Protein 1G7S (pdb70)

Nearest PDB structures (foldseek):
  1g7s-assembly1_A  TM=1.002E+00  e=0.000E+00  Methanothermobacter thermautotrophicus
  1g7t-assembly1_A  TM=9.701E-01  e=0.000E+00  Methanothermobacter thermautotrophicus
  1g7r-assembly1_A  TM=9.952E-01  e=0.000E+00  Methanothermobacter thermautotrophicus
  5fg3-assembly1_A  TM=7.427E-01  e=6.237E-79  Aeropyrum pernix K1
  4ujc-assembly1_AB  TM=5.409E-01  e=2.615E-64  Oryctolagus cuniculus

InterPro domains:
  IPR000795 Translational (tr)-type GTP-binding domain [PF00009] (6-217)
  IPR000795 Translational (tr)-type GTP-binding domain [PR00315] (7-20)
  IPR000795 Translational (tr)-type GTP-binding domain [PR00315] (73-83)
  IPR000795 Translational (tr)-type GTP-binding domain [PR00315] (89-100)
  IPR000795 Translational (tr)-type GTP-binding domain [PR00315] (125-134)
  IPR000795 Translational (tr)-type GTP-binding domain [PS51722] (3-220)
  IPR004161 Translation elongation factor EFTu-like, domain 2 [PF03144] (246-324)
  IPR004544 Translation initiation factor aIF-2, archaea [MF_00100_A] (1-590)
  IPR004544 Translation initiation factor aIF-2, archaea [TIGR00491] (2-589)
  IPR005225 Small GTP-binding domain [TIGR00231] (8-146)
  IPR009000 Translation protein, beta-barrel domain superfamily [SSF50447] (461-586)
  IPR015760 Translation initiation factor IF- 2 [PTHR43381] (2-566)
  IPR023115 Translation initiation factor IF- 2, domain 3 [PF11987] (334-442)
  IPR027417 P-loop containing nucleoside triphosphate hydrolase [G3DSA:3.40.50.300] (1-225)
  IPR027417 P-loop containing nucleoside triphosphate hydrolase [SSF52540] (4-282)
  IPR029459 Elongation factor Tu-type domain [PF14578] (462-547)
  IPR036925 Translation initiation factor IF-2, domain 3 superfamily [G3DSA:3.40.50.10050] (348-458)
  IPR036925 Translation initiation factor IF-2, domain 3 superfamily [SSF52156] (331-457)

Radius of gyration: 34.69 Å; Cα contacts (8 Å, |Δi|>4): 1270; chains: 1; bounding box: 76×71×90 Å

Foldseek 3Di:
DAFEAFEEEEFEDPPLQLVLLVVLLQVLQLPDDAFFFDQKGWRALVSLPVLADCLLVVFPCSVRYRTHIYGNQFDPSPLLLCADLPAGVGQEYEQEGALVPEDDLRSVLVVVRCVLRVRHYAYEHEDLCPQPQQDADAQEAQVVSLVPGDPVSNVVSQVSQVVNQVVVVVVVAHADAQVPDDDLVGHHHYFYAYSNRNYNVNVRSSNRSVVCSVDPDVQRDADAADWWKWFWADWAQDPPAGIKTKIATAHYKDFQQFWKWKAFQPFIDIWGWNFKWGADPSPDPDRTDTDGMDTHSHIIMTGTPPPNGGFSSIMITGDDDPVVVRVVSCVSLPLQFAAALDFAAAEEEAGSSVSNVLSSVCVVVVHDYHGTGYAAAALVSQVRLVSNCVPPLLRLEYEYEPYHHDVNNVVSPVDDSRYYQYDNRSVVSVVVSVVVVVVVVVVVVVVVVVVFFAKWKKAFAPPFWPAFAQFTKGKMFTDADKAFAFFWKAFLQRHTAFGWHWWAQPHRTDRIDHDGRIIITTGHNHGEPPSDYHGGMIIGNGDPVSLVCCPVDHQDPVSVVRSVSSQVNVCNPPHD

Secondary structure (DSSP, 8-state):
-EE-PPEEEEE-STTSSHHHHHHHHHHHHHS-----BTTEEEEEHHHHHHHS-GGGGG-GGGGT--EEEEE---TTS--TTSB-SSSBS-SEEEEEEETTT---HHHHHHHHHHHHTT--EEEEEE-GGGSTT----TT--HHHHHTTS-HHHHHHHHHHHHHHHHHHHHTT-EEEEGGG-S-TTTEEEEEE--TTT-TTHHHHHHHHHHHHHHH-SGGGEE-TTSBPEEEEEEEEEETTEEEEEEEEEEESEEETT-EEEEEBSSSEEEEE--EEEEEPP-----SEEE-SEEESSEEEEEE-SS-TTBPTT-EEEE-SSHHHHHHHHHHHHHTTS-B-SSS--EEEESSHHHHHHHHHHHHHTT---SEEEESSB-HHHHHHHHHHHTT-TTS-EEEEES--B-HHHHHHTSSSSSEEEEES-HHHHHHHHHHHHHHHHHHHHHHHHTTS---EEEEEEEEEEEE-SSSEEEEEEEEEEEEETT-EEE-TTS-EEEEEEEEEETTEEESEEETT--EEEEEET--BTTTB-TT-EEEE---HHHHHTTTS----HHHHHHHHHHHHHHTTSS--

Structure (mmCIF, N/CA/C/O backbone):
data_1G7S
#
_entry.id   1G7S
#
_cell.length_a   48.430
_cell.length_b   54.523
_cell.length_c   91.860
_cell.angle_alpha   104.54
_cell.angle_beta   100.18
_cell.angle_gamma   99.04
#
_symmetry.space_group_name_H-M   'P 1'
#
loop_
_entity.id
_entity.type
_entity.pdbx_description
1 polymer 'TRANSLATION INITIATION FACTOR IF2/EIF5B'
2 non-polymer "GUANOSINE-5'-DIPHOSPHATE"
3 water water
#
loop_
_atom_site.group_PDB
_atom_site.id
_atom_site.type_symbol
_atom_site.label_atom_id
_atom_site.label_alt_id
_atom_site.label_comp_id
_atom_site.label_asym_id
_atom_site.label_entity_id
_atom_site.label_seq_id
_atom_site.pdbx_PDB_ins_code
_atom_site.Cartn_x
_atom_site.Cartn_y
_atom_site.Cartn_z
_atom_site.occupancy
_atom_site.B_iso_or_equiv
_atom_site.auth_seq_id
_atom_site.auth_comp_id
_atom_site.auth_asym_id
_atom_site.auth_atom_id
_atom_site.pdbx_PDB_model_num
ATOM 1 N N . MET A 1 1 ? 34.617 40.365 51.060 1.00 36.28 1 MET A N 1
ATOM 2 C CA . MET A 1 1 ? 34.262 39.314 50.056 1.00 35.67 1 MET A CA 1
ATOM 3 C C . MET A 1 1 ? 32.946 38.613 50.362 1.00 35.73 1 MET A C 1
ATOM 4 O O . MET A 1 1 ? 32.552 38.481 51.527 1.00 36.04 1 MET A O 1
ATOM 9 N N . LYS A 1 2 ? 32.265 38.177 49.301 1.00 34.05 2 LYS A N 1
ATOM 10 C CA . LYS A 1 2 ? 31.003 37.453 49.421 1.00 33.29 2 LYS A CA 1
ATOM 11 C C . LYS A 1 2 ? 30.788 36.578 48.184 1.00 30.88 2 LYS A C 1
ATOM 12 O O . LYS A 1 2 ? 31.500 36.703 47.189 1.00 29.84 2 LYS A O 1
ATOM 15 N N . ILE A 1 3 ? 29.812 35.687 48.267 1.00 29.49 3 ILE A N 1
ATOM 16 C CA . ILE A 1 3 ? 29.502 34.770 47.172 1.00 27.89 3 ILE A CA 1
ATOM 17 C C . ILE A 1 3 ? 28.301 35.331 46.443 1.00 26.61 3 ILE A C 1
ATOM 18 O O . ILE A 1 3 ? 27.271 35.565 47.065 1.00 26.86 3 ILE A O 1
ATOM 23 N N . ARG A 1 4 ? 28.420 35.552 45.142 1.00 24.38 4 ARG A N 1
ATOM 24 C CA . ARG A 1 4 ? 27.299 36.106 44.409 1.00 23.20 4 ARG A CA 1
ATOM 25 C C . ARG A 1 4 ? 26.436 35.037 43.764 1.00 22.52 4 ARG A C 1
ATOM 26 O O . ARG A 1 4 ? 26.723 33.839 43.850 1.00 21.16 4 ARG A O 1
ATOM 34 N N . SER A 1 5 ? 25.366 35.492 43.125 1.00 22.05 5 SER A N 1
ATOM 35 C CA . SER A 1 5 ? 24.444 34.596 42.449 1.00 22.12 5 SER A CA 1
ATOM 36 C C . SER A 1 5 ? 25.071 34.126 41.140 1.00 21.33 5 SER A C 1
ATOM 37 O O . SER A 1 5 ? 25.755 34.902 40.466 1.00 21.70 5 SER A O 1
ATOM 40 N N . PRO A 1 6 ? 24.898 32.836 40.797 1.00 21.54 6 PRO A N 1
ATOM 41 C CA . PRO A 1 6 ? 25.446 32.328 39.540 1.00 21.24 6 PRO A CA 1
ATOM 42 C C . PRO A 1 6 ? 24.668 33.037 38.427 1.00 21.34 6 PRO A C 1
ATOM 43 O O . PRO A 1 6 ? 23.460 33.243 38.551 1.00 21.95 6 PRO A O 1
ATOM 47 N N . ILE A 1 7 ? 25.345 33.412 37.352 1.00 21.12 7 ILE A N 1
ATOM 48 C CA . ILE A 1 7 ? 24.678 34.057 36.223 1.00 20.97 7 ILE A CA 1
ATOM 49 C C . ILE A 1 7 ? 24.267 32.945 35.247 1.00 21.54 7 ILE A C 1
ATOM 50 O O . ILE A 1 7 ? 25.073 32.075 34.888 1.00 21.20 7 ILE A O 1
ATOM 55 N N . VAL A 1 8 ? 23.018 32.987 34.811 1.00 21.05 8 VAL A N 1
ATOM 56 C CA . VAL A 1 8 ? 22.488 31.935 33.947 1.00 22.12 8 VAL A CA 1
ATOM 57 C C . VAL A 1 8 ? 21.896 32.442 32.644 1.00 21.81 8 VAL A C 1
ATOM 58 O O . VAL A 1 8 ? 20.995 33.285 32.643 1.00 21.75 8 VAL A O 1
ATOM 62 N N . SER A 1 9 ? 22.406 31.933 31.530 1.00 22.60 9 SER A N 1
ATOM 63 C CA . SER A 1 9 ? 21.879 32.321 30.226 1.00 23.15 9 SER A CA 1
ATOM 64 C C . SER A 1 9 ? 20.884 31.257 29.744 1.00 23.80 9 SER A C 1
ATOM 65 O O . SER A 1 9 ? 20.955 30.083 30.136 1.00 25.14 9 SER A O 1
ATOM 68 N N . VAL A 1 10 ? 19.943 31.670 28.907 1.00 23.55 10 VAL A N 1
ATOM 69 C CA . VAL A 1 10 ? 18.963 30.759 28.355 1.00 24.45 10 VAL A CA 1
ATOM 70 C C . VAL A 1 10 ? 19.200 30.889 26.865 1.00 24.72 10 VAL A C 1
ATOM 71 O O . VAL A 1 10 ? 19.051 31.981 26.318 1.00 24.82 10 VAL A O 1
ATOM 75 N N . LEU A 1 11 ? 19.611 29.788 26.231 1.00 24.52 11 LEU A N 1
ATOM 76 C CA . LEU A 1 11 ? 19.907 29.762 24.805 1.00 25.86 11 LEU A CA 1
ATOM 77 C C . LEU A 1 11 ? 18.982 28.808 24.076 1.00 26.90 11 LEU A C 1
ATOM 78 O O . LEU A 1 11 ? 18.378 27.930 24.697 1.00 27.56 11 LEU A O 1
ATOM 83 N N . GLY A 1 12 ? 18.913 28.948 22.755 1.00 25.71 12 GLY A N 1
ATOM 84 C CA . GLY A 1 12 ? 18.051 28.076 21.982 1.00 27.80 12 GLY A CA 1
ATOM 85 C C . GLY A 1 12 ? 17.479 28.744 20.740 1.00 27.79 12 GLY A C 1
ATOM 86 O O . GLY A 1 12 ? 17.475 29.965 20.622 1.00 26.90 12 GLY A O 1
ATOM 87 N N . HIS A 1 13 ? 16.999 27.922 19.819 1.00 29.68 13 HIS A N 1
ATOM 88 C CA . HIS A 1 13 ? 16.430 28.379 18.557 1.00 31.30 13 HIS A CA 1
ATOM 89 C C . HIS A 1 13 ? 15.212 29.260 18.798 1.00 31.20 13 HIS A C 1
ATOM 90 O O . HIS A 1 13 ? 14.473 29.056 19.762 1.00 30.52 13 HIS A O 1
ATOM 97 N N . VAL A 1 14 ? 15.007 30.244 17.921 1.00 31.85 14 VAL A N 1
ATOM 98 C CA . VAL A 1 14 ? 13.876 31.153 18.067 1.00 31.13 14 VAL A CA 1
ATOM 99 C C . VAL A 1 14 ? 12.563 30.387 18.182 1.00 31.11 14 VAL A C 1
ATOM 100 O O . VAL A 1 14 ? 12.374 29.370 17.530 1.00 30.62 14 VAL A O 1
ATOM 104 N N . ASP A 1 15 ? 11.679 30.895 19.035 1.00 32.13 15 ASP A N 1
ATOM 105 C CA . ASP A 1 15 ? 10.355 30.318 19.304 1.00 33.68 15 ASP A CA 1
ATOM 106 C C . ASP A 1 15 ? 10.348 29.007 20.082 1.00 33.24 15 ASP A C 1
ATOM 107 O O . ASP A 1 15 ? 9.283 28.414 20.266 1.00 33.55 15 ASP A O 1
ATOM 112 N N . HIS A 1 16 ? 11.507 28.545 20.545 1.00 31.83 16 HIS A N 1
ATOM 113 C CA . HIS A 1 16 ? 11.511 27.292 21.287 1.00 30.42 16 HIS A CA 1
ATOM 114 C C . HIS A 1 16 ? 11.134 27.499 22.734 1.00 29.93 16 HIS A C 1
ATOM 115 O O . HIS A 1 16 ? 10.937 26.537 23.457 1.00 30.77 16 HIS A O 1
ATOM 122 N N . GLY A 1 17 ? 11.028 28.759 23.157 1.00 29.59 17 GLY A N 1
ATOM 123 C CA . GLY A 1 17 ? 10.582 29.029 24.513 1.00 28.37 17 GLY A CA 1
ATOM 124 C C . GLY A 1 17 ? 11.424 29.792 25.513 1.00 27.76 17 GLY A C 1
ATOM 125 O O . GLY A 1 17 ? 11.061 29.853 26.685 1.00 27.26 17 GLY A O 1
ATOM 126 N N . LYS A 1 18 ? 12.529 30.379 25.080 1.00 29.89 18 LYS A N 1
ATOM 127 C CA . LYS A 1 18 ? 13.398 31.114 25.991 1.00 30.50 18 LYS A CA 1
ATOM 128 C C . LYS A 1 18 ? 12.663 32.179 26.805 1.00 30.67 18 LYS A C 1
ATOM 129 O O . LYS A 1 18 ? 12.767 32.211 28.024 1.00 30.08 18 LYS A O 1
ATOM 135 N N . THR A 1 19 ? 11.903 33.035 26.127 1.00 31.59 19 THR A N 1
ATOM 136 C CA . THR A 1 19 ? 11.172 34.114 26.794 1.00 32.53 19 THR A CA 1
ATOM 137 C C . THR A 1 19 ? 10.090 33.591 27.728 1.00 31.57 19 THR A C 1
ATOM 138 O O . THR A 1 19 ? 10.044 33.949 28.911 1.00 31.70 19 THR A O 1
ATOM 142 N N . THR A 1 20 ? 9.219 32.741 27.191 1.00 30.80 20 THR A N 1
ATOM 143 C CA . THR A 1 20 ? 8.148 32.154 27.973 1.00 29.52 20 THR A CA 1
ATOM 144 C C . THR A 1 20 ? 8.700 31.517 29.236 1.00 29.03 20 THR A C 1
ATOM 145 O O . THR A 1 20 ? 8.129 31.657 30.318 1.00 29.26 20 THR A O 1
ATOM 149 N N . LEU A 1 21 ? 9.811 30.796 29.105 1.00 29.03 21 LEU A N 1
ATOM 150 C CA . LEU A 1 21 ? 10.399 30.149 30.272 1.00 28.85 21 LEU A CA 1
ATOM 151 C C . LEU A 1 21 ? 10.794 31.165 31.339 1.00 29.79 21 LEU A C 1
ATOM 152 O O . LEU A 1 21 ? 10.508 30.979 32.515 1.00 30.03 21 LEU A O 1
ATOM 157 N N . LEU A 1 22 ? 11.468 32.236 30.931 1.00 32.09 22 LEU A N 1
ATOM 158 C CA . LEU A 1 22 ? 11.895 33.270 31.887 1.00 33.84 22 LEU A CA 1
ATOM 159 C C . LEU A 1 22 ? 10.708 33.968 32.561 1.00 33.99 22 LEU A C 1
ATOM 160 O O . LEU A 1 22 ? 10.737 34.254 33.763 1.00 33.28 22 LEU A O 1
ATOM 165 N N . ASP A 1 23 ? 9.657 34.220 31.785 1.00 35.14 23 ASP A N 1
ATOM 166 C CA . ASP A 1 23 ? 8.458 34.858 32.320 1.00 36.06 23 ASP A CA 1
ATOM 167 C C . ASP A 1 23 ? 7.827 33.974 33.386 1.00 35.72 23 ASP A C 1
ATOM 168 O O . ASP A 1 23 ? 7.366 34.459 34.419 1.00 35.45 23 ASP A O 1
ATOM 173 N N . HIS A 1 24 ? 7.823 32.665 33.158 1.00 35.07 24 HIS A N 1
ATOM 174 C CA . HIS A 1 24 ? 7.204 31.795 34.138 1.00 35.19 24 HIS A CA 1
ATOM 175 C C . HIS A 1 24 ? 7.948 31.791 35.462 1.00 35.87 24 HIS A C 1
ATOM 176 O O . HIS A 1 24 ? 7.327 31.802 36.530 1.00 35.97 24 HIS A O 1
ATOM 183 N N . ILE A 1 25 ? 9.277 31.775 35.408 1.00 37.34 25 ILE A N 1
ATOM 184 C CA . ILE A 1 25 ? 10.053 31.780 36.635 1.00 38.65 25 ILE A CA 1
ATOM 185 C C . ILE A 1 25 ? 9.888 33.143 37.309 1.00 39.87 25 ILE A C 1
ATOM 186 O O . ILE A 1 25 ? 9.749 33.237 38.535 1.00 40.28 25 ILE A O 1
ATOM 191 N N . ARG A 1 26 ? 9.896 34.190 36.490 1.00 41.53 26 ARG A N 1
ATOM 192 C CA . ARG A 1 26 ? 9.716 35.570 36.953 1.00 42.65 26 ARG A CA 1
ATOM 193 C C . ARG A 1 26 ? 8.391 35.593 37.723 1.00 43.17 26 ARG A C 1
ATOM 194 O O . ARG A 1 26 ? 8.324 36.039 38.871 1.00 42.99 26 ARG A O 1
ATOM 202 N N . GLY A 1 27 ? 7.346 35.084 37.075 1.00 43.74 27 GLY A N 1
ATOM 203 C CA . GLY A 1 27 ? 6.028 35.025 37.679 1.00 44.78 27 GLY A CA 1
ATOM 204 C C . GLY A 1 27 ? 5.960 34.362 39.045 1.00 46.17 27 GLY A C 1
ATOM 205 O O . GLY A 1 27 ? 5.314 34.888 39.949 1.00 46.17 27 GLY A O 1
ATOM 206 N N . SER A 1 28 ? 6.607 33.208 39.204 1.00 46.60 28 SER A N 1
ATOM 207 C CA . SER A 1 28 ? 6.599 32.519 40.484 1.00 47.79 28 SER A CA 1
ATOM 208 C C . SER A 1 28 ? 7.278 33.387 41.541 1.00 48.75 28 SER A C 1
ATOM 209 O O . SER A 1 28 ? 7.000 33.264 42.736 1.00 48.49 28 SER A O 1
ATOM 212 N N . ALA A 1 29 ? 8.173 34.259 41.093 1.00 50.11 29 ALA A N 1
ATOM 213 C CA . ALA A 1 29 ? 8.882 35.162 41.994 1.00 51.86 29 ALA A CA 1
ATOM 214 C C . ALA A 1 29 ? 7.945 36.309 42.338 1.00 53.04 29 ALA A C 1
ATOM 215 O O . ALA A 1 29 ? 7.739 36.629 43.506 1.00 53.46 29 ALA A O 1
ATOM 217 N N . VAL A 1 30 ? 7.381 36.920 41.302 1.00 54.54 30 VAL A N 1
ATOM 218 C CA . VAL A 1 30 ? 6.443 38.017 41.462 1.00 55.99 30 VAL A CA 1
ATOM 219 C C . VAL A 1 30 ? 5.364 37.620 42.463 1.00 57.15 30 VAL A C 1
ATOM 220 O O . VAL A 1 30 ? 4.923 38.440 43.263 1.00 57.79 30 VAL A O 1
ATOM 224 N N . ALA A 1 31 ? 4.948 36.357 42.418 1.00 58.36 31 ALA A N 1
ATOM 225 C CA . ALA A 1 31 ? 3.918 35.862 43.323 1.00 59.58 31 ALA A CA 1
ATOM 226 C C . ALA A 1 31 ? 4.512 35.357 44.634 1.00 60.49 31 ALA A C 1
ATOM 227 O O . ALA A 1 31 ? 4.545 34.155 44.898 1.00 60.84 31 ALA A O 1
ATOM 229 N N . SER A 1 32 ? 4.982 36.290 45.452 1.00 61.41 32 SER A N 1
ATOM 230 C CA . SER A 1 32 ? 5.561 35.965 46.749 1.00 62.26 32 SER A CA 1
ATOM 231 C C . SER A 1 32 ? 5.794 37.281 47.477 1.00 62.84 32 SER A C 1
ATOM 232 O O . SER A 1 32 ? 5.153 38.285 47.159 1.00 63.18 32 SER A O 1
ATOM 235 N N . ARG A 1 33 ? 6.700 37.285 48.450 1.00 63.18 33 ARG A N 1
ATOM 236 C CA . ARG A 1 33 ? 6.990 38.505 49.197 1.00 63.26 33 ARG A CA 1
ATOM 237 C C . ARG A 1 33 ? 8.368 39.045 48.827 1.00 63.25 33 ARG A C 1
ATOM 238 O O . ARG A 1 33 ? 8.424 40.118 48.194 1.00 63.23 33 ARG A O 1
ATOM 240 N N . ILE A 1 38 ? 12.025 42.142 46.106 1.00 33.48 38 ILE A N 1
ATOM 241 C CA . ILE A 1 38 ? 12.959 41.545 45.092 1.00 34.15 38 ILE A CA 1
ATOM 242 C C . ILE A 1 38 ? 13.543 42.624 44.181 1.00 33.20 38 ILE A C 1
ATOM 243 O O . ILE A 1 38 ? 12.814 43.295 43.455 1.00 32.99 38 ILE A O 1
ATOM 248 N N . THR A 1 39 ? 14.862 42.783 44.218 1.00 33.05 39 THR A N 1
ATOM 249 C CA . THR A 1 39 ? 15.531 43.793 43.391 1.00 32.65 39 THR A CA 1
ATOM 250 C C . THR A 1 39 ? 15.299 43.545 41.902 1.00 31.03 39 THR A C 1
ATOM 251 O O . THR A 1 39 ? 15.396 42.406 41.424 1.00 29.23 39 THR A O 1
ATOM 255 N N . GLN A 1 40 ? 14.973 44.618 41.181 1.00 30.35 40 GLN A N 1
ATOM 256 C CA . GLN A 1 40 ? 14.729 44.553 39.741 1.00 28.92 40 GLN A CA 1
ATOM 257 C C . GLN A 1 40 ? 16.003 44.919 38.979 1.00 27.41 40 GLN A C 1
ATOM 258 O O . GLN A 1 40 ? 16.814 45.732 39.451 1.00 26.40 40 GLN A O 1
ATOM 264 N N . HIS A 1 41 ? 16.172 44.331 37.796 1.00 24.89 41 HIS A N 1
ATOM 265 C CA . HIS A 1 41 ? 17.360 44.591 36.987 1.00 22.73 41 HIS A CA 1
ATOM 266 C C . HIS A 1 41 ? 17.042 44.875 35.520 1.00 22.47 41 HIS A C 1
ATOM 267 O O . HIS A 1 41 ? 16.031 44.421 34.980 1.00 21.60 41 HIS A O 1
ATOM 274 N N . ILE A 1 42 ? 17.924 45.618 34.871 1.00 21.42 42 ILE A N 1
ATOM 275 C CA . ILE A 1 42 ? 17.769 45.889 33.446 1.00 19.78 42 ILE A CA 1
ATOM 276 C C . ILE A 1 42 ? 18.393 44.675 32.720 1.00 20.40 42 ILE A C 1
ATOM 277 O O . ILE A 1 42 ? 19.549 44.318 32.977 1.00 19.40 42 ILE A O 1
ATOM 282 N N . GLY A 1 43 ? 17.614 44.031 31.858 1.00 21.11 43 GLY A N 1
ATOM 283 C CA . GLY A 1 43 ? 18.109 42.897 31.080 1.00 20.88 43 GLY A CA 1
ATOM 284 C C . GLY A 1 43 ? 18.387 41.616 31.841 1.00 21.44 43 GLY A C 1
ATOM 285 O O . GLY A 1 43 ? 19.048 40.709 31.319 1.00 20.31 43 GLY A O 1
ATOM 286 N N . ALA A 1 44 ? 17.886 41.517 33.073 1.00 21.66 44 ALA A N 1
ATOM 287 C CA . ALA A 1 44 ? 18.117 40.321 33.866 1.00 21.48 44 ALA A CA 1
ATOM 288 C C . ALA A 1 44 ? 17.039 40.101 34.920 1.00 21.97 44 ALA A C 1
ATOM 289 O O . ALA A 1 44 ? 16.301 41.003 35.276 1.00 21.80 44 ALA A O 1
ATOM 291 N N . THR A 1 45 ? 16.947 38.880 35.416 1.00 22.06 45 THR A N 1
ATOM 292 C CA . THR A 1 45 ? 15.959 38.591 36.431 1.00 23.72 45 THR A CA 1
ATOM 293 C C . THR A 1 45 ? 16.607 37.814 37.542 1.00 23.97 45 THR A C 1
ATOM 294 O O . THR A 1 45 ? 17.215 36.761 37.314 1.00 22.41 45 THR A O 1
ATOM 298 N N . GLU A 1 46 ? 16.501 38.343 38.746 1.00 24.36 46 GLU A N 1
ATOM 299 C CA . GLU A 1 46 ? 17.086 37.666 39.889 1.00 26.70 46 GLU A CA 1
ATOM 300 C C . GLU A 1 46 ? 15.985 36.900 40.602 1.00 26.73 46 GLU A C 1
ATOM 301 O O . GLU A 1 46 ? 14.926 37.453 40.908 1.00 25.82 46 GLU A O 1
ATOM 307 N N . ILE A 1 47 ? 16.231 35.616 40.830 1.00 26.41 47 ILE A N 1
ATOM 308 C CA . ILE A 1 47 ? 15.287 34.777 41.539 1.00 25.91 47 ILE A CA 1
ATOM 309 C C . ILE A 1 47 ? 16.001 34.382 42.824 1.00 25.37 47 ILE A C 1
ATOM 310 O O . ILE A 1 47 ? 16.938 33.575 42.804 1.00 25.01 47 ILE A O 1
ATOM 315 N N . PRO A 1 48 ? 15.573 34.958 43.964 1.00 25.29 48 PRO A N 1
ATOM 316 C CA . PRO A 1 48 ? 16.144 34.699 45.293 1.00 25.31 48 PRO A CA 1
ATOM 317 C C . PRO A 1 48 ? 16.083 33.224 45.662 1.00 25.74 48 PRO A C 1
ATOM 318 O O . PRO A 1 48 ? 15.174 32.516 45.230 1.00 24.40 48 PRO A O 1
ATOM 322 N N . MET A 1 49 ? 17.030 32.776 46.482 1.00 26.21 49 MET A N 1
ATOM 323 C CA . MET A 1 49 ? 17.064 31.381 46.885 1.00 28.01 49 MET A CA 1
ATOM 324 C C . MET A 1 49 ? 15.777 30.881 47.538 1.00 29.21 49 MET A C 1
ATOM 325 O O . MET A 1 49 ? 15.400 29.715 47.349 1.00 27.94 49 MET A O 1
ATOM 330 N N . ASP A 1 50 ? 15.093 31.745 48.295 1.00 29.48 50 ASP A N 1
ATOM 331 C CA . ASP A 1 50 ? 13.852 31.322 48.948 1.00 30.63 50 ASP A CA 1
ATOM 332 C C . ASP A 1 50 ? 12.767 31.045 47.923 1.00 30.02 50 ASP A C 1
ATOM 333 O O . ASP A 1 50 ? 11.893 30.195 48.138 1.00 29.75 50 ASP A O 1
ATOM 338 N N . VAL A 1 51 ? 12.796 31.770 46.813 1.00 27.70 51 VAL A N 1
ATOM 339 C CA . VAL A 1 51 ? 11.805 31.535 45.776 1.00 27.81 51 VAL A CA 1
ATOM 340 C C . VAL A 1 51 ? 12.120 30.186 45.110 1.00 28.02 51 VAL A C 1
ATOM 341 O O . VAL A 1 51 ? 11.230 29.363 44.871 1.00 27.59 51 VAL A O 1
ATOM 345 N N . ILE A 1 52 ? 13.397 29.964 44.828 1.00 27.26 52 ILE A N 1
ATOM 346 C CA . ILE A 1 52 ? 13.829 28.708 44.216 1.00 26.68 52 ILE A CA 1
ATOM 347 C C . ILE A 1 52 ? 13.471 27.531 45.117 1.00 27.85 52 ILE A C 1
ATOM 348 O O . ILE A 1 52 ? 13.033 26.488 44.637 1.00 27.68 52 ILE A O 1
ATOM 353 N N . GLU A 1 53 ? 13.652 27.689 46.426 1.00 29.27 53 GLU A N 1
ATOM 354 C CA . GLU A 1 53 ? 13.332 26.606 47.343 1.00 31.37 53 GLU A CA 1
ATOM 355 C C . GLU A 1 53 ? 11.831 26.343 47.385 1.00 31.54 53 GLU A C 1
ATOM 356 O O . GLU A 1 53 ? 11.404 25.212 47.598 1.00 30.70 53 GLU A O 1
ATOM 362 N N . GLY A 1 54 ? 11.045 27.391 47.166 1.00 32.06 54 GLY A N 1
ATOM 363 C CA . GLY A 1 54 ? 9.600 27.256 47.167 1.00 33.19 54 GLY A CA 1
ATOM 364 C C . GLY A 1 54 ? 9.109 26.510 45.942 1.00 33.29 54 GLY A C 1
ATOM 365 O O . GLY A 1 54 ? 8.107 25.804 46.007 1.00 33.97 54 GLY A O 1
ATOM 366 N N . ILE A 1 55 ? 9.813 26.656 44.824 1.00 32.88 55 ILE A N 1
ATOM 367 C CA . ILE A 1 55 ? 9.422 25.976 43.591 1.00 33.56 55 ILE A CA 1
ATOM 368 C C . ILE A 1 55 ? 9.916 24.531 43.606 1.00 34.88 55 ILE A C 1
ATOM 369 O O . ILE A 1 55 ? 9.153 23.602 43.350 1.00 34.12 55 ILE A O 1
ATOM 374 N N . CYS A 1 56 ? 11.192 24.350 43.927 1.00 35.33 56 CYS A N 1
ATOM 375 C CA . CYS A 1 56 ? 11.781 23.025 43.982 1.00 37.05 56 CYS A CA 1
ATOM 376 C C . CYS A 1 56 ? 11.315 22.401 45.284 1.00 39.40 56 CYS A C 1
ATOM 377 O O . CYS A 1 56 ? 11.329 23.041 46.332 1.00 41.04 56 CYS A O 1
ATOM 380 N N . GLY A 1 57 ? 10.897 21.151 45.240 1.00 41.55 57 GLY A N 1
ATOM 381 C CA . GLY A 1 57 ? 10.417 20.543 46.469 1.00 43.56 57 GLY A CA 1
ATOM 382 C C . GLY A 1 57 ? 11.526 20.230 47.449 1.00 44.24 57 GLY A C 1
ATOM 383 O O . GLY A 1 57 ? 12.382 21.072 47.756 1.00 44.36 57 GLY A O 1
ATOM 384 N N . ASP A 1 58 ? 11.493 19.010 47.959 1.00 44.46 58 ASP A N 1
ATOM 385 C CA . ASP A 1 58 ? 12.517 18.554 48.880 1.00 45.26 58 ASP A CA 1
ATOM 386 C C . ASP A 1 58 ? 13.632 18.011 47.993 1.00 44.07 58 ASP A C 1
ATOM 387 O O . ASP A 1 58 ? 14.646 17.535 48.481 1.00 44.17 58 ASP A O 1
ATOM 392 N N . PHE A 1 59 ? 13.425 18.090 46.682 1.00 43.77 59 PHE A N 1
ATOM 393 C CA . PHE A 1 59 ? 14.399 17.587 45.715 1.00 43.62 59 PHE A CA 1
ATOM 394 C C . PHE A 1 59 ? 15.703 18.374 45.799 1.00 42.97 59 PHE A C 1
ATOM 395 O O . PHE A 1 59 ? 16.790 17.838 45.591 1.00 41.67 59 PHE A O 1
ATOM 403 N N . LEU A 1 60 ? 15.575 19.652 46.121 1.00 43.05 60 LEU A N 1
ATOM 404 C CA . LEU A 1 60 ? 16.708 20.551 46.223 1.00 43.10 60 LEU A CA 1
ATOM 405 C C . LEU A 1 60 ? 17.538 20.282 47.472 1.00 43.23 60 LEU A C 1
ATOM 406 O O . LEU A 1 60 ? 18.730 20.602 47.523 1.00 43.35 60 LEU A O 1
ATOM 411 N N . LYS A 1 61 ? 16.905 19.696 48.479 1.00 42.76 61 LYS A N 1
ATOM 412 C CA . LYS A 1 61 ? 17.570 19.425 49.745 1.00 43.27 61 LYS A CA 1
ATOM 413 C C . LYS A 1 61 ? 18.848 18.595 49.662 1.00 42.81 61 LYS A C 1
ATOM 414 O O . LYS A 1 61 ? 19.611 18.530 50.624 1.00 42.73 61 LYS A O 1
ATOM 420 N N . LYS A 1 62 ? 19.098 17.975 48.514 1.00 42.21 62 LYS A N 1
ATOM 421 C CA . LYS A 1 62 ? 20.307 17.172 48.360 1.00 41.74 62 LYS A CA 1
ATOM 422 C C . LYS A 1 62 ? 21.527 18.034 47.994 1.00 40.43 62 LYS A C 1
ATOM 423 O O . LYS A 1 62 ? 22.657 17.550 47.977 1.00 40.13 62 LYS A O 1
ATOM 429 N N . PHE A 1 63 ? 21.297 19.312 47.705 1.00 38.65 63 PHE A N 1
ATOM 430 C CA . PHE A 1 63 ? 22.378 20.210 47.312 1.00 36.93 63 PHE A CA 1
ATOM 431 C C . PHE A 1 63 ? 22.717 21.236 48.370 1.00 36.52 63 PHE A C 1
ATOM 432 O O . PHE A 1 63 ? 21.983 22.213 48.554 1.00 36.88 63 PHE A O 1
ATOM 440 N N . SER A 1 64 ? 23.844 21.039 49.044 1.00 35.12 64 SER A N 1
ATOM 441 C CA . SER A 1 64 ? 24.252 21.963 50.092 1.00 34.77 64 SER A CA 1
ATOM 442 C C . SER A 1 64 ? 24.549 23.416 49.673 1.00 34.28 64 SER A C 1
ATOM 443 O O . SER A 1 64 ? 24.334 24.315 50.484 1.00 34.62 64 SER A O 1
ATOM 446 N N . ILE A 1 65 ? 25.016 23.672 48.443 1.00 33.64 65 ILE A N 1
ATOM 447 C CA . ILE A 1 65 ? 25.298 25.068 48.056 1.00 33.35 65 ILE A CA 1
ATOM 448 C C . ILE A 1 65 ? 24.122 26.002 48.193 1.00 32.43 65 ILE A C 1
ATOM 449 O O . ILE A 1 65 ? 24.317 27.213 48.295 1.00 31.94 65 ILE A O 1
ATOM 454 N N . ARG A 1 66 ? 22.908 25.464 48.174 1.00 32.30 66 ARG A N 1
ATOM 455 C CA . ARG A 1 66 ? 21.729 26.321 48.285 1.00 34.22 66 ARG A CA 1
ATOM 456 C C . ARG A 1 66 ? 21.751 27.186 49.545 1.00 34.31 66 ARG A C 1
ATOM 457 O O . ARG A 1 66 ? 21.125 28.244 49.574 1.00 34.45 66 ARG A O 1
ATOM 465 N N . GLU A 1 67 ? 22.478 26.744 50.571 1.00 34.88 67 GLU A N 1
ATOM 466 C CA . GLU A 1 67 ? 22.560 27.484 51.840 1.00 35.84 67 GLU A CA 1
ATOM 467 C C . GLU A 1 67 ? 23.541 28.653 51.769 1.00 35.46 67 GLU A C 1
ATOM 468 O O . GLU A 1 67 ? 23.606 29.474 52.688 1.00 35.50 67 GLU A O 1
ATOM 474 N N . THR A 1 68 ? 24.293 28.740 50.675 1.00 34.76 68 THR A N 1
ATOM 475 C CA . THR A 1 68 ? 25.292 29.789 50.543 1.00 33.48 68 THR A CA 1
ATOM 476 C C . THR A 1 68 ? 25.133 30.724 49.342 1.00 32.27 68 THR A C 1
ATOM 477 O O . THR A 1 68 ? 25.902 31.671 49.205 1.00 32.32 68 THR A O 1
ATOM 481 N N . LEU A 1 69 ? 24.139 30.482 48.486 1.00 30.88 69 LEU A N 1
ATOM 482 C CA . LEU A 1 69 ? 23.942 31.335 47.307 1.00 29.61 69 LEU A CA 1
ATOM 483 C C . LEU A 1 69 ? 22.749 32.269 47.496 1.00 28.37 69 LEU A C 1
ATOM 484 O O . LEU A 1 69 ? 21.746 31.887 48.077 1.00 29.37 69 LEU A O 1
ATOM 489 N N . PRO A 1 70 ? 22.851 33.515 47.015 1.00 27.34 70 PRO A N 1
ATOM 490 C CA . PRO A 1 70 ? 21.738 34.468 47.160 1.00 26.56 70 PRO A CA 1
ATOM 491 C C . PRO A 1 70 ? 20.540 34.091 46.288 1.00 25.54 70 PRO A C 1
ATOM 492 O O . PRO A 1 70 ? 19.392 34.362 46.638 1.00 24.94 70 PRO A O 1
ATOM 496 N N . GLY A 1 71 ? 20.826 33.474 45.146 1.00 24.71 71 GLY A N 1
ATOM 497 C CA . GLY A 1 71 ? 19.787 33.062 44.212 1.00 22.97 71 GLY A CA 1
ATOM 498 C C . GLY A 1 71 ? 20.400 32.764 42.842 1.00 22.02 71 GLY A C 1
ATOM 499 O O . GLY A 1 71 ? 21.560 32.368 42.757 1.00 21.90 71 GLY A O 1
ATOM 500 N N . LEU A 1 72 ? 19.628 32.940 41.775 1.00 20.36 72 LEU A N 1
ATOM 501 C CA . LEU A 1 72 ? 20.119 32.718 40.422 1.00 19.87 72 LEU A CA 1
ATOM 502 C C . LEU A 1 72 ? 19.808 33.968 39.634 1.00 20.38 72 LEU A C 1
ATOM 503 O O . LEU A 1 72 ? 18.682 34.497 39.675 1.00 20.07 72 LEU A O 1
ATOM 508 N N . PHE A 1 73 ? 20.818 34.457 38.929 1.00 21.04 73 PHE A N 1
ATOM 509 C CA . PHE A 1 73 ? 20.688 35.678 38.142 1.00 22.08 73 PHE A CA 1
ATOM 510 C C . PHE A 1 73 ? 20.520 35.300 36.671 1.00 22.62 73 PHE A C 1
ATOM 511 O O . PHE A 1 73 ? 21.502 35.002 36.004 1.00 22.02 73 PHE A O 1
ATOM 519 N N . PHE A 1 74 ? 19.281 35.302 36.171 1.00 23.64 74 PHE A N 1
ATOM 520 C CA . PHE A 1 74 ? 19.023 34.958 34.767 1.00 26.16 74 PHE A CA 1
ATOM 521 C C . PHE A 1 74 ? 19.160 36.132 33.790 1.00 27.66 74 PHE A C 1
ATOM 522 O O . PHE A 1 74 ? 18.568 37.205 33.979 1.00 26.79 74 PHE A O 1
ATOM 530 N N . ILE A 1 75 ? 19.920 35.914 32.725 1.00 30.09 75 ILE A N 1
ATOM 531 C CA . ILE A 1 75 ? 20.101 36.938 31.708 1.00 34.18 75 ILE A CA 1
ATOM 532 C C . ILE A 1 75 ? 18.959 36.842 30.701 1.00 37.61 75 ILE A C 1
ATOM 533 O O . ILE A 1 75 ? 18.715 35.782 30.116 1.00 37.29 75 ILE A O 1
ATOM 538 N N . ASP A 1 76 ? 18.254 37.947 30.505 1.00 41.42 76 ASP A N 1
ATOM 539 C CA . ASP A 1 76 ? 17.172 37.967 29.539 1.00 46.44 76 ASP A CA 1
ATOM 540 C C . ASP A 1 76 ? 17.888 38.218 28.210 1.00 48.71 76 ASP A C 1
ATOM 541 O O . ASP A 1 76 ? 17.771 39.299 27.627 1.00 48.84 76 ASP A O 1
ATOM 546 N N . THR A 1 77 ? 18.639 37.203 27.763 1.00 50.93 77 THR A N 1
ATOM 547 C CA . THR A 1 77 ? 19.453 37.238 26.538 1.00 53.30 77 THR A CA 1
ATOM 548 C C . THR A 1 77 ? 19.181 38.364 25.529 1.00 54.87 77 THR A C 1
ATOM 549 O O . THR A 1 77 ? 18.078 38.488 24.990 1.00 55.57 77 THR A O 1
ATOM 553 N N . PRO A 1 78 ? 20.227 39.176 25.248 1.00 55.76 78 PRO A N 1
ATOM 554 C CA . PRO A 1 78 ? 20.409 40.348 24.382 1.00 56.41 78 PRO A CA 1
ATOM 555 C C . PRO A 1 78 ? 19.496 40.595 23.182 1.00 56.91 78 PRO A C 1
ATOM 556 O O . PRO A 1 78 ? 18.562 39.828 22.916 1.00 57.21 78 PRO A O 1
ATOM 560 N N . GLY A 1 79 ? 19.790 41.699 22.487 1.00 56.70 79 GLY A N 1
ATOM 561 C CA . GLY A 1 79 ? 19.038 42.137 21.318 1.00 56.24 79 GLY A CA 1
ATOM 562 C C . GLY A 1 79 ? 18.361 41.088 20.465 1.00 56.15 79 GLY A C 1
ATOM 563 O O . GLY A 1 79 ? 17.309 40.564 20.838 1.00 55.80 79 GLY A O 1
ATOM 564 N N . HIS A 1 80 ? 18.956 40.797 19.311 1.00 55.54 80 HIS A N 1
ATOM 565 C CA . HIS A 1 80 ? 18.407 39.800 18.400 1.00 54.89 80 HIS A CA 1
ATOM 566 C C . HIS A 1 80 ? 19.126 38.458 18.565 1.00 53.96 80 HIS A C 1
ATOM 567 O O . HIS A 1 80 ? 19.992 38.102 17.763 1.00 54.13 80 HIS A O 1
ATOM 569 N N . GLU A 1 81 ? 18.762 37.722 19.613 1.00 52.72 81 GLU A N 1
ATOM 570 C CA . GLU A 1 81 ? 19.349 36.420 19.909 1.00 50.92 81 GLU A CA 1
ATOM 571 C C . GLU A 1 81 ? 20.879 36.402 19.808 1.00 49.96 81 GLU A C 1
ATOM 572 O O . GLU A 1 81 ? 21.478 35.355 19.532 1.00 50.01 81 GLU A O 1
ATOM 574 N N . ALA A 1 82 ? 21.509 37.551 20.040 1.00 48.42 82 ALA A N 1
ATOM 575 C CA . ALA A 1 82 ? 22.967 37.652 19.968 1.00 46.91 82 ALA A CA 1
ATOM 576 C C . ALA A 1 82 ? 23.631 36.475 20.693 1.00 45.45 82 ALA A C 1
ATOM 577 O O . ALA A 1 82 ? 24.164 35.556 20.062 1.00 47.10 82 ALA A O 1
ATOM 579 N N . PHE A 1 83 ? 23.596 36.534 22.018 1.00 42.88 83 PHE A N 1
ATOM 580 C CA . PHE A 1 83 ? 24.134 35.520 22.928 1.00 39.41 83 PHE A CA 1
ATOM 581 C C . PHE A 1 83 ? 25.658 35.414 23.056 1.00 36.70 83 PHE A C 1
ATOM 582 O O . PHE A 1 83 ? 26.161 35.171 24.148 1.00 35.96 83 PHE A O 1
ATOM 590 N N . THR A 1 84 ? 26.410 35.613 21.979 1.00 34.04 84 THR A N 1
ATOM 591 C CA . THR A 1 84 ? 27.872 35.597 22.122 1.00 31.22 84 THR A CA 1
ATOM 592 C C . THR A 1 84 ? 28.299 36.956 22.729 1.00 29.22 84 THR A C 1
ATOM 593 O O . THR A 1 84 ? 29.448 37.155 23.124 1.00 28.12 84 THR A O 1
ATOM 597 N N . THR A 1 85 ? 27.368 37.897 22.794 1.00 26.91 85 THR A N 1
ATOM 598 C CA . THR A 1 85 ? 27.673 39.205 23.375 1.00 26.96 85 THR A CA 1
ATOM 599 C C . THR A 1 85 ? 27.767 39.077 24.901 1.00 27.44 85 THR A C 1
ATOM 600 O O . THR A 1 85 ? 28.344 39.938 25.561 1.00 27.18 85 THR A O 1
ATOM 604 N N . LEU A 1 86 ? 27.216 37.983 25.437 1.00 27.93 86 LEU A N 1
ATOM 605 C CA . LEU A 1 86 ? 27.249 37.676 26.877 1.00 28.78 86 LEU A CA 1
ATOM 606 C C . LEU A 1 86 ? 28.651 37.141 27.087 1.00 29.05 86 LEU A C 1
ATOM 607 O O . LEU A 1 86 ? 28.854 35.956 27.376 1.00 28.29 86 LEU A O 1
ATOM 612 N N . ARG A 1 87 ? 29.620 38.024 26.911 1.00 29.81 87 ARG A N 1
ATOM 613 C CA . ARG A 1 87 ? 31.013 37.641 27.034 1.00 30.44 87 ARG A CA 1
ATOM 614 C C . ARG A 1 87 ? 31.705 38.291 28.217 1.00 30.96 87 ARG A C 1
ATOM 615 O O . ARG A 1 87 ? 31.201 39.240 28.814 1.00 30.28 87 ARG A O 1
ATOM 623 N N . LYS A 1 88 ? 32.879 37.764 28.540 1.00 31.99 88 LYS A N 1
ATOM 624 C CA . LYS A 1 88 ? 33.664 38.285 29.638 1.00 34.08 88 LYS A CA 1
ATOM 625 C C . LYS A 1 88 ? 35.134 38.067 29.301 1.00 35.66 88 LYS A C 1
ATOM 626 O O . LYS A 1 88 ? 35.461 37.277 28.414 1.00 35.74 88 LYS A O 1
ATOM 632 N N . ARG A 1 89 ? 36.022 38.783 29.984 1.00 36.81 89 ARG A N 1
ATOM 633 C CA . ARG A 1 89 ? 37.448 38.620 29.744 1.00 38.14 89 ARG A CA 1
ATOM 634 C C . ARG A 1 89 ? 37.744 37.120 29.768 1.00 39.20 89 ARG A C 1
ATOM 635 O O . ARG A 1 89 ? 37.668 36.477 30.825 1.00 38.86 89 ARG A O 1
ATOM 637 N N . GLY A 1 90 ? 38.054 36.566 28.600 1.00 39.23 90 GLY A N 1
ATOM 638 C CA . GLY A 1 90 ? 38.351 35.150 28.518 1.00 40.99 90 GLY A CA 1
ATOM 639 C C . GLY A 1 90 ? 37.277 34.337 27.815 1.00 41.03 90 GLY A C 1
ATOM 640 O O . GLY A 1 90 ? 37.439 33.959 26.650 1.00 42.34 90 GLY A O 1
ATOM 641 N N . GLY A 1 91 ? 36.176 34.073 28.519 1.00 40.17 91 GLY A N 1
ATOM 642 C CA . GLY A 1 91 ? 35.099 33.285 27.940 1.00 37.36 91 GLY A CA 1
ATOM 643 C C . GLY A 1 91 ? 33.698 33.859 28.101 1.00 35.44 91 GLY A C 1
ATOM 644 O O . GLY A 1 91 ? 33.432 35.014 27.756 1.00 34.16 91 GLY A O 1
ATOM 645 N N . ALA A 1 92 ? 32.799 33.045 28.647 1.00 33.84 92 ALA A N 1
ATOM 646 C CA . ALA A 1 92 ? 31.415 33.450 28.823 1.00 31.22 92 ALA A CA 1
ATOM 647 C C . ALA A 1 92 ? 31.107 34.209 30.116 1.00 30.17 92 ALA A C 1
ATOM 648 O O . ALA A 1 92 ? 31.739 34.014 31.161 1.00 30.26 92 ALA A O 1
ATOM 650 N N . LEU A 1 93 ? 30.132 35.100 30.015 1.00 28.12 93 LEU A N 1
ATOM 651 C CA . LEU A 1 93 ? 29.655 35.876 31.145 1.00 25.73 93 LEU A CA 1
ATOM 652 C C . LEU A 1 93 ? 28.847 34.923 32.056 1.00 24.76 93 LEU A C 1
ATOM 653 O O . LEU A 1 93 ? 28.872 35.023 33.285 1.00 22.87 93 LEU A O 1
ATOM 658 N N . ALA A 1 94 ? 28.137 33.984 31.444 1.00 23.78 94 ALA A N 1
ATOM 659 C CA . ALA A 1 94 ? 27.326 33.040 32.215 1.00 23.83 94 ALA A CA 1
ATOM 660 C C . ALA A 1 94 ? 28.151 31.984 32.928 1.00 22.36 94 ALA A C 1
ATOM 661 O O . ALA A 1 94 ? 29.140 31.492 32.400 1.00 21.97 94 ALA A O 1
ATOM 663 N N . ASP A 1 95 ? 27.749 31.652 34.145 1.00 22.17 95 ASP A N 1
ATOM 664 C CA . ASP A 1 95 ? 28.401 30.606 34.919 1.00 22.33 95 ASP A CA 1
ATOM 665 C C . ASP A 1 95 ? 27.731 29.259 34.569 1.00 21.80 95 ASP A C 1
ATOM 666 O O . ASP A 1 95 ? 28.351 28.190 34.678 1.00 21.44 95 ASP A O 1
ATOM 671 N N . LEU A 1 96 ? 26.455 29.338 34.187 1.00 19.67 96 LEU A N 1
ATOM 672 C CA . LEU A 1 96 ? 25.641 28.167 33.858 1.00 19.49 96 LEU A CA 1
ATOM 673 C C . LEU A 1 96 ? 24.689 28.511 32.744 1.00 19.53 96 LEU A C 1
ATOM 674 O O . LEU A 1 96 ? 24.374 29.688 32.543 1.00 18.57 96 LEU A O 1
ATOM 679 N N . ALA A 1 97 ? 24.167 27.485 32.063 1.00 19.08 97 ALA A N 1
ATOM 680 C CA . ALA A 1 97 ? 23.212 27.743 30.991 1.00 19.21 97 ALA A CA 1
ATOM 681 C C . ALA A 1 97 ? 22.091 26.723 30.896 1.00 20.22 97 ALA A C 1
ATOM 682 O O . ALA A 1 97 ? 22.184 25.587 31.388 1.00 19.06 97 ALA A O 1
ATOM 684 N N . ILE A 1 98 ? 21.013 27.156 30.263 1.00 21.16 98 ILE A N 1
ATOM 685 C CA . ILE A 1 98 ? 19.889 26.275 30.006 1.00 20.63 98 ILE A CA 1
ATOM 686 C C . ILE A 1 98 ? 19.815 26.299 28.478 1.00 20.63 98 ILE A C 1
ATOM 687 O O . ILE A 1 98 ? 19.698 27.374 27.903 1.00 21.40 98 ILE A O 1
ATOM 692 N N . LEU A 1 99 ? 19.913 25.138 27.823 1.00 20.94 99 LEU A N 1
ATOM 693 C CA . LEU A 1 99 ? 19.793 25.066 26.354 1.00 20.92 99 LEU A CA 1
ATOM 694 C C . LEU A 1 99 ? 18.350 24.605 26.116 1.00 21.92 99 LEU A C 1
ATOM 695 O O . LEU A 1 99 ? 18.014 23.448 26.393 1.00 21.48 99 LEU A O 1
ATOM 700 N N . ILE A 1 100 ? 17.485 25.498 25.639 1.00 23.15 100 ILE A N 1
ATOM 701 C CA . ILE A 1 100 ? 16.085 25.111 25.431 1.00 24.63 100 ILE A CA 1
ATOM 702 C C . ILE A 1 100 ? 15.876 24.577 24.029 1.00 24.47 100 ILE A C 1
ATOM 703 O O . ILE A 1 100 ? 16.392 25.141 23.070 1.00 24.07 100 ILE A O 1
ATOM 708 N N . VAL A 1 101 ? 15.129 23.476 23.917 1.00 25.50 101 VAL A N 1
ATOM 709 C CA . VAL A 1 101 ? 14.846 22.847 22.636 1.00 26.18 101 VAL A CA 1
ATOM 710 C C . VAL A 1 101 ? 13.370 22.406 22.625 1.00 26.60 101 VAL A C 1
ATOM 711 O O . VAL A 1 101 ? 12.861 21.903 23.627 1.00 26.88 101 VAL A O 1
ATOM 715 N N . ASP A 1 102 ? 12.691 22.606 21.503 1.00 26.90 102 ASP A N 1
ATOM 716 C CA . ASP A 1 102 ? 11.285 22.210 21.379 1.00 27.84 102 ASP A CA 1
ATOM 717 C C . ASP A 1 102 ? 11.339 20.702 21.261 1.00 26.17 102 ASP A C 1
ATOM 718 O O . ASP A 1 102 ? 11.913 20.181 20.312 1.00 27.34 102 ASP A O 1
ATOM 723 N N . ILE A 1 103 ? 10.768 20.004 22.233 1.00 27.40 103 ILE A N 1
ATOM 724 C CA . ILE A 1 103 ? 10.792 18.541 22.231 1.00 27.43 103 ILE A CA 1
ATOM 725 C C . ILE A 1 103 ? 10.104 17.933 21.003 1.00 29.11 103 ILE A C 1
ATOM 726 O O . ILE A 1 103 ? 10.426 16.815 20.585 1.00 28.07 103 ILE A O 1
ATOM 731 N N . ASN A 1 104 ? 9.183 18.684 20.406 1.00 30.13 104 ASN A N 1
ATOM 732 C CA . ASN A 1 104 ? 8.456 18.195 19.240 1.00 32.81 104 ASN A CA 1
ATOM 733 C C . ASN A 1 104 ? 9.161 18.518 17.917 1.00 34.74 104 ASN A C 1
ATOM 734 O O . ASN A 1 104 ? 8.982 17.812 16.927 1.00 35.45 104 ASN A O 1
ATOM 739 N N . GLU A 1 105 ? 9.973 19.571 17.913 1.00 36.58 105 GLU A N 1
ATOM 740 C CA . GLU A 1 105 ? 10.719 19.994 16.726 1.00 38.96 105 GLU A CA 1
ATOM 741 C C . GLU A 1 105 ? 12.118 19.379 16.639 1.00 39.07 105 GLU A C 1
ATOM 742 O O . GLU A 1 105 ? 12.617 19.100 15.550 1.00 39.59 105 GLU A O 1
ATOM 748 N N . GLY A 1 106 ? 12.760 19.195 17.786 1.00 39.67 106 GLY A N 1
ATOM 749 C CA . GLY A 1 106 ? 14.107 18.650 17.792 1.00 39.80 106 GLY A CA 1
ATOM 750 C C . GLY A 1 106 ? 15.143 19.742 17.560 1.00 40.74 106 GLY A C 1
ATOM 751 O O . GLY A 1 106 ? 14.815 20.933 17.520 1.00 40.45 106 GLY A O 1
ATOM 752 N N . PHE A 1 107 ? 16.397 19.329 17.408 1.00 41.53 107 PHE A N 1
ATOM 753 C CA . PHE A 1 107 ? 17.520 20.234 17.177 1.00 42.11 107 PHE A CA 1
ATOM 754 C C . PHE A 1 107 ? 17.425 21.018 15.873 1.00 42.60 107 PHE A C 1
ATOM 755 O O . PHE A 1 107 ? 17.221 20.440 14.808 1.00 42.76 107 PHE A O 1
ATOM 763 N N . LYS A 1 108 ? 17.596 22.331 15.955 1.00 42.81 108 LYS A N 1
ATOM 764 C CA . LYS A 1 108 ? 17.593 23.162 14.760 1.00 43.32 108 LYS A CA 1
ATOM 765 C C . LYS A 1 108 ? 1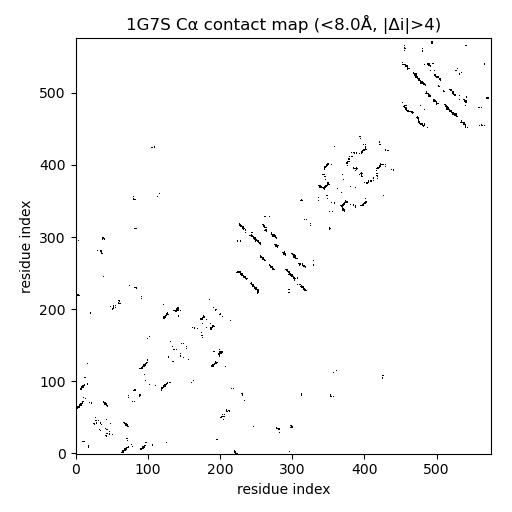8.992 23.793 14.656 1.00 43.26 108 LYS A C 1
ATOM 766 O O . LYS A 1 108 ? 19.802 23.673 15.579 1.00 43.18 108 LYS A O 1
ATOM 772 N N . PRO A 1 109 ? 19.297 24.469 13.534 1.00 42.85 109 PRO A N 1
ATOM 773 C CA . PRO A 1 109 ? 20.625 25.079 13.388 1.00 41.64 109 PRO A CA 1
ATOM 774 C C . PRO A 1 109 ? 21.084 25.936 14.568 1.00 40.54 109 PRO A C 1
ATOM 775 O O . PRO A 1 109 ? 22.212 25.796 15.039 1.00 40.22 109 PRO A O 1
ATOM 779 N N . GLN A 1 110 ? 20.216 26.822 15.041 1.00 39.09 110 GLN A N 1
ATOM 780 C CA . GLN A 1 110 ? 20.564 27.688 16.157 1.00 38.59 110 GLN A CA 1
ATOM 781 C C . GLN A 1 110 ? 20.862 26.887 17.416 1.00 37.18 110 GLN A C 1
ATOM 782 O O . GLN A 1 110 ? 21.696 27.289 18.222 1.00 36.21 110 GLN A O 1
ATOM 788 N N . THR A 1 111 ? 20.182 25.754 17.577 1.00 35.96 111 THR A N 1
ATOM 789 C CA . THR A 1 111 ? 20.403 24.899 18.737 1.00 34.53 111 THR A CA 1
ATOM 790 C C . THR A 1 111 ? 21.836 24.366 18.710 1.00 34.19 111 THR A C 1
ATOM 791 O O . THR A 1 111 ? 22.527 24.373 19.726 1.00 33.29 111 THR A O 1
ATOM 795 N N . GLN A 1 112 ? 22.287 23.904 17.549 1.00 34.18 112 GLN A N 1
ATOM 796 C CA . GLN A 1 112 ? 23.641 23.362 17.451 1.00 34.93 112 GLN A CA 1
ATOM 797 C C . GLN A 1 112 ? 24.679 24.463 17.634 1.00 34.21 112 GLN A C 1
ATOM 798 O O . GLN A 1 112 ? 25.747 24.237 18.208 1.00 34.78 112 GLN A O 1
ATOM 804 N N . GLU A 1 113 ? 24.363 25.658 17.154 1.00 33.22 113 GLU A N 1
ATOM 805 C CA . GLU A 1 113 ? 25.279 26.781 17.274 1.00 32.32 113 GLU A CA 1
ATOM 806 C C . GLU A 1 113 ? 25.503 27.091 18.760 1.00 30.91 113 GLU A C 1
ATOM 807 O O . GLU A 1 113 ? 26.623 27.339 19.201 1.00 29.85 113 GLU A O 1
ATOM 813 N N . ALA A 1 114 ? 24.425 27.062 19.536 1.00 29.49 114 ALA A N 1
ATOM 814 C CA . ALA A 1 114 ? 24.515 27.342 20.968 1.00 27.80 114 ALA A CA 1
ATOM 815 C C . ALA A 1 114 ? 25.277 26.230 21.694 1.00 26.60 114 ALA A C 1
ATOM 816 O O . ALA A 1 114 ? 26.061 26.481 22.615 1.00 25.37 114 ALA A O 1
ATOM 818 N N . LEU A 1 115 ? 25.027 24.999 21.275 1.00 26.30 115 LEU A N 1
ATOM 819 C CA . LEU A 1 115 ? 25.674 23.843 21.866 1.00 27.64 115 LEU A CA 1
ATOM 820 C C . LEU A 1 115 ? 27.194 23.985 21.667 1.00 28.00 115 LEU A C 1
ATOM 821 O O . LEU A 1 115 ? 27.970 23.783 22.595 1.00 27.32 115 LEU A O 1
ATOM 826 N N . ASN A 1 116 ? 27.616 24.346 20.459 1.00 28.47 116 ASN A N 1
ATOM 827 C CA . ASN A 1 116 ? 29.046 24.496 20.203 1.00 30.18 116 ASN A CA 1
ATOM 828 C C . ASN A 1 116 ? 29.712 25.588 21.043 1.00 30.40 116 ASN A C 1
ATOM 829 O O . ASN A 1 116 ? 30.876 25.459 21.416 1.00 30.50 116 ASN A O 1
ATOM 834 N N . ILE A 1 117 ? 28.990 26.663 21.340 1.00 31.09 117 ILE A N 1
ATOM 835 C CA . ILE A 1 117 ? 29.577 27.737 22.132 1.00 31.70 117 ILE A CA 1
ATOM 836 C C . ILE A 1 117 ? 29.649 27.328 23.603 1.00 31.08 117 ILE A C 1
ATOM 837 O O . ILE A 1 117 ? 30.604 27.664 24.311 1.00 30.47 117 ILE A O 1
ATOM 842 N N . LEU A 1 118 ? 28.645 26.583 24.055 1.00 29.23 118 LEU A N 1
ATOM 843 C CA . LEU A 1 118 ? 28.647 26.106 25.426 1.00 28.32 118 LEU A CA 1
ATOM 844 C C . LEU A 1 118 ? 29.828 25.161 25.601 1.00 27.84 118 LEU A C 1
ATOM 845 O O . LEU A 1 118 ? 30.511 25.203 26.614 1.00 26.71 118 LEU A O 1
ATOM 850 N N . ARG A 1 119 ? 30.079 24.304 24.622 1.00 28.80 119 ARG A N 1
ATOM 851 C CA . ARG A 1 119 ? 31.209 23.391 24.785 1.00 30.49 119 ARG A CA 1
ATOM 852 C C . ARG A 1 119 ? 32.502 24.187 24.714 1.00 29.98 119 ARG A C 1
ATOM 853 O O . ARG A 1 119 ? 33.413 23.995 25.515 1.00 29.51 119 ARG A O 1
ATOM 861 N N . MET A 1 120 ? 32.550 25.103 23.764 1.00 30.97 120 MET A N 1
ATOM 862 C CA . MET A 1 120 ? 33.715 25.952 23.552 1.00 32.60 120 MET A CA 1
ATOM 863 C C . MET A 1 120 ? 34.177 26.641 24.833 1.00 32.02 120 MET A C 1
ATOM 864 O O . MET A 1 120 ? 35.350 26.575 25.197 1.00 30.55 120 MET A O 1
ATOM 869 N N . TYR A 1 121 ? 33.251 27.299 25.519 1.00 31.15 121 TYR A N 1
ATOM 870 C CA . TYR A 1 121 ? 33.603 27.998 26.745 1.00 31.50 121 TYR A CA 1
ATOM 871 C C . TYR A 1 121 ? 33.425 27.162 28.005 1.00 31.28 121 TYR A C 1
ATOM 872 O O . TYR A 1 121 ? 33.418 27.696 29.111 1.00 31.32 121 TYR A O 1
ATOM 881 N N . ARG A 1 122 ? 33.302 25.850 27.832 1.00 30.73 122 ARG A N 1
ATOM 882 C CA . ARG A 1 122 ? 33.126 24.921 28.947 1.00 30.87 122 ARG A CA 1
ATOM 883 C C . ARG A 1 122 ? 32.075 25.364 29.965 1.00 29.88 122 ARG A C 1
ATOM 884 O O . ARG A 1 122 ? 32.230 25.126 31.165 1.00 30.86 122 ARG A O 1
ATOM 892 N N . THR A 1 123 ? 31.002 25.991 29.498 1.00 27.04 123 THR A N 1
ATOM 893 C CA . THR A 1 123 ? 29.956 26.425 30.416 1.00 26.66 123 THR A CA 1
ATOM 894 C C . THR A 1 123 ? 29.030 25.245 30.736 1.00 24.96 123 THR A C 1
ATOM 895 O O . THR A 1 123 ? 28.497 24.580 29.836 1.00 23.83 123 THR A O 1
ATOM 899 N N . PRO A 1 124 ? 28.864 24.935 32.031 1.00 23.30 124 PRO A N 1
ATOM 900 C CA . PRO A 1 124 ? 27.993 23.819 32.414 1.00 21.95 124 PRO A CA 1
ATOM 901 C C . PRO A 1 124 ? 26.564 24.153 31.998 1.00 20.87 124 PRO A C 1
ATOM 902 O O . PRO A 1 124 ? 26.137 25.309 32.086 1.00 18.86 124 PRO A O 1
ATOM 906 N N . PHE A 1 125 ? 25.832 23.158 31.526 1.00 19.28 125 PHE A N 1
ATOM 907 C CA . PHE A 1 125 ? 24.479 23.422 31.118 1.00 19.53 125 PHE A CA 1
ATOM 908 C C . PHE A 1 125 ? 23.584 22.217 31.262 1.00 20.14 125 PHE A C 1
ATOM 909 O O . PHE A 1 125 ? 24.030 21.064 31.376 1.00 19.69 125 PHE A O 1
ATOM 917 N N . VAL A 1 126 ? 22.302 22.534 31.213 1.00 19.84 126 VAL A N 1
ATOM 918 C CA . VAL A 1 126 ? 21.244 21.581 31.332 1.00 21.09 126 VAL A CA 1
ATOM 919 C C . VAL A 1 126 ? 20.408 21.780 30.062 1.00 20.87 126 VAL A C 1
ATOM 920 O O . VAL A 1 126 ? 20.441 22.849 29.456 1.00 19.33 126 VAL A O 1
ATOM 924 N N . VAL A 1 127 ? 19.678 20.748 29.641 1.00 20.68 127 VAL A N 1
ATOM 925 C CA . VAL A 1 127 ? 18.842 20.871 28.465 1.00 18.94 127 VAL A CA 1
ATOM 926 C C . VAL A 1 127 ? 17.369 20.831 28.868 1.00 18.94 127 VAL A C 1
ATOM 927 O O . VAL A 1 127 ? 16.931 19.900 29.551 1.00 18.46 127 VAL A O 1
ATOM 931 N N . ALA A 1 128 ? 16.608 21.843 28.465 1.00 17.96 128 ALA A N 1
ATOM 932 C CA . ALA A 1 128 ? 15.184 21.866 28.781 1.00 18.49 128 ALA A CA 1
ATOM 933 C C . ALA A 1 128 ? 14.402 21.515 27.513 1.00 19.36 128 ALA A C 1
ATOM 934 O O . ALA A 1 128 ? 14.381 22.297 26.566 1.00 18.65 128 ALA A O 1
ATOM 936 N N . ALA A 1 129 ? 13.808 20.318 27.500 1.00 19.91 129 ALA A N 1
ATOM 937 C CA . ALA A 1 129 ? 13.011 19.812 26.371 1.00 19.64 129 ALA A CA 1
ATOM 938 C C . ALA A 1 129 ? 11.612 20.386 26.571 1.00 20.29 129 ALA A C 1
ATOM 939 O O . ALA A 1 129 ? 10.768 19.791 27.242 1.00 20.57 129 ALA A O 1
ATOM 941 N N . ASN A 1 130 ? 11.392 21.554 25.971 1.00 21.14 130 ASN A N 1
ATOM 942 C CA . ASN A 1 130 ? 10.153 22.329 26.121 1.00 20.97 130 ASN A CA 1
ATOM 943 C C . ASN A 1 130 ? 8.946 21.937 25.279 1.00 21.27 130 ASN A C 1
ATOM 944 O O . ASN A 1 130 ? 9.061 21.226 24.290 1.00 20.67 130 ASN A O 1
ATOM 949 N N . LYS A 1 131 ? 7.786 22.451 25.692 1.00 23.76 131 LYS A N 1
ATOM 950 C CA . LYS A 1 131 ? 6.521 22.221 25.006 1.00 25.02 131 LYS A CA 1
ATOM 951 C C . LYS A 1 131 ? 5.978 20.787 25.113 1.00 25.29 131 LYS A C 1
ATOM 952 O O . LYS A 1 131 ? 5.349 20.271 24.173 1.00 25.82 131 LYS A O 1
ATOM 958 N N . ILE A 1 132 ? 6.172 20.153 26.266 1.00 24.90 132 ILE A N 1
ATOM 959 C CA . ILE A 1 132 ? 5.689 18.780 26.411 1.00 25.14 132 ILE A CA 1
ATOM 960 C C . ILE A 1 132 ? 4.166 18.756 26.386 1.00 26.19 132 ILE A C 1
ATOM 961 O O . ILE A 1 132 ? 3.565 17.734 26.055 1.00 25.69 132 ILE A O 1
ATOM 966 N N . ASP A 1 133 ? 3.551 19.881 26.739 1.00 27.12 133 ASP A N 1
ATOM 967 C CA . ASP A 1 133 ? 2.097 19.985 26.740 1.00 30.05 133 ASP A CA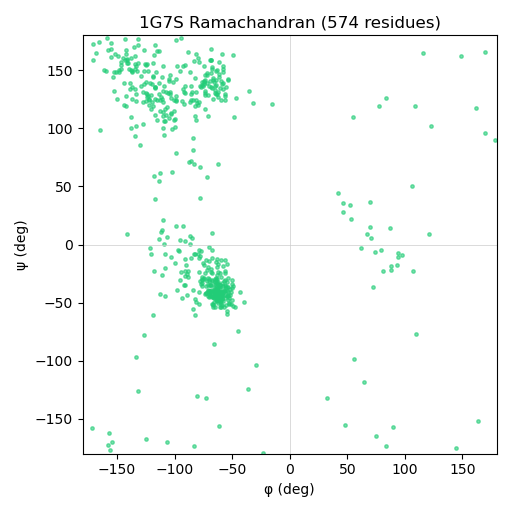 1
ATOM 968 C C . ASP A 1 133 ? 1.526 19.784 25.342 1.00 30.23 133 ASP A C 1
ATOM 969 O O . ASP A 1 133 ? 0.331 19.535 25.197 1.00 31.49 133 ASP A O 1
ATOM 974 N N . ARG A 1 134 ? 2.368 19.900 24.320 1.00 30.47 134 ARG A N 1
ATOM 975 C CA . ARG A 1 134 ? 1.922 19.726 22.948 1.00 31.05 134 ARG A CA 1
ATOM 976 C C . ARG A 1 134 ? 2.042 18.298 22.432 1.00 31.31 134 ARG A C 1
ATOM 977 O O . ARG A 1 134 ? 1.765 18.034 21.260 1.00 31.08 134 ARG A O 1
ATOM 985 N N . ILE A 1 135 ? 2.470 17.370 23.280 1.00 30.41 135 ILE A N 1
ATOM 986 C CA . ILE A 1 135 ? 2.566 15.994 22.828 1.00 29.46 135 ILE A CA 1
ATOM 987 C C . ILE A 1 135 ? 1.117 15.508 22.781 1.00 30.25 135 ILE A C 1
ATOM 988 O O . ILE A 1 135 ? 0.325 15.804 23.676 1.00 29.56 135 ILE A O 1
ATOM 993 N N . HIS A 1 136 ? 0.769 14.777 21.736 1.00 32.01 136 HIS A N 1
ATOM 994 C CA . HIS A 1 136 ? -0.604 14.303 21.598 1.00 33.97 136 HIS A CA 1
ATOM 995 C C . HIS A 1 136 ? -1.096 13.487 22.794 1.00 32.96 136 HIS A C 1
ATOM 996 O O . HIS A 1 136 ? -0.474 12.501 23.187 1.00 32.57 136 HIS A O 1
ATOM 1003 N N . GLY A 1 137 ? -2.212 13.918 23.377 1.00 32.82 137 GLY A N 1
ATOM 1004 C CA . GLY A 1 137 ? -2.786 13.200 24.502 1.00 31.86 137 GLY A CA 1
ATOM 1005 C C . GLY A 1 137 ? -2.373 13.702 25.869 1.00 31.25 137 GLY A C 1
ATOM 1006 O O . GLY A 1 137 ? -2.901 13.262 26.889 1.00 30.80 137 GLY A O 1
ATOM 1007 N N . TRP A 1 138 ? -1.428 14.630 25.904 1.00 30.62 138 TRP A N 1
ATOM 1008 C CA . TRP A 1 138 ? -0.958 15.159 27.181 1.00 29.98 138 TRP A CA 1
ATOM 1009 C C . TRP A 1 138 ? -2.032 15.916 27.938 1.00 30.73 138 TRP A C 1
ATOM 1010 O O . TRP A 1 138 ? -2.718 16.752 27.374 1.00 31.12 138 TRP A O 1
ATOM 1021 N N . ARG A 1 139 ? -2.172 15.617 29.220 1.00 30.84 139 ARG A N 1
ATOM 1022 C CA . ARG A 1 139 ? -3.115 16.325 30.052 1.00 31.41 139 ARG A CA 1
ATOM 1023 C C . ARG A 1 139 ? -2.275 17.209 30.990 1.00 31.87 139 ARG A C 1
ATOM 1024 O O . ARG A 1 139 ? -1.453 16.726 31.786 1.00 30.91 139 ARG A O 1
ATOM 1032 N N . VAL A 1 140 ? -2.454 18.517 30.853 1.00 30.70 140 VAL A N 1
ATOM 1033 C CA . VAL A 1 140 ? -1.712 19.477 31.660 1.00 30.74 140 VAL A CA 1
ATOM 1034 C C . VAL A 1 140 ? -2.035 19.383 33.144 1.00 30.76 140 VAL A C 1
ATOM 1035 O O . VAL A 1 140 ? -3.196 19.234 33.517 1.00 29.42 140 VAL A O 1
ATOM 1039 N N . HIS A 1 141 ? -1.001 19.456 33.982 1.00 30.48 141 HIS A N 1
ATOM 1040 C CA . HIS A 1 141 ? -1.161 19.459 35.434 1.00 31.43 141 HIS A CA 1
ATOM 1041 C C . HIS A 1 141 ? -0.323 20.655 35.869 1.00 32.09 141 HIS A C 1
ATOM 1042 O O . HIS A 1 141 ? 0.861 20.535 36.206 1.00 30.21 141 HIS A O 1
ATOM 1049 N N . GLU A 1 142 ? -0.967 21.814 35.820 1.00 32.41 142 GLU A N 1
ATOM 1050 C CA . GLU A 1 142 ? -0.367 23.099 36.127 1.00 32.12 142 GLU A CA 1
ATOM 1051 C C . GLU A 1 142 ? 0.730 23.185 37.163 1.00 30.71 142 GLU A C 1
ATOM 1052 O O . GLU A 1 142 ? 0.552 22.811 38.312 1.00 29.47 142 GLU A O 1
ATOM 1058 N N . GLY A 1 143 ? 1.879 23.693 36.718 1.00 31.26 143 GLY A N 1
ATOM 1059 C CA . GLY A 1 143 ? 3.035 23.890 37.584 1.00 30.37 143 GLY A CA 1
ATOM 1060 C C . GLY A 1 143 ? 3.558 22.730 38.405 1.00 30.26 143 GLY A C 1
ATOM 1061 O O . GLY A 1 143 ? 4.272 22.938 39.387 1.00 30.76 143 GLY A O 1
ATOM 1062 N N . ARG A 1 144 ? 3.253 21.506 38.005 1.00 29.11 144 ARG A N 1
ATOM 1063 C CA . ARG A 1 144 ? 3.709 20.363 38.780 1.00 28.80 144 ARG A CA 1
ATOM 1064 C C . ARG A 1 144 ? 5.077 19.823 38.331 1.00 26.50 144 ARG A C 1
ATOM 1065 O O . ARG A 1 144 ? 5.504 20.021 37.210 1.00 25.41 144 ARG A O 1
ATOM 1073 N N . PRO A 1 145 ? 5.797 19.170 39.237 1.00 25.36 145 PRO A N 1
ATOM 1074 C CA . PRO A 1 145 ? 7.107 18.619 38.866 1.00 24.45 145 PRO A CA 1
ATOM 1075 C C . PRO A 1 145 ? 6.904 17.645 37.700 1.00 24.23 145 PRO A C 1
ATOM 1076 O O . PRO A 1 145 ? 5.865 16.997 37.610 1.00 22.29 145 PRO A O 1
ATOM 1080 N N . PHE A 1 146 ? 7.891 17.537 36.825 1.00 22.89 146 PHE A N 1
ATOM 1081 C CA . PHE A 1 146 ? 7.790 16.626 35.698 1.00 23.93 146 PHE A CA 1
ATOM 1082 C C . PHE A 1 146 ? 7.426 15.214 36.137 1.00 23.74 146 PHE A C 1
ATOM 1083 O O . PHE A 1 146 ? 6.516 14.620 35.590 1.00 23.60 146 PHE A O 1
ATOM 1091 N N . MET A 1 147 ? 8.141 14.672 37.115 1.00 24.36 147 MET A N 1
ATOM 1092 C CA . MET A 1 147 ? 7.869 13.317 37.571 1.00 25.48 147 MET A CA 1
ATOM 1093 C C . MET A 1 147 ? 6.406 13.101 37.958 1.00 26.44 147 MET A C 1
ATOM 1094 O O . MET A 1 147 ? 5.806 12.078 37.619 1.00 25.76 147 MET A O 1
ATOM 1099 N N . GLU A 1 148 ? 5.835 14.058 38.678 1.00 26.74 148 GLU A N 1
ATOM 1100 C CA . GLU A 1 148 ? 4.446 13.948 39.101 1.00 27.01 148 GLU A CA 1
ATOM 1101 C C . GLU A 1 148 ? 3.463 14.000 37.935 1.00 27.00 148 GLU A C 1
ATOM 1102 O O . GLU A 1 148 ? 2.584 13.138 37.810 1.00 26.90 148 GLU A O 1
ATOM 1108 N N . THR A 1 149 ? 3.590 15.006 37.077 1.00 26.02 149 THR A N 1
ATOM 1109 C CA . THR A 1 149 ? 2.659 15.109 35.970 1.00 25.97 149 THR A CA 1
ATOM 1110 C C . THR A 1 149 ? 2.853 13.998 34.946 1.00 25.74 149 THR A C 1
ATOM 1111 O O . THR A 1 149 ? 1.882 13.512 34.358 1.00 24.98 149 THR A O 1
ATOM 1115 N N . PHE A 1 150 ? 4.104 13.591 34.747 1.00 23.65 150 PHE A N 1
ATOM 1116 C CA . PHE A 1 150 ? 4.413 12.512 33.811 1.00 23.89 150 PHE A CA 1
ATOM 1117 C C . PHE A 1 150 ? 3.733 11.209 34.243 1.00 23.27 150 PHE A C 1
ATOM 1118 O O . PHE A 1 150 ? 3.199 10.482 33.414 1.00 23.12 150 PHE A O 1
ATOM 1126 N N . SER A 1 151 ? 3.755 10.914 35.540 1.00 24.13 151 SER A N 1
ATOM 1127 C CA . SER A 1 151 ? 3.171 9.673 36.042 1.00 25.69 151 SER A CA 1
ATOM 1128 C C . SER A 1 151 ? 1.653 9.589 35.932 1.00 25.55 151 SER A C 1
ATOM 1129 O O . SER A 1 151 ? 1.062 8.511 36.122 1.00 26.07 151 SER A O 1
ATOM 1132 N N . LYS A 1 152 ? 1.018 10.712 35.625 1.00 25.15 152 LYS A N 1
ATOM 1133 C CA . LYS A 1 152 ? -0.430 10.746 35.486 1.00 25.72 152 LYS A CA 1
ATOM 1134 C C . LYS A 1 152 ? -0.853 10.636 34.038 1.00 25.63 152 LYS A C 1
ATOM 1135 O O . LYS A 1 152 ? -2.044 10.554 33.737 1.00 26.25 152 LYS A O 1
ATOM 1141 N N . GLN A 1 153 ? 0.112 10.623 33.128 1.00 24.07 153 GLN A N 1
ATOM 1142 C CA . GLN A 1 153 ? -0.237 10.534 31.727 1.00 22.59 153 GLN A CA 1
ATOM 1143 C C . GLN A 1 153 ? -0.556 9.085 31.332 1.00 23.50 153 GLN A C 1
ATOM 1144 O O . GLN A 1 153 ? -0.169 8.127 32.027 1.00 21.41 153 GLN A O 1
ATOM 1150 N N . ASP A 1 154 ? -1.262 8.916 30.217 1.00 22.44 154 ASP A N 1
ATOM 1151 C CA . ASP A 1 154 ? -1.559 7.573 29.761 1.00 23.28 154 ASP A CA 1
ATOM 1152 C C . ASP A 1 154 ? -0.237 6.936 29.343 1.00 24.60 154 ASP A C 1
ATOM 1153 O O . ASP A 1 154 ? 0.704 7.637 28.941 1.00 24.89 154 ASP A O 1
ATOM 1158 N N . ILE A 1 155 ? -0.167 5.612 29.435 1.00 24.01 155 ILE A N 1
ATOM 1159 C CA . ILE A 1 155 ? 1.052 4.909 29.086 1.00 24.31 155 ILE A CA 1
ATOM 1160 C C . ILE A 1 155 ? 1.553 5.220 27.678 1.00 24.13 155 ILE A C 1
ATOM 1161 O O . ILE A 1 155 ? 2.761 5.365 27.486 1.00 23.84 155 ILE A O 1
ATOM 1166 N N . GLN A 1 156 ? 0.655 5.335 26.698 1.00 22.81 156 GLN A N 1
ATOM 1167 C CA . GLN A 1 156 ? 1.112 5.617 25.336 1.00 23.63 156 GLN A CA 1
ATOM 1168 C C . GLN A 1 156 ? 1.618 7.059 25.215 1.00 23.75 156 GLN A C 1
ATOM 1169 O O . GLN A 1 156 ? 2.413 7.379 24.333 1.00 23.83 156 GLN A O 1
ATOM 1175 N N . VAL A 1 157 ? 1.174 7.925 26.116 1.00 23.50 157 VAL A N 1
ATOM 1176 C CA . VAL A 1 157 ? 1.630 9.312 26.080 1.00 23.92 157 VAL A CA 1
ATOM 1177 C C . VAL A 1 157 ? 3.034 9.371 26.711 1.00 23.75 157 VAL A C 1
ATOM 1178 O O . VAL A 1 157 ? 3.922 10.047 26.207 1.00 24.06 157 VAL A O 1
ATOM 1182 N N . GLN A 1 158 ? 3.223 8.632 27.798 1.00 24.02 158 GLN A N 1
ATOM 1183 C CA . GLN A 1 158 ? 4.517 8.563 28.470 1.00 23.81 158 GLN A CA 1
ATOM 1184 C C . GLN A 1 158 ? 5.527 8.030 27.462 1.00 24.98 158 GLN A C 1
ATOM 1185 O O . GLN A 1 158 ? 6.658 8.521 27.364 1.00 22.65 158 GLN A O 1
ATOM 1191 N N . GLN A 1 159 ? 5.113 7.019 26.702 1.00 24.14 159 GLN A N 1
ATOM 1192 C CA . GLN A 1 159 ? 6.008 6.432 25.720 1.00 26.40 159 GLN A CA 1
ATOM 1193 C C . GLN A 1 159 ? 6.351 7.400 24.602 1.00 26.26 159 GLN A C 1
ATOM 1194 O O . GLN A 1 159 ? 7.490 7.437 24.142 1.00 26.08 159 GLN A O 1
ATOM 1200 N N . LYS A 1 160 ? 5.374 8.177 24.145 1.00 26.12 160 LYS A N 1
ATOM 1201 C CA . LYS A 1 160 ? 5.658 9.120 23.067 1.00 26.62 160 LYS A CA 1
ATOM 1202 C C . LYS A 1 160 ? 6.676 10.166 23.535 1.00 25.45 160 LYS A C 1
ATOM 1203 O O . LYS A 1 160 ? 7.531 10.596 22.763 1.00 25.07 160 LYS A O 1
ATOM 1209 N N . LEU A 1 161 ? 6.580 10.574 24.795 1.00 23.67 161 LEU A N 1
ATOM 1210 C CA . LEU A 1 161 ? 7.510 11.562 25.328 1.00 24.15 161 LEU A CA 1
ATOM 1211 C C . LEU A 1 161 ? 8.925 10.976 25.377 1.00 24.15 161 LEU A C 1
ATOM 1212 O O . LEU A 1 161 ? 9.889 11.628 24.973 1.00 24.81 161 LEU A O 1
ATOM 1217 N N . ASP A 1 162 ? 9.060 9.750 25.872 1.00 24.10 162 ASP A N 1
ATOM 1218 C CA . ASP A 1 162 ? 10.384 9.148 25.926 1.00 24.91 162 ASP A CA 1
ATOM 1219 C C . ASP A 1 162 ? 10.972 8.940 24.539 1.00 24.98 162 ASP A C 1
ATOM 1220 O O . ASP A 1 162 ? 12.184 9.035 24.372 1.00 24.89 162 ASP A O 1
ATOM 1225 N N . THR A 1 163 ? 10.129 8.700 23.537 1.00 23.93 163 THR A N 1
ATOM 1226 C CA . THR A 1 163 ? 10.634 8.512 22.176 1.00 24.63 163 THR A CA 1
ATOM 1227 C C . THR A 1 163 ? 11.284 9.814 21.717 1.00 23.92 163 THR A C 1
ATOM 1228 O O . THR A 1 163 ? 12.371 9.808 21.116 1.00 23.02 163 THR A O 1
ATOM 1232 N N . LYS A 1 164 ? 10.625 10.931 22.019 1.00 22.93 164 LYS A N 1
ATOM 1233 C CA . LYS A 1 164 ? 11.151 12.243 21.659 1.00 22.76 164 LYS A CA 1
ATOM 1234 C C . LYS A 1 164 ? 12.403 12.580 22.490 1.00 21.90 164 LYS A C 1
ATOM 1235 O O . LYS A 1 164 ? 13.316 13.223 21.983 1.00 21.75 164 LYS A O 1
ATOM 1241 N N . VAL A 1 165 ? 12.448 12.151 23.752 1.00 20.78 165 VAL A N 1
ATOM 1242 C CA . VAL A 1 165 ? 13.638 12.407 24.564 1.00 20.68 165 VAL A CA 1
ATOM 1243 C C . VAL A 1 165 ? 14.825 11.640 23.974 1.00 20.38 165 VAL A C 1
ATOM 1244 O O . VAL A 1 165 ? 15.904 12.190 23.825 1.00 19.76 165 VAL A O 1
ATOM 1248 N N . TYR A 1 166 ? 14.623 10.377 23.605 1.00 21.17 166 TYR A N 1
ATOM 1249 C CA . TYR A 1 166 ? 15.728 9.618 23.048 1.00 22.86 166 TYR A CA 1
ATOM 1250 C C . TYR A 1 166 ? 16.186 10.097 21.681 1.00 23.23 166 TYR A C 1
ATOM 1251 O O . TYR A 1 166 ? 17.320 9.835 21.289 1.00 22.63 166 TYR A O 1
ATOM 1260 N N . GLU A 1 167 ? 15.321 10.821 20.972 1.00 23.50 167 GLU A N 1
ATOM 1261 C CA . GLU A 1 167 ? 15.702 11.389 19.682 1.00 24.98 167 GLU A CA 1
ATOM 1262 C C . GLU A 1 167 ? 16.707 12.492 20.004 1.00 24.48 167 GLU A C 1
ATOM 1263 O O . GLU A 1 167 ? 17.719 12.663 19.316 1.00 24.60 167 GLU A O 1
ATOM 1269 N N . LEU A 1 168 ? 16.433 13.234 21.075 1.00 23.96 168 LEU A N 1
ATOM 1270 C CA . LEU A 1 168 ? 17.332 14.307 21.490 1.00 23.88 168 LEU A CA 1
ATOM 1271 C C . LEU A 1 168 ? 18.673 13.697 21.934 1.00 22.45 168 LEU A C 1
ATOM 1272 O O . LEU A 1 168 ? 19.732 14.215 21.586 1.00 22.24 168 LEU A O 1
ATOM 1277 N N . VAL A 1 169 ? 18.602 12.609 22.710 1.00 21.27 169 VAL A N 1
ATOM 1278 C CA . VAL A 1 169 ? 19.783 11.895 23.197 1.00 20.42 169 VAL A CA 1
ATOM 1279 C C . VAL A 1 169 ? 20.573 11.460 21.958 1.00 21.14 169 VAL A C 1
ATOM 1280 O O . VAL A 1 169 ? 21.786 11.579 21.916 1.00 20.52 169 VAL A O 1
ATOM 1284 N N . GLY A 1 170 ? 19.869 10.947 20.952 1.00 21.29 170 GLY A N 1
ATOM 1285 C CA . GLY A 1 170 ? 20.545 10.542 19.732 1.00 22.45 170 GLY A CA 1
ATOM 1286 C C . GLY A 1 170 ? 21.302 11.702 19.111 1.00 23.65 170 GLY A C 1
ATOM 1287 O O . GLY A 1 170 ? 22.483 11.583 18.755 1.00 23.86 170 GLY A O 1
ATOM 1288 N N . LYS A 1 171 ? 20.630 12.842 18.986 1.00 24.46 171 LYS A N 1
ATOM 1289 C CA . LYS A 1 171 ? 21.266 14.008 18.402 1.00 25.22 171 LYS A CA 1
ATOM 1290 C C . LYS A 1 171 ? 22.472 14.509 19.216 1.00 24.71 171 LYS A C 1
ATOM 1291 O O . LYS A 1 171 ? 23.520 14.836 18.644 1.00 24.11 171 LYS A O 1
ATOM 1297 N N . LEU A 1 172 ? 22.336 14.563 20.539 1.00 24.58 172 LEU A N 1
ATOM 1298 C CA . LEU A 1 172 ? 23.441 15.030 21.387 1.00 24.65 172 LEU A CA 1
ATOM 1299 C C . LEU A 1 172 ? 24.622 14.080 21.229 1.00 25.06 172 LEU A C 1
ATOM 1300 O O . LEU A 1 172 ? 25.759 14.513 21.223 1.00 24.22 172 LEU A O 1
ATOM 1305 N N . HIS A 1 173 ? 24.336 12.787 21.080 1.00 25.73 173 HIS A N 1
ATOM 1306 C CA . HIS A 1 173 ? 25.399 11.795 20.925 1.00 27.02 173 HIS A CA 1
ATOM 1307 C C . HIS A 1 173 ? 26.210 12.074 19.656 1.00 28.84 173 HIS A C 1
ATOM 1308 O O . HIS A 1 173 ? 27.446 12.081 19.692 1.00 28.18 173 HIS A O 1
ATOM 1315 N N . GLU A 1 174 ? 25.519 12.300 18.541 1.00 29.80 174 GLU A N 1
ATOM 1316 C CA . GLU A 1 174 ? 26.194 12.588 17.274 1.00 31.32 174 GLU A CA 1
ATOM 1317 C C . GLU A 1 174 ? 27.089 13.797 17.474 1.00 31.66 174 GLU A C 1
ATOM 1318 O O . GLU A 1 174 ? 28.139 13.911 16.846 1.00 31.78 174 GLU A O 1
ATOM 1324 N N . GLU A 1 175 ? 26.661 14.690 18.364 1.00 30.88 175 GLU A N 1
ATOM 1325 C CA . GLU A 1 175 ? 27.389 15.919 18.666 1.00 31.23 175 GLU A CA 1
ATOM 1326 C C . GLU A 1 175 ? 28.493 15.823 19.699 1.00 29.83 175 GLU A C 1
ATOM 1327 O O . GLU A 1 175 ? 29.049 16.849 20.092 1.00 30.59 175 GLU A O 1
ATOM 1333 N N . GLY A 1 176 ? 28.797 14.618 20.159 1.00 28.53 176 GLY A N 1
ATOM 1334 C CA . GLY A 1 176 ? 29.853 14.462 21.146 1.00 26.99 176 GLY A CA 1
ATOM 1335 C C . GLY A 1 176 ? 29.397 14.625 22.587 1.00 26.18 176 GLY A C 1
ATOM 1336 O O . GLY A 1 176 ? 30.222 14.798 23.475 1.00 25.31 176 GLY A O 1
ATOM 1337 N N . PHE A 1 177 ? 28.091 14.591 22.839 1.00 24.20 177 PHE A N 1
ATOM 1338 C CA . PHE A 1 177 ? 27.619 14.708 24.221 1.00 23.87 177 PHE A CA 1
ATOM 1339 C C . PHE A 1 177 ? 26.782 13.498 24.639 1.00 23.18 177 PHE A C 1
ATOM 1340 O O . PHE A 1 177 ? 25.798 13.178 23.986 1.00 23.39 177 PHE A O 1
ATOM 1348 N N . GLU A 1 178 ? 27.153 12.829 25.724 1.00 22.27 178 GLU A N 1
ATOM 1349 C CA . GLU A 1 178 ? 26.329 11.721 26.183 1.00 21.74 178 GLU A CA 1
ATOM 1350 C C . GLU A 1 178 ? 25.241 12.408 27.001 1.00 21.45 178 GLU A C 1
ATOM 1351 O O . GLU A 1 178 ? 25.435 13.528 27.479 1.00 21.56 178 GLU A O 1
ATOM 1357 N N . SER A 1 179 ? 24.103 11.761 27.187 1.00 19.44 179 SER A N 1
ATOM 1358 C CA . SER A 1 179 ? 23.040 12.428 27.914 1.00 20.98 179 SER A CA 1
ATOM 1359 C C . SER A 1 179 ? 21.911 11.479 28.229 1.00 19.77 179 SER A C 1
ATOM 1360 O O . SER A 1 179 ? 21.906 10.321 27.786 1.00 18.45 179 SER A O 1
ATOM 1363 N N . GLU A 1 180 ? 20.966 11.962 29.020 1.00 19.11 180 GLU A N 1
ATOM 1364 C CA . GLU A 1 180 ? 19.808 11.156 29.383 1.00 18.48 180 GLU A CA 1
ATOM 1365 C C . GLU A 1 180 ? 18.769 12.045 30.050 1.00 17.68 180 GLU A C 1
ATOM 1366 O O . GLU A 1 180 ? 19.067 13.199 30.418 1.00 15.04 180 GLU A O 1
ATOM 1372 N N . ARG A 1 181 ? 17.542 11.543 30.155 1.00 16.73 181 ARG A N 1
ATOM 1373 C CA . ARG A 1 181 ? 16.488 12.279 30.865 1.00 17.70 181 ARG A CA 1
ATOM 1374 C C . ARG A 1 181 ? 17.118 12.408 32.263 1.00 17.82 181 ARG A C 1
ATOM 1375 O O . ARG A 1 181 ? 17.699 11.443 32.767 1.00 17.10 181 ARG A O 1
ATOM 1383 N N . PHE A 1 182 ? 16.992 13.575 32.889 1.00 17.92 182 PHE A N 1
ATOM 1384 C CA . PHE A 1 182 ? 17.632 13.839 34.185 1.00 18.59 182 PHE A CA 1
ATOM 1385 C C . PHE A 1 182 ? 17.568 12.752 35.251 1.00 19.48 182 PHE A C 1
ATOM 1386 O O . PHE A 1 182 ? 18.549 12.520 35.960 1.00 19.76 182 PHE A O 1
ATOM 1394 N N . ASP A 1 183 ? 16.425 12.098 35.386 1.00 18.86 183 ASP A N 1
ATOM 1395 C CA . ASP A 1 183 ? 16.286 11.079 36.416 1.00 20.41 183 ASP A CA 1
ATOM 1396 C C . ASP A 1 183 ? 16.967 9.761 36.045 1.00 20.08 183 ASP A C 1
ATOM 1397 O O . ASP A 1 183 ? 17.027 8.857 36.868 1.00 21.00 183 ASP A O 1
ATOM 1402 N N . ARG A 1 184 ? 17.488 9.646 34.822 1.00 19.39 184 ARG A N 1
ATOM 1403 C CA . ARG A 1 184 ? 18.137 8.394 34.410 1.00 21.09 184 ARG A CA 1
ATOM 1404 C C . ARG A 1 184 ? 19.633 8.556 34.187 1.00 21.12 184 ARG A C 1
ATOM 1405 O O . ARG A 1 184 ? 20.318 7.631 33.754 1.00 21.93 184 ARG A O 1
ATOM 1413 N N . VAL A 1 185 ? 20.123 9.749 34.496 1.00 20.13 185 VAL A N 1
ATOM 1414 C CA . VAL A 1 185 ? 21.529 10.077 34.376 1.00 20.11 185 VAL A CA 1
ATOM 1415 C C . VAL A 1 185 ? 22.308 9.214 35.386 1.00 21.67 185 VAL A C 1
ATOM 1416 O O . VAL A 1 185 ? 21.850 8.993 36.513 1.00 21.27 185 VAL A O 1
ATOM 1420 N N . THR A 1 186 ? 23.466 8.713 34.965 1.00 22.29 186 THR A N 1
ATOM 1421 C CA . THR A 1 186 ? 24.285 7.880 35.825 1.00 25.05 186 THR A CA 1
ATOM 1422 C C . THR A 1 186 ? 25.579 8.606 36.240 1.00 25.60 186 THR A C 1
ATOM 1423 O O . THR A 1 186 ? 26.142 8.333 37.301 1.00 28.43 186 THR A O 1
ATOM 1427 N N . ASP A 1 187 ? 26.032 9.545 35.425 1.00 25.18 187 ASP A N 1
ATOM 1428 C CA . ASP A 1 187 ? 27.240 10.317 35.733 1.00 25.35 187 ASP A CA 1
ATOM 1429 C C . ASP A 1 187 ? 26.917 11.794 35.456 1.00 23.42 187 ASP A C 1
ATOM 1430 O O . ASP A 1 187 ? 27.069 12.282 34.341 1.00 20.50 187 ASP A O 1
ATOM 1435 N N . PHE A 1 188 ? 26.484 12.499 36.495 1.00 23.94 188 PHE A N 1
ATOM 1436 C CA . PHE A 1 188 ? 26.073 13.897 36.357 1.00 23.13 188 PHE A CA 1
ATOM 1437 C C . PHE A 1 188 ? 27.154 14.798 35.772 1.00 23.42 188 PHE A C 1
ATOM 1438 O O . PHE A 1 188 ? 26.864 15.776 35.066 1.00 23.43 188 PHE A O 1
ATOM 1446 N N . ALA A 1 189 ? 28.408 14.466 36.036 1.00 23.60 189 ALA A N 1
ATOM 1447 C CA . ALA A 1 189 ? 29.504 15.268 35.528 1.00 24.24 189 ALA A CA 1
ATOM 1448 C C . ALA A 1 189 ? 29.777 15.108 34.050 1.00 25.18 189 ALA A C 1
ATOM 1449 O O . ALA A 1 189 ? 30.253 16.046 33.418 1.00 25.17 189 ALA A O 1
ATOM 1451 N N . SER A 1 190 ? 29.489 13.936 33.485 1.00 25.60 190 SER A N 1
ATOM 1452 C CA . SER A 1 190 ? 29.767 13.739 32.068 1.00 26.37 190 SER A CA 1
ATOM 1453 C C . SER A 1 190 ? 28.566 13.683 31.113 1.00 26.15 190 SER A C 1
ATOM 1454 O O . SER A 1 190 ? 28.734 13.881 29.912 1.00 28.96 190 SER A O 1
ATOM 1457 N N . GLN A 1 191 ? 27.371 13.412 31.620 1.00 24.54 191 GLN A N 1
ATOM 1458 C CA . GLN A 1 191 ? 26.176 13.365 30.767 1.00 22.56 191 GLN A CA 1
ATOM 1459 C C . GLN A 1 191 ? 25.348 14.640 30.896 1.00 23.09 191 GLN A C 1
ATOM 1460 O O . GLN A 1 191 ? 25.169 15.162 31.993 1.00 23.00 191 GLN A O 1
ATOM 1466 N N . VAL A 1 192 ? 24.812 15.129 29.788 1.00 21.94 192 VAL A N 1
ATOM 1467 C CA . VAL A 1 192 ? 23.949 16.298 29.868 1.00 19.93 192 VAL A CA 1
ATOM 1468 C C . VAL A 1 192 ? 22.612 15.799 30.432 1.00 21.02 192 VAL A C 1
ATOM 1469 O O . VAL A 1 192 ? 22.129 14.742 30.016 1.00 20.48 192 VAL A O 1
ATOM 1473 N N . SER A 1 193 ? 22.023 16.530 31.379 1.00 20.03 193 SER A N 1
ATOM 1474 C CA . SER A 1 193 ? 20.729 16.154 31.935 1.00 19.16 193 SER A CA 1
ATOM 1475 C C . SER A 1 193 ? 19.629 16.847 31.114 1.00 19.70 193 SER A C 1
ATOM 1476 O O . SER A 1 193 ? 19.682 18.064 30.880 1.00 17.61 193 SER A O 1
ATOM 1479 N N . ILE A 1 194 ? 18.639 16.068 30.690 1.00 18.99 194 ILE A N 1
ATOM 1480 C CA . ILE A 1 194 ? 17.529 16.588 29.901 1.00 18.70 194 ILE A CA 1
ATOM 1481 C C . ILE A 1 194 ? 16.262 16.656 30.760 1.00 18.32 194 ILE A C 1
ATOM 1482 O O . ILE A 1 194 ? 15.772 15.641 31.273 1.00 17.58 194 ILE A O 1
ATOM 1487 N N . ILE A 1 195 ? 15.740 17.862 30.945 1.00 18.17 195 ILE A N 1
ATOM 1488 C CA . ILE A 1 195 ? 14.537 17.998 31.734 1.00 18.09 195 ILE A CA 1
ATOM 1489 C C . ILE A 1 195 ? 13.355 18.378 30.850 1.00 18.64 195 ILE A C 1
ATOM 1490 O O . ILE A 1 195 ? 13.330 19.466 30.268 1.00 18.08 195 ILE A O 1
ATOM 1495 N N . PRO A 1 196 ? 12.358 17.473 30.719 1.00 19.45 196 PRO A N 1
ATOM 1496 C CA . PRO A 1 196 ? 11.197 17.798 29.887 1.00 18.97 196 PRO A CA 1
ATOM 1497 C C . PRO A 1 196 ? 10.349 18.817 30.631 1.00 18.51 196 PRO A C 1
ATOM 1498 O O . PRO A 1 196 ? 10.025 18.635 31.813 1.00 19.18 196 PRO A O 1
ATOM 1502 N N . ILE A 1 197 ? 9.980 19.897 29.959 1.00 18.18 197 ILE A N 1
ATOM 1503 C CA . ILE A 1 197 ? 9.162 20.904 30.616 1.00 18.80 197 ILE A CA 1
ATOM 1504 C C . ILE A 1 197 ? 8.130 21.517 29.667 1.00 20.12 197 ILE A C 1
ATOM 1505 O O . ILE A 1 197 ? 8.056 21.202 28.469 1.00 19.37 197 ILE A O 1
ATOM 1510 N N . SER A 1 198 ? 7.326 22.393 30.252 1.00 21.24 198 SER A N 1
ATOM 1511 C CA . SER A 1 198 ? 6.362 23.194 29.503 1.00 23.63 198 SER A CA 1
ATOM 1512 C C . SER A 1 198 ? 6.534 24.550 30.169 1.00 23.72 198 SER A C 1
ATOM 1513 O O . SER A 1 198 ? 6.182 24.732 31.338 1.00 22.20 198 SER A O 1
ATOM 1516 N N . ALA A 1 199 ? 7.114 25.486 29.437 1.00 24.96 199 ALA A N 1
ATOM 1517 C CA . ALA A 1 199 ? 7.347 26.815 29.980 1.00 26.43 199 ALA A CA 1
ATOM 1518 C C . ALA A 1 199 ? 6.033 27.566 30.162 1.00 27.70 199 ALA A C 1
ATOM 1519 O O . ALA A 1 199 ? 5.903 28.398 31.057 1.00 27.28 199 ALA A O 1
ATOM 1521 N N . ILE A 1 200 ? 5.058 27.257 29.314 1.00 28.87 200 ILE A N 1
ATOM 1522 C CA . ILE A 1 200 ? 3.777 27.946 29.376 1.00 30.37 200 ILE A CA 1
ATOM 1523 C C . ILE A 1 200 ? 2.948 27.413 30.519 1.00 30.04 200 ILE A C 1
ATOM 1524 O O . ILE A 1 200 ? 2.228 28.148 31.178 1.00 30.61 200 ILE A O 1
ATOM 1529 N N . THR A 1 201 ? 3.106 26.123 30.780 1.00 30.05 201 THR A N 1
ATOM 1530 C CA . THR A 1 201 ? 2.371 25.428 31.820 1.00 29.19 201 THR A CA 1
ATOM 1531 C C . THR A 1 201 ? 3.053 25.402 33.196 1.00 28.66 201 THR A C 1
ATOM 1532 O O . THR A 1 201 ? 2.390 25.304 34.231 1.00 28.18 201 THR A O 1
ATOM 1536 N N . GLY A 1 202 ? 4.381 25.478 33.213 1.00 27.98 202 GLY A N 1
ATOM 1537 C CA . GLY A 1 202 ? 5.089 25.425 34.481 1.00 25.95 202 GLY A CA 1
ATOM 1538 C C . GLY A 1 202 ? 5.518 23.995 34.798 1.00 25.72 202 GLY A C 1
ATOM 1539 O O . GLY A 1 202 ? 6.295 23.754 35.729 1.00 25.57 202 GLY A O 1
ATOM 1540 N N . GLU A 1 203 ? 5.012 23.032 34.031 1.00 23.78 203 GLU A N 1
ATOM 1541 C CA . GLU A 1 203 ? 5.376 21.631 34.265 1.00 23.66 203 GLU A CA 1
ATOM 1542 C C . GLU A 1 203 ? 6.870 21.370 34.073 1.00 21.44 203 GLU A C 1
ATOM 1543 O O . GLU A 1 203 ? 7.438 21.765 33.077 1.00 21.24 203 GLU A O 1
ATOM 1549 N N . GLY A 1 204 ? 7.480 20.701 35.038 1.00 20.90 204 GLY A N 1
ATOM 1550 C CA . GLY A 1 204 ? 8.888 20.358 34.930 1.00 22.32 204 GLY A CA 1
ATOM 1551 C C . GLY A 1 204 ? 9.855 21.411 35.438 1.00 22.52 204 GLY A C 1
ATOM 1552 O O . GLY A 1 204 ? 11.027 21.111 35.724 1.00 21.94 204 GLY A O 1
ATOM 1553 N N . ILE A 1 205 ? 9.382 22.650 35.564 1.00 21.63 205 ILE A N 1
ATOM 1554 C CA . ILE A 1 205 ? 10.259 23.706 36.052 1.00 22.17 205 ILE A CA 1
ATOM 1555 C C . ILE A 1 205 ? 10.926 23.358 37.379 1.00 21.36 205 ILE A C 1
ATOM 1556 O O . ILE A 1 205 ? 12.087 23.695 37.589 1.00 22.64 205 ILE A O 1
ATOM 1561 N N . PRO A 1 206 ? 10.222 22.662 38.291 1.00 21.27 206 PRO A N 1
ATOM 1562 C CA . PRO A 1 206 ? 10.898 22.346 39.554 1.00 20.77 206 PRO A CA 1
ATOM 1563 C C . PRO A 1 206 ? 12.182 21.524 39.378 1.00 21.95 206 PRO A C 1
ATOM 1564 O O . PRO A 1 206 ? 13.193 21.801 40.036 1.00 21.52 206 PRO A O 1
ATOM 1568 N N . GLU A 1 207 ? 12.154 20.514 38.505 1.00 20.54 207 GLU A N 1
ATOM 1569 C CA . GLU A 1 207 ? 13.368 19.712 38.292 1.00 19.79 207 GLU A CA 1
ATOM 1570 C C . GLU A 1 207 ? 14.396 20.484 37.462 1.00 18.53 207 GLU A C 1
ATOM 1571 O O . GLU A 1 207 ? 15.601 20.281 37.612 1.00 17.75 207 GLU A O 1
ATOM 1577 N N . LEU A 1 208 ? 13.916 21.377 36.609 1.00 19.04 208 LEU A N 1
ATOM 1578 C CA . LEU A 1 208 ? 14.789 22.226 35.795 1.00 20.67 208 LEU A CA 1
ATOM 1579 C C . LEU A 1 208 ? 15.672 23.062 36.721 1.00 20.99 208 LEU A C 1
ATOM 1580 O O . LEU A 1 208 ? 16.904 23.046 36.619 1.00 22.24 208 LEU A O 1
ATOM 1585 N N . LEU A 1 209 ? 15.048 23.771 37.651 1.00 21.20 209 LEU A N 1
ATOM 1586 C CA . LEU A 1 209 ? 15.803 24.592 38.596 1.00 21.99 209 LEU A CA 1
ATOM 1587 C C . LEU A 1 209 ? 16.662 23.737 39.523 1.00 22.20 209 LEU A C 1
ATOM 1588 O O . LEU A 1 209 ? 17.764 24.134 39.893 1.00 21.04 209 LEU A O 1
ATOM 1593 N N . THR A 1 210 ? 16.153 22.568 39.910 1.00 22.39 210 THR A N 1
ATOM 1594 C CA . THR A 1 210 ? 16.899 21.675 40.795 1.00 22.29 210 THR A CA 1
ATOM 1595 C C . THR A 1 210 ? 18.186 21.205 40.100 1.00 22.04 210 THR A C 1
ATOM 1596 O O . THR A 1 210 ? 19.238 21.102 40.728 1.00 21.02 210 THR A O 1
ATOM 1600 N N . MET A 1 211 ? 18.100 20.935 38.802 1.00 22.30 211 MET A N 1
ATOM 1601 C CA . MET A 1 211 ? 19.265 20.471 38.058 1.00 22.39 211 MET A CA 1
ATOM 1602 C C . MET A 1 211 ? 20.256 21.612 37.892 1.00 21.74 211 MET A C 1
ATOM 1603 O O . MET A 1 211 ? 21.459 21.394 37.907 1.00 20.86 211 MET A O 1
ATOM 1608 N N . LEU A 1 212 ? 19.755 22.840 37.743 1.00 22.20 212 LEU A N 1
ATOM 1609 C CA . LEU A 1 212 ? 20.653 23.993 37.649 1.00 22.52 212 LEU A CA 1
ATOM 1610 C C . LEU A 1 212 ? 21.437 24.071 38.936 1.00 22.12 212 LEU A C 1
ATOM 1611 O O . LEU A 1 212 ? 22.644 24.268 38.920 1.00 23.66 212 LEU A O 1
ATOM 1616 N N . MET A 1 213 ? 20.745 23.918 40.061 1.00 22.86 213 MET A N 1
ATOM 1617 C CA . MET A 1 213 ? 21.419 23.986 41.352 1.00 24.37 213 MET A CA 1
ATOM 1618 C C . MET A 1 213 ? 22.398 22.834 41.445 1.00 24.36 213 MET A C 1
ATOM 1619 O O . MET A 1 213 ? 23.409 22.918 42.132 1.00 25.19 213 MET A O 1
ATOM 1624 N N . GLY A 1 214 ? 22.076 21.744 40.751 1.00 24.44 214 GLY A N 1
ATOM 1625 C CA . GLY A 1 214 ? 22.959 20.594 40.740 1.00 22.90 214 GLY A CA 1
ATOM 1626 C C . GLY A 1 214 ? 24.221 20.999 40.006 1.00 21.92 214 GLY A C 1
ATOM 1627 O O . GLY A 1 214 ? 25.314 20.611 40.404 1.00 21.93 214 GLY A O 1
ATOM 1628 N N . LEU A 1 215 ? 24.078 21.766 38.928 1.00 21.12 215 LEU A N 1
ATOM 1629 C CA . LEU A 1 215 ? 25.255 22.216 38.186 1.00 21.19 215 LEU A CA 1
ATOM 1630 C C . LEU A 1 215 ? 26.126 23.121 39.071 1.00 22.09 215 LEU A C 1
ATOM 1631 O O . LEU A 1 215 ? 27.374 23.035 39.046 1.00 21.95 215 LEU A O 1
ATOM 1636 N N . ALA A 1 216 ? 25.474 23.979 39.854 1.00 20.83 216 ALA A N 1
ATOM 1637 C CA . ALA A 1 216 ? 26.208 24.870 40.749 1.00 21.67 216 ALA A CA 1
ATOM 1638 C C . ALA A 1 216 ? 26.968 24.028 41.776 1.00 22.15 216 ALA A C 1
ATOM 1639 O O . ALA A 1 216 ? 28.163 24.234 41.994 1.00 22.93 216 ALA A O 1
ATOM 1641 N N . GLN A 1 217 ? 26.281 23.066 42.389 1.00 22.94 217 GLN A N 1
ATOM 1642 C CA . GLN A 1 217 ? 26.892 22.194 43.397 1.00 23.22 217 GLN A CA 1
ATOM 1643 C C . GLN A 1 217 ? 28.142 21.503 42.858 1.00 23.57 217 GLN A C 1
ATOM 1644 O O . GLN A 1 217 ? 29.175 21.414 43.533 1.00 22.23 217 GLN A O 1
ATOM 1650 N N . GLN A 1 218 ? 28.027 20.996 41.636 1.00 23.54 218 GLN A N 1
ATOM 1651 C CA . GLN A 1 218 ? 29.121 20.291 40.976 1.00 24.09 218 GLN A CA 1
ATOM 1652 C C . GLN A 1 218 ? 30.311 21.143 40.523 1.00 24.00 218 GLN A C 1
ATOM 1653 O O . GLN A 1 218 ? 31.460 20.716 40.648 1.00 23.98 218 GLN A O 1
ATOM 1659 N N . TYR A 1 219 ? 30.039 22.339 40.002 1.00 22.19 219 TYR A N 1
ATOM 1660 C CA . TYR A 1 219 ? 31.082 23.172 39.423 1.00 22.70 219 TYR A CA 1
ATOM 1661 C C . TYR A 1 219 ? 31.458 24.556 39.965 1.00 22.20 219 TYR A C 1
ATOM 1662 O O . TYR A 1 219 ? 32.563 25.047 39.698 1.00 24.10 219 TYR A O 1
ATOM 1671 N N . LEU A 1 220 ? 30.552 25.208 40.668 1.00 20.72 220 LEU A N 1
ATOM 1672 C CA . LEU A 1 220 ? 30.812 26.573 41.088 1.00 21.07 220 LEU A CA 1
ATOM 1673 C C . LEU A 1 220 ? 31.270 26.822 42.508 1.00 21.24 220 LEU A C 1
ATOM 1674 O O . LEU A 1 220 ? 30.540 26.586 43.472 1.00 21.39 220 LEU A O 1
ATOM 1679 N N . ARG A 1 221 ? 32.494 27.318 42.617 1.00 23.33 221 ARG A N 1
ATOM 1680 C CA . ARG A 1 221 ? 33.067 27.658 43.907 1.00 24.91 221 ARG A CA 1
ATOM 1681 C C . ARG A 1 221 ? 33.705 29.040 43.808 1.00 25.69 221 ARG A C 1
ATOM 1682 O O . ARG A 1 221 ? 33.002 30.042 43.901 1.00 25.93 221 ARG A O 1
ATOM 1690 N N . GLU A 1 222 ? 35.013 29.112 43.577 1.00 27.66 222 GLU A N 1
ATOM 1691 C CA . GLU A 1 222 ? 35.671 30.421 43.513 1.00 27.48 222 GLU A CA 1
ATOM 1692 C C . GLU A 1 222 ? 35.188 31.354 42.395 1.00 27.07 222 GLU A C 1
ATOM 1693 O O . GLU A 1 222 ? 35.335 32.568 42.503 1.00 25.92 222 GLU A O 1
ATOM 1696 N N . GLN A 1 223 ? 34.610 30.825 41.323 1.00 26.06 223 GLN A N 1
ATOM 1697 C CA . GLN A 1 223 ? 34.149 31.742 40.274 1.00 26.58 223 GLN A CA 1
ATOM 1698 C C . GLN A 1 223 ? 33.033 32.663 40.775 1.00 24.74 223 GLN A C 1
ATOM 1699 O O . GLN A 1 223 ? 32.741 33.667 40.142 1.00 24.32 223 GLN A O 1
ATOM 1705 N N . LEU A 1 224 ? 32.430 32.327 41.912 1.00 22.77 224 LEU A N 1
ATOM 1706 C CA . LEU A 1 224 ? 31.341 33.131 42.481 1.00 22.48 224 LEU A CA 1
ATOM 1707 C C . LEU A 1 224 ? 31.803 34.139 43.554 1.00 22.94 224 LEU A C 1
ATOM 1708 O O . LEU A 1 224 ? 31.006 34.953 44.052 1.00 22.33 224 LEU A O 1
ATOM 1713 N N . LYS A 1 225 ? 33.074 34.086 43.922 1.00 23.58 225 LYS A N 1
ATOM 1714 C CA . LYS A 1 225 ? 33.569 35.014 44.926 1.00 24.05 225 LYS A CA 1
ATOM 1715 C C . LYS A 1 225 ? 33.694 36.403 44.321 1.00 23.32 225 LYS A C 1
ATOM 1716 O O . LYS A 1 225 ? 34.274 36.559 43.258 1.00 23.51 225 LYS A O 1
ATOM 1722 N N . ILE A 1 226 ? 33.122 37.403 44.985 1.00 22.98 226 ILE A N 1
ATOM 1723 C CA . ILE A 1 226 ? 33.233 38.784 44.531 1.00 23.96 226 ILE A CA 1
ATOM 1724 C C . ILE A 1 226 ? 33.782 39.625 45.680 1.00 25.35 226 ILE A C 1
ATOM 1725 O O . ILE A 1 226 ? 33.650 39.260 46.849 1.00 24.73 226 ILE A O 1
ATOM 1730 N N . GLU A 1 227 ? 34.420 40.737 45.345 1.00 26.67 227 GLU A N 1
ATOM 1731 C CA . GLU A 1 227 ? 34.917 41.653 46.365 1.00 29.19 227 GLU A CA 1
ATOM 1732 C C . GLU A 1 227 ? 33.970 42.825 46.175 1.00 28.84 227 GLU A C 1
ATOM 1733 O O . GLU A 1 227 ? 34.123 43.623 45.255 1.00 28.38 227 GLU A O 1
ATOM 1739 N N . GLU A 1 228 ? 32.972 42.890 47.044 1.00 30.85 228 GLU A N 1
ATOM 1740 C CA . GLU A 1 228 ? 31.919 43.893 46.972 1.00 32.79 228 GLU A CA 1
ATOM 1741 C C . GLU A 1 228 ? 32.292 45.366 47.059 1.00 32.77 228 GLU A C 1
ATOM 1742 O O . GLU A 1 228 ? 31.453 46.214 46.762 1.00 32.80 228 GLU A O 1
ATOM 1748 N N . ASP A 1 229 ? 33.523 45.680 47.465 1.00 31.92 229 ASP A N 1
ATOM 1749 C CA . ASP A 1 229 ? 33.938 47.079 47.535 1.00 32.30 229 ASP A CA 1
ATOM 1750 C C . ASP A 1 229 ? 34.941 47.401 46.439 1.00 30.58 229 ASP A C 1
ATOM 1751 O O . ASP A 1 229 ? 35.409 48.528 46.367 1.00 30.61 229 ASP A O 1
ATOM 1756 N N . SER A 1 230 ? 35.282 46.428 45.596 1.00 28.50 230 SER A N 1
ATOM 1757 C CA . SER A 1 230 ? 36.262 46.672 44.536 1.00 26.53 230 SER A CA 1
ATOM 1758 C C . SER A 1 230 ? 35.645 47.413 43.357 1.00 25.20 230 SER A C 1
ATOM 1759 O O . SER A 1 230 ? 34.430 47.412 43.179 1.00 25.60 230 SER A O 1
ATOM 1762 N N . PRO A 1 231 ? 36.473 48.094 42.559 1.00 23.94 231 PRO A N 1
ATOM 1763 C CA . PRO A 1 231 ? 35.950 48.824 41.405 1.00 23.68 231 PRO A CA 1
ATOM 1764 C C . PRO A 1 231 ? 35.167 47.845 40.498 1.00 21.82 231 PRO A C 1
ATOM 1765 O O . PRO A 1 231 ? 35.699 46.824 40.121 1.00 20.24 231 PRO A O 1
ATOM 1769 N N . ALA A 1 232 ? 33.922 48.175 40.145 1.00 20.38 232 ALA A N 1
ATOM 1770 C CA . ALA A 1 232 ? 33.094 47.281 39.328 1.00 19.36 232 ALA A CA 1
ATOM 1771 C C . ALA A 1 232 ? 33.696 46.814 38.012 1.00 18.52 232 ALA A C 1
ATOM 1772 O O . ALA A 1 232 ? 34.376 47.561 37.314 1.00 18.00 232 ALA A O 1
ATOM 1774 N N . ARG A 1 233 ? 33.426 45.555 37.688 1.00 18.78 233 ARG A N 1
ATOM 1775 C CA . ARG A 1 233 ? 33.888 44.934 36.449 1.00 20.36 233 ARG A CA 1
ATOM 1776 C C . ARG A 1 233 ? 32.612 44.427 35.798 1.00 19.38 233 ARG A C 1
ATOM 1777 O O . ARG A 1 233 ? 31.829 43.755 36.444 1.00 17.58 233 ARG A O 1
ATOM 1785 N N . GLY A 1 234 ? 32.411 44.726 34.521 1.00 18.92 234 GLY A N 1
ATOM 1786 C CA . GLY A 1 234 ? 31.189 44.269 33.900 1.00 19.43 234 GLY A CA 1
ATOM 1787 C C . GLY A 1 234 ? 31.360 44.128 32.412 1.00 19.15 234 GLY A C 1
ATOM 1788 O O . GLY A 1 234 ? 32.480 44.198 31.901 1.00 17.64 234 GLY A O 1
ATOM 1789 N N . THR A 1 235 ? 30.233 43.925 31.735 1.00 18.46 235 THR A N 1
ATOM 1790 C CA . THR A 1 235 ? 30.186 43.798 30.289 1.00 18.79 235 THR A CA 1
ATOM 1791 C C . THR A 1 235 ? 28.983 44.559 29.759 1.00 17.62 235 THR A C 1
ATOM 1792 O O . THR A 1 235 ? 27.891 44.438 30.286 1.00 17.01 235 THR A O 1
ATOM 1796 N N . ILE A 1 236 ? 29.199 45.330 28.707 1.00 18.92 236 ILE A N 1
ATOM 1797 C CA . ILE A 1 236 ? 28.147 46.086 28.072 1.00 19.76 236 ILE A CA 1
ATOM 1798 C C . ILE A 1 236 ? 27.374 45.125 27.146 1.00 22.18 236 ILE A C 1
ATOM 1799 O O . ILE A 1 236 ? 27.964 44.505 26.257 1.00 21.49 236 ILE A O 1
ATOM 1804 N N . LEU A 1 237 ? 26.068 44.994 27.377 1.00 20.88 237 LEU A N 1
ATOM 1805 C CA . LEU A 1 237 ? 25.234 44.112 26.572 1.00 23.02 237 LEU A CA 1
ATOM 1806 C C . LEU A 1 237 ? 24.514 44.831 25.430 1.00 23.93 237 LEU A C 1
ATOM 1807 O O . LEU A 1 237 ? 24.265 44.232 24.390 1.00 23.63 237 LEU A O 1
ATOM 1812 N N . GLU A 1 238 ? 24.186 46.108 25.624 1.00 22.50 238 GLU A N 1
ATOM 1813 C CA . GLU A 1 238 ? 23.522 46.889 24.591 1.00 23.24 238 GLU A CA 1
ATOM 1814 C C . GLU A 1 238 ? 23.873 48.355 24.711 1.00 22.32 238 GLU A C 1
ATOM 1815 O O . GLU A 1 238 ? 24.095 48.866 25.805 1.00 21.39 238 GLU A O 1
ATOM 1821 N N . VAL A 1 239 ? 23.898 49.020 23.573 1.00 20.64 239 VAL A N 1
ATOM 1822 C CA . VAL A 1 239 ? 24.154 50.435 23.500 1.00 22.20 239 VAL A CA 1
ATOM 1823 C C . VAL A 1 239 ? 22.968 50.920 22.677 1.00 23.41 239 VAL A C 1
ATOM 1824 O O . VAL A 1 239 ? 22.913 50.694 21.470 1.00 23.58 239 VAL A O 1
ATOM 1828 N N . LYS A 1 240 ? 22.000 51.536 23.342 1.00 23.64 240 LYS A N 1
ATOM 1829 C CA . LYS A 1 240 ? 20.814 51.993 22.652 1.00 25.07 240 LYS A CA 1
ATOM 1830 C C . LYS A 1 240 ? 20.196 53.267 23.193 1.00 25.47 240 LYS A C 1
ATOM 1831 O O . LYS A 1 240 ? 20.377 53.648 24.359 1.00 23.77 240 LYS A O 1
ATOM 1837 N N . GLU A 1 241 ? 19.453 53.899 22.301 1.00 25.66 241 GLU A N 1
ATOM 1838 C CA . GLU A 1 241 ? 18.743 55.134 22.556 1.00 27.81 241 GLU A CA 1
ATOM 1839 C C . GLU A 1 241 ? 17.562 54.845 23.464 1.00 26.69 241 GLU A C 1
ATOM 1840 O O . GLU A 1 241 ? 16.969 53.755 23.424 1.00 25.46 241 GLU A O 1
ATOM 1846 N N . GLU A 1 242 ? 17.230 55.820 24.296 1.00 24.84 242 GLU A N 1
ATOM 1847 C CA . GLU A 1 242 ? 16.106 55.698 25.190 1.00 24.01 242 GLU A CA 1
ATOM 1848 C C . GLU A 1 242 ? 15.435 57.092 25.247 1.00 23.00 242 GLU A C 1
ATOM 1849 O O . GLU A 1 242 ? 16.092 58.130 25.442 1.00 19.65 242 GLU A O 1
ATOM 1855 N N . THR A 1 243 ? 14.126 57.098 24.996 1.00 21.34 243 THR A N 1
ATOM 1856 C CA . THR A 1 243 ? 13.319 58.308 24.989 1.00 21.33 243 THR A CA 1
ATOM 1857 C C . THR A 1 243 ? 13.582 59.194 26.199 1.00 20.55 243 THR A C 1
ATOM 1858 O O . THR A 1 243 ? 13.472 58.724 27.326 1.00 20.21 243 THR A O 1
ATOM 1862 N N . GLY A 1 244 ? 13.906 60.465 25.955 1.00 20.65 244 GLY A N 1
ATOM 1863 C CA . GLY A 1 244 ? 14.160 61.399 27.043 1.00 22.39 244 GLY A CA 1
ATOM 1864 C C . GLY A 1 244 ? 15.612 61.413 27.516 1.00 24.08 244 GLY A C 1
ATOM 1865 O O . GLY A 1 244 ? 16.094 62.390 28.122 1.00 21.82 244 GLY A O 1
ATOM 1866 N N . LEU A 1 245 ? 16.315 60.322 27.232 1.00 24.00 245 LEU A N 1
ATOM 1867 C CA . LEU A 1 245 ? 17.724 60.182 27.611 1.00 26.37 245 LEU A CA 1
ATOM 1868 C C . LEU A 1 245 ? 18.444 60.027 26.280 1.00 27.33 245 LEU A C 1
ATOM 1869 O O . LEU A 1 245 ? 17.852 59.632 25.288 1.00 30.41 245 LEU A O 1
ATOM 1874 N N . GLY A 1 246 ? 19.706 60.341 26.184 1.00 27.32 246 GLY A N 1
ATOM 1875 C CA . GLY A 1 246 ? 20.263 60.101 24.864 1.00 26.35 246 GLY A CA 1
ATOM 1876 C C . GLY A 1 246 ? 20.605 58.626 24.718 1.00 24.74 246 GLY A C 1
ATOM 1877 O O . GLY A 1 246 ? 19.788 57.722 24.975 1.00 23.43 246 GLY A O 1
ATOM 1878 N N . MET A 1 247 ? 21.828 58.390 24.273 1.00 24.75 247 MET A N 1
ATOM 1879 C CA . MET A 1 247 ? 22.330 57.048 24.129 1.00 23.21 247 MET A CA 1
ATOM 1880 C C . MET A 1 247 ? 22.431 56.575 25.571 1.00 22.08 247 MET A C 1
ATOM 1881 O O . MET A 1 247 ? 22.658 57.363 26.480 1.00 20.84 247 MET A O 1
ATOM 1886 N N . THR A 1 248 ? 22.279 55.278 25.754 1.00 20.30 248 THR A N 1
ATOM 1887 C CA . THR A 1 248 ? 22.257 54.662 27.046 1.00 20.57 248 THR A CA 1
ATOM 1888 C C . THR A 1 248 ? 23.018 53.339 26.932 1.00 19.95 248 THR A C 1
ATOM 1889 O O . THR A 1 248 ? 23.141 52.805 25.851 1.00 18.65 248 THR A O 1
ATOM 1893 N N . ILE A 1 249 ? 23.499 52.809 28.050 1.00 20.25 249 ILE A N 1
ATOM 1894 C CA . ILE A 1 249 ? 24.206 51.534 28.064 1.00 20.80 249 ILE A CA 1
ATOM 1895 C C . ILE A 1 249 ? 23.541 50.565 29.027 1.00 20.13 249 ILE A C 1
ATOM 1896 O O . ILE A 1 249 ? 23.259 50.923 30.175 1.00 20.23 249 ILE A O 1
ATOM 1901 N N . ASP A 1 250 ? 23.257 49.352 28.566 1.00 18.11 250 ASP A N 1
ATOM 1902 C CA . ASP A 1 250 ? 22.705 48.338 29.452 1.00 18.27 250 ASP A CA 1
ATOM 1903 C C . ASP A 1 250 ? 23.892 47.436 29.726 1.00 18.94 250 ASP A C 1
ATOM 1904 O O . ASP A 1 250 ? 24.573 46.991 28.788 1.00 19.71 250 ASP A O 1
ATOM 1909 N N . ALA A 1 251 ? 24.153 47.162 30.998 1.00 18.24 251 ALA A N 1
ATOM 1910 C CA . ALA A 1 251 ? 25.300 46.323 31.330 1.00 19.40 251 ALA A CA 1
ATOM 1911 C C . ALA A 1 251 ? 25.039 45.368 32.473 1.00 19.48 251 ALA A C 1
ATOM 1912 O O . ALA A 1 251 ? 24.100 45.540 33.240 1.00 19.34 251 ALA A O 1
ATOM 1914 N N . VAL A 1 252 ? 25.842 44.317 32.552 1.00 19.74 252 VAL A N 1
ATOM 1915 C CA . VAL A 1 252 ? 25.739 43.408 33.667 1.00 19.72 252 VAL A CA 1
ATOM 1916 C C . VAL A 1 252 ? 27.055 43.563 34.434 1.00 20.90 252 VAL A C 1
ATOM 1917 O O . VAL A 1 252 ? 28.131 43.503 33.845 1.00 21.15 252 VAL A O 1
ATOM 1921 N N . ILE A 1 253 ? 26.958 43.774 35.740 1.00 21.26 253 ILE A N 1
ATOM 1922 C CA . ILE A 1 253 ? 28.142 43.916 36.588 1.00 21.24 253 ILE A CA 1
ATOM 1923 C C . ILE A 1 253 ? 28.354 42.549 37.238 1.00 20.66 253 ILE A C 1
ATOM 1924 O O . ILE A 1 253 ? 27.455 42.037 37.894 1.00 20.52 253 ILE A O 1
ATOM 1929 N N . TYR A 1 254 ? 29.534 41.961 37.058 1.00 20.09 254 TYR A N 1
ATOM 1930 C CA . TYR A 1 254 ? 29.783 40.648 37.617 1.00 20.51 254 TYR A CA 1
ATOM 1931 C C . TYR A 1 254 ? 30.735 40.617 38.810 1.00 19.92 254 TYR A C 1
ATOM 1932 O O . TYR A 1 254 ? 30.896 39.575 39.426 1.00 20.19 254 TYR A O 1
ATOM 1941 N N . ASP A 1 255 ? 31.377 41.748 39.112 1.00 19.78 255 ASP A N 1
ATOM 1942 C CA . ASP A 1 255 ? 32.244 41.852 40.291 1.00 19.53 255 ASP A CA 1
ATOM 1943 C C . ASP A 1 255 ? 32.253 43.304 40.728 1.00 18.96 255 ASP A C 1
ATOM 1944 O O . ASP A 1 255 ? 32.108 44.214 39.898 1.00 17.49 255 ASP A O 1
ATOM 1949 N N . GLY A 1 256 ? 32.400 43.512 42.033 1.00 19.06 256 GLY A N 1
ATOM 1950 C CA . GLY A 1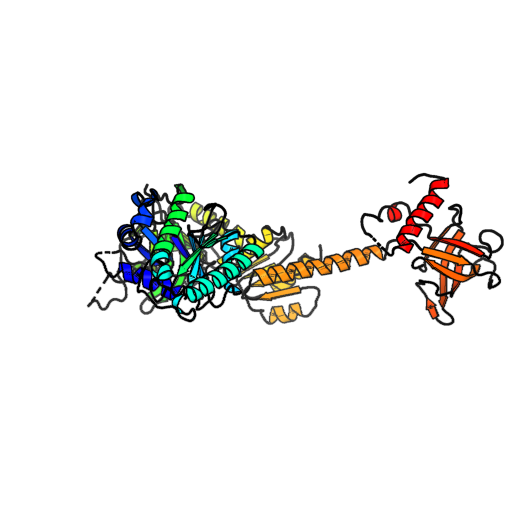 256 ? 32.489 44.865 42.551 1.00 20.14 256 GLY A CA 1
ATOM 1951 C C . GLY A 1 256 ? 31.250 45.729 42.642 1.00 21.32 256 GLY A C 1
ATOM 1952 O O . GLY A 1 256 ? 30.097 45.269 42.540 1.00 20.80 256 GLY A O 1
ATOM 1953 N N . ILE A 1 257 ? 31.508 47.016 42.830 1.00 21.01 257 ILE A N 1
ATOM 1954 C CA . ILE A 1 257 ? 30.441 47.983 42.981 1.00 22.49 257 ILE A CA 1
ATOM 1955 C C . ILE A 1 257 ? 30.569 49.110 41.966 1.00 21.85 257 ILE A C 1
ATOM 1956 O O . ILE A 1 257 ? 31.668 49.580 41.663 1.00 21.26 257 ILE A O 1
ATOM 1961 N N . LEU A 1 258 ? 29.431 49.522 41.424 1.00 22.74 258 LEU A N 1
ATOM 1962 C CA . LEU A 1 258 ? 29.399 50.625 40.462 1.00 22.48 258 LEU A CA 1
ATOM 1963 C C . LEU A 1 258 ? 28.561 51.744 41.093 1.00 22.16 258 LEU A C 1
ATOM 1964 O O . LEU A 1 258 ? 27.420 51.518 41.482 1.00 20.30 258 LEU A O 1
ATOM 1969 N N . ARG A 1 259 ? 29.128 52.943 41.189 1.00 23.42 259 ARG A N 1
ATOM 1970 C CA . ARG A 1 259 ? 28.418 54.069 41.795 1.00 24.78 259 ARG A CA 1
ATOM 1971 C C . ARG A 1 259 ? 28.037 55.122 40.775 1.00 25.05 259 ARG A C 1
ATOM 1972 O O . ARG A 1 259 ? 28.685 55.258 39.745 1.00 22.58 259 ARG A O 1
ATOM 1980 N N . LYS A 1 260 ? 26.973 55.870 41.070 1.00 27.38 260 LYS A N 1
ATOM 1981 C CA . LYS A 1 260 ? 26.486 56.877 40.143 1.00 29.21 260 LYS A CA 1
ATOM 1982 C C . LYS A 1 260 ? 27.482 57.962 39.751 1.00 30.38 260 LYS A C 1
ATOM 1983 O O . LYS A 1 260 ? 27.294 58.638 38.741 1.00 31.99 260 LYS A O 1
ATOM 1989 N N . ASP A 1 261 ? 28.543 58.133 40.522 1.00 30.85 261 ASP A N 1
ATOM 1990 C CA . ASP A 1 261 ? 29.521 59.175 40.199 1.00 33.00 261 ASP A CA 1
ATOM 1991 C C . ASP A 1 261 ? 30.831 58.620 39.641 1.00 31.79 261 ASP A C 1
ATOM 1992 O O . ASP A 1 261 ? 31.783 59.370 39.417 1.00 31.58 261 ASP A O 1
ATOM 1997 N N . ASP A 1 262 ? 30.876 57.312 39.402 1.00 29.73 262 ASP A N 1
ATOM 1998 C CA . ASP A 1 262 ? 32.086 56.686 38.882 1.00 27.69 262 ASP A CA 1
ATOM 1999 C C . ASP A 1 262 ? 32.436 57.056 37.454 1.00 26.70 262 ASP A C 1
ATOM 2000 O O . ASP A 1 262 ? 31.588 57.501 36.688 1.00 24.87 262 ASP A O 1
ATOM 2005 N N . THR A 1 263 ? 33.710 56.864 37.124 1.00 24.98 263 THR A N 1
ATOM 2006 C CA . THR A 1 263 ? 34.215 57.063 35.780 1.00 25.47 263 THR A CA 1
ATOM 2007 C C . THR A 1 263 ? 34.411 55.625 35.273 1.00 25.17 263 THR A C 1
ATOM 2008 O O . THR A 1 263 ? 35.018 54.785 35.977 1.00 25.08 263 THR A O 1
ATOM 2012 N N . ILE A 1 264 ? 33.890 55.335 34.077 1.00 23.16 264 ILE A N 1
ATOM 2013 C CA . ILE A 1 264 ? 33.998 53.997 33.494 1.00 21.54 264 ILE A CA 1
ATOM 2014 C C . ILE A 1 264 ? 34.703 53.981 32.140 1.00 22.32 264 ILE A C 1
ATOM 2015 O O . ILE A 1 264 ? 34.487 54.858 31.301 1.00 22.29 264 ILE A O 1
ATOM 2020 N N . ALA A 1 265 ? 35.554 52.978 31.932 1.00 21.40 265 ALA A N 1
ATOM 2021 C CA . ALA A 1 265 ? 36.285 52.826 30.684 1.00 21.42 265 ALA A CA 1
ATOM 2022 C C . ALA A 1 265 ? 35.637 51.707 29.854 1.00 20.99 265 ALA A C 1
ATOM 2023 O O . ALA A 1 265 ? 35.172 50.719 30.406 1.00 20.56 265 ALA A O 1
ATOM 2025 N N . MET A 1 266 ? 35.658 51.853 28.539 1.00 22.08 266 MET A N 1
ATOM 2026 C CA . MET A 1 266 ? 35.057 50.870 27.644 1.00 24.99 266 MET A CA 1
ATOM 2027 C C . MET A 1 266 ? 35.758 50.996 26.308 1.00 24.10 266 MET A C 1
ATOM 2028 O O . MET A 1 266 ? 36.529 51.925 26.092 1.00 26.07 266 MET A O 1
ATOM 2033 N N . MET A 1 267 ? 35.441 50.089 25.397 1.00 24.34 267 MET A N 1
ATOM 2034 C CA . MET A 1 267 ? 36.040 50.086 24.073 1.00 24.55 267 MET A CA 1
ATOM 2035 C C . MET A 1 267 ? 35.031 50.510 23.006 1.00 25.39 267 MET A C 1
ATOM 2036 O O . MET A 1 267 ? 33.870 50.088 23.016 1.00 25.90 267 MET A O 1
ATOM 2041 N N . THR A 1 268 ? 35.484 51.358 22.092 1.00 24.90 268 THR A N 1
ATOM 2042 C CA . THR A 1 268 ? 34.666 51.842 21.012 1.00 26.75 268 THR A CA 1
ATOM 2043 C C . THR A 1 268 ? 35.189 51.106 19.786 1.00 27.47 268 THR A C 1
ATOM 2044 O O . THR A 1 268 ? 35.980 50.189 19.923 1.00 27.31 268 THR A O 1
ATOM 2048 N N . SER A 1 269 ? 34.764 51.496 18.591 1.00 28.70 269 SER A N 1
ATOM 2049 C CA . SER A 1 269 ? 35.258 50.814 17.411 1.00 30.49 269 SER A CA 1
ATOM 2050 C C . SER A 1 269 ? 36.689 51.259 17.122 1.00 31.11 269 SER A C 1
ATOM 2051 O O . SER A 1 269 ? 37.405 50.588 16.384 1.00 30.95 269 SER A O 1
ATOM 2054 N N . LYS A 1 270 ? 37.116 52.367 17.726 1.00 31.65 270 LYS A N 1
ATOM 2055 C CA . LYS A 1 270 ? 38.459 52.903 17.469 1.00 33.04 270 LYS A CA 1
ATOM 2056 C C . LYS A 1 270 ? 39.470 52.867 18.611 1.00 33.68 270 LYS A C 1
ATOM 2057 O O . LYS A 1 270 ? 40.639 52.558 18.385 1.00 33.53 270 LYS A O 1
ATOM 2063 N N . ASP A 1 271 ? 39.042 53.200 19.829 1.00 33.87 271 ASP A N 1
ATOM 2064 C CA . ASP A 1 271 ? 39.966 53.216 20.966 1.00 33.53 271 ASP A CA 1
ATOM 2065 C C . ASP A 1 271 ? 39.259 53.032 22.299 1.00 31.39 271 ASP A C 1
ATOM 2066 O O . ASP A 1 271 ? 38.048 52.845 22.362 1.00 31.29 271 ASP A O 1
ATOM 2071 N N . VAL A 1 272 ? 40.043 53.106 23.365 1.00 28.73 272 VAL A N 1
ATOM 2072 C CA . VAL A 1 272 ? 39.514 53.015 24.719 1.00 26.60 272 VAL A CA 1
ATOM 2073 C C . VAL A 1 272 ? 39.072 54.429 25.118 1.00 25.37 272 VAL A C 1
ATOM 2074 O O . VAL A 1 272 ? 39.767 55.400 24.823 1.00 25.74 272 VAL A O 1
ATOM 2078 N N . ILE A 1 273 ? 37.906 54.550 25.748 1.00 23.52 273 ILE A N 1
ATOM 2079 C CA . ILE A 1 273 ? 37.423 55.837 26.214 1.00 22.72 273 ILE A CA 1
ATOM 2080 C C . ILE A 1 273 ? 36.987 55.624 27.643 1.00 21.80 273 ILE A C 1
ATOM 2081 O O . ILE A 1 273 ? 36.974 54.493 28.127 1.00 21.12 273 ILE A O 1
ATOM 2086 N N . SER A 1 274 ? 36.659 56.716 28.319 1.00 20.51 274 SER A N 1
ATOM 2087 C CA . SER A 1 274 ? 36.120 56.647 29.670 1.00 20.73 274 SER A CA 1
ATOM 2088 C C . SER A 1 274 ? 35.058 57.752 29.688 1.00 21.28 274 SER A C 1
ATOM 2089 O O . SER A 1 274 ? 35.113 58.691 28.884 1.00 21.99 274 SER A O 1
ATOM 2092 N N . THR A 1 275 ? 34.082 57.631 30.572 1.00 21.20 275 THR A N 1
ATOM 2093 C CA . THR A 1 275 ? 33.036 58.628 30.659 1.00 22.20 275 THR A CA 1
ATOM 2094 C C . THR A 1 275 ? 32.633 58.713 32.104 1.00 22.17 275 THR A C 1
ATOM 2095 O O . THR A 1 275 ? 32.707 57.736 32.830 1.00 20.39 275 THR A O 1
ATOM 2099 N N . ARG A 1 276 ? 32.180 59.884 32.512 1.00 23.18 276 ARG A N 1
ATOM 2100 C CA . ARG A 1 276 ? 31.722 60.054 33.877 1.00 24.89 276 ARG A CA 1
ATOM 2101 C C . ARG A 1 276 ? 30.216 59.804 33.841 1.00 23.77 276 ARG A C 1
ATOM 2102 O O . ARG A 1 276 ? 29.499 60.464 33.103 1.00 23.87 276 ARG A O 1
ATOM 2110 N N . ILE A 1 277 ? 29.757 58.860 34.647 1.00 22.52 277 ILE A N 1
ATOM 2111 C CA . ILE A 1 277 ? 28.352 58.486 34.712 1.00 23.90 277 ILE A CA 1
ATOM 2112 C C . ILE A 1 277 ? 27.444 59.564 35.290 1.00 25.01 277 ILE A C 1
ATOM 2113 O O . ILE A 1 277 ? 27.763 60.154 36.315 1.00 24.07 277 ILE A O 1
ATOM 2118 N N . ARG A 1 278 ? 26.309 59.796 34.633 1.00 26.31 278 ARG A N 1
ATOM 2119 C CA . ARG A 1 278 ? 25.322 60.765 35.090 1.00 27.15 278 ARG A CA 1
ATOM 2120 C C . ARG A 1 278 ? 24.183 60.108 35.864 1.00 26.43 278 ARG A C 1
ATOM 2121 O O . ARG A 1 278 ? 23.690 60.676 36.838 1.00 26.06 278 ARG A O 1
ATOM 2129 N N . SER A 1 279 ? 23.736 58.934 35.423 1.00 24.06 279 SER A N 1
ATOM 2130 C CA . SER A 1 279 ? 22.655 58.247 36.115 1.00 22.83 279 SER A CA 1
ATOM 2131 C C . SER A 1 279 ? 22.755 56.727 36.028 1.00 21.55 279 SER A C 1
ATOM 2132 O O . SER A 1 279 ? 23.271 56.194 35.057 1.00 20.54 279 SER A O 1
ATOM 2135 N N . LEU A 1 280 ? 22.247 56.051 37.055 1.00 20.25 280 LEU A N 1
ATOM 2136 C CA . LEU A 1 280 ? 22.163 54.596 37.082 1.00 21.73 280 LEU A CA 1
ATOM 2137 C C . LEU A 1 280 ? 20.662 54.328 37.197 1.00 21.55 280 LEU A C 1
ATOM 2138 O O . LEU A 1 280 ? 20.017 54.728 38.177 1.00 21.82 280 LEU A O 1
ATOM 2143 N N . LEU A 1 281 ? 20.114 53.646 36.200 1.00 20.85 281 LEU A N 1
ATOM 2144 C CA . LEU A 1 281 ? 18.693 53.368 36.153 1.00 20.71 281 LEU A CA 1
ATOM 2145 C C . LEU A 1 281 ? 18.341 51.887 36.195 1.00 22.51 281 LEU A C 1
ATOM 2146 O O . LEU A 1 281 ? 18.941 51.066 35.491 1.00 20.14 281 LEU A O 1
ATOM 2151 N N . LYS A 1 282 ? 17.356 51.560 37.019 1.00 23.84 282 LYS A N 1
ATOM 2152 C CA . LYS A 1 282 ? 16.878 50.206 37.147 1.00 26.78 282 LYS A CA 1
ATOM 2153 C C . LYS A 1 282 ? 15.374 50.262 36.932 1.00 28.76 282 LYS A C 1
ATOM 2154 O O . LYS A 1 282 ? 14.783 51.347 36.904 1.00 28.94 282 LYS A O 1
ATOM 2157 N N . PRO A 1 283 ? 14.728 49.104 36.745 1.00 29.57 283 PRO A N 1
ATOM 2158 C CA . PRO A 1 283 ? 13.284 49.168 36.538 1.00 30.84 283 PRO A CA 1
ATOM 2159 C C . PRO A 1 283 ? 12.590 49.599 37.811 1.00 32.94 283 PRO A C 1
ATOM 2160 O O . PRO A 1 283 ? 13.146 49.466 38.901 1.00 32.00 283 PRO A O 1
ATOM 2164 N N . ARG A 1 284 ? 11.370 50.110 37.671 1.00 35.82 284 ARG A N 1
ATOM 2165 C CA . ARG A 1 284 ? 10.588 50.517 38.830 1.00 38.84 284 ARG A CA 1
ATOM 2166 C C . ARG A 1 284 ? 10.386 49.306 39.716 1.00 40.67 284 ARG A C 1
ATOM 2167 O O . ARG A 1 284 ? 10.165 48.204 39.219 1.00 40.64 284 ARG A O 1
ATOM 2175 N N . PRO A 1 285 ? 10.460 49.489 41.043 1.00 43.14 285 PRO A N 1
ATOM 2176 C CA . PRO A 1 285 ? 10.269 48.376 41.978 1.00 44.56 285 PRO A CA 1
ATOM 2177 C C . PRO A 1 285 ? 8.886 47.758 41.760 1.00 45.86 285 PRO A C 1
ATOM 2178 O O . PRO A 1 285 ? 8.020 48.369 41.129 1.00 46.50 285 PRO A O 1
ATOM 2182 N N . LEU A 1 286 ? 8.677 46.551 42.275 1.00 47.55 286 LEU A N 1
ATOM 2183 C CA . LEU A 1 286 ? 7.389 45.879 42.122 1.00 48.75 286 LEU A CA 1
ATOM 2184 C C . LEU A 1 286 ? 6.383 46.334 43.193 1.00 49.90 286 LEU A C 1
ATOM 2185 O O . LEU A 1 286 ? 6.826 46.756 44.291 1.00 49.99 286 LEU A O 1
ATOM 2187 N N . GLU A 1 291 ? 1.564 54.713 41.869 1.00 60.79 291 GLU A N 1
ATOM 2188 C CA . GLU A 1 291 ? 1.327 54.953 40.416 1.00 61.10 291 GLU A CA 1
ATOM 2189 C C . GLU A 1 291 ? 2.315 55.984 39.869 1.00 61.01 291 GLU A C 1
ATOM 2190 O O . GLU A 1 291 ? 1.915 57.061 39.407 1.00 61.36 291 GLU A O 1
ATOM 2192 N N . SER A 1 292 ? 3.602 55.642 39.927 1.00 60.60 292 SER A N 1
ATOM 2193 C CA . SER A 1 292 ? 4.687 56.504 39.447 1.00 59.52 292 SER A CA 1
ATOM 2194 C C . SER A 1 292 ? 4.629 56.666 37.929 1.00 58.79 292 SER A C 1
ATOM 2195 O O . SER A 1 292 ? 4.291 55.722 37.213 1.00 58.95 292 SER A O 1
ATOM 2198 N N . ARG A 1 293 ? 4.951 57.861 37.437 1.00 57.84 293 ARG A N 1
ATOM 2199 C CA . ARG A 1 293 ? 4.925 58.104 35.995 1.00 56.61 293 ARG A CA 1
ATOM 2200 C C . ARG A 1 293 ? 6.274 57.819 35.366 1.00 54.99 293 ARG A C 1
ATOM 2201 O O . ARG A 1 293 ? 6.394 57.751 34.144 1.00 55.16 293 ARG A O 1
ATOM 2209 N N . LYS A 1 294 ? 7.291 57.656 36.206 1.00 53.59 294 LYS A N 1
ATOM 2210 C CA . LYS A 1 294 ? 8.639 57.375 35.724 1.00 51.36 294 LYS A CA 1
ATOM 2211 C C . LYS A 1 294 ? 8.733 55.954 35.173 1.00 49.42 294 LYS A C 1
ATOM 2212 O O . LYS A 1 294 ? 8.068 55.043 35.665 1.00 49.80 294 LYS A O 1
ATOM 2218 N N . LYS A 1 295 ? 9.546 55.771 34.139 1.00 46.78 295 LYS A N 1
ATOM 2219 C CA . LYS A 1 295 ? 9.726 54.454 33.544 1.00 43.88 295 LYS A CA 1
ATOM 2220 C C . LYS A 1 295 ? 10.886 53.734 34.247 1.00 41.84 295 LYS A C 1
ATOM 2221 O O . LYS A 1 295 ? 11.014 52.510 34.175 1.00 41.37 295 LYS A O 1
ATOM 2227 N N . PHE A 1 296 ? 11.717 54.497 34.948 1.00 38.58 296 PHE A N 1
ATOM 2228 C CA . PHE A 1 296 ? 12.851 53.915 35.657 1.00 36.05 296 PHE A CA 1
ATOM 2229 C C . PHE A 1 296 ? 12.985 54.479 37.059 1.00 35.05 296 PHE A C 1
ATOM 2230 O O . PHE A 1 296 ? 12.309 55.453 37.429 1.00 34.79 296 PHE A O 1
ATOM 2238 N N . GLN A 1 297 ? 13.864 53.855 37.835 1.00 33.55 297 GLN A N 1
ATOM 2239 C CA . GLN A 1 297 ? 14.172 54.320 39.175 1.00 33.41 297 GLN A CA 1
ATOM 2240 C C . GLN A 1 297 ? 15.684 54.570 39.273 1.00 33.43 297 GLN A C 1
ATOM 2241 O O . GLN A 1 297 ? 16.507 53.701 38.920 1.00 31.37 297 GLN A O 1
ATOM 2247 N N . LYS A 1 298 ? 16.045 55.764 39.736 1.00 32.86 298 LYS A N 1
ATOM 2248 C CA . LYS A 1 298 ? 17.440 56.135 39.902 1.00 33.13 298 LYS A CA 1
ATOM 2249 C C . LYS A 1 298 ? 18.000 55.408 41.108 1.00 33.26 298 LYS A C 1
ATOM 2250 O O . LYS A 1 298 ? 17.300 55.178 42.095 1.00 32.77 298 LYS A O 1
ATOM 2256 N N . VAL A 1 299 ? 19.268 55.043 41.034 1.00 32.53 299 VAL A N 1
ATOM 2257 C CA . VAL A 1 299 ? 19.888 54.322 42.127 1.00 32.77 299 VAL A CA 1
ATOM 2258 C C . VAL A 1 299 ? 21.284 54.893 42.378 1.00 32.22 299 VAL A C 1
ATOM 2259 O O . VAL A 1 299 ? 21.930 55.369 41.446 1.00 31.85 299 VAL A O 1
ATOM 2263 N N . ASP A 1 300 ? 21.739 54.870 43.634 1.00 31.68 300 ASP A N 1
ATOM 2264 C CA . ASP A 1 300 ? 23.056 55.419 43.972 1.00 31.33 300 ASP A CA 1
ATOM 2265 C C . ASP A 1 300 ? 24.191 54.503 43.597 1.00 29.68 300 ASP A C 1
ATOM 2266 O O . ASP A 1 300 ? 25.295 54.954 43.316 1.00 28.24 300 ASP A O 1
ATOM 2271 N N . GLU A 1 301 ? 23.932 53.207 43.639 1.00 30.04 301 GLU A N 1
ATOM 2272 C CA . GLU A 1 301 ? 24.976 52.247 43.316 1.00 30.17 301 GLU A CA 1
ATOM 2273 C C . GLU A 1 301 ? 24.364 50.887 43.103 1.00 29.02 301 GLU A C 1
ATOM 2274 O O . GLU A 1 301 ? 23.166 50.700 43.290 1.00 28.99 301 GLU A O 1
ATOM 2280 N N . VAL A 1 302 ? 25.198 49.943 42.691 1.00 27.04 302 VAL A N 1
ATOM 2281 C CA . VAL A 1 302 ? 24.759 48.591 42.484 1.00 26.30 302 VAL A CA 1
ATOM 2282 C C . VAL A 1 302 ? 25.982 47.703 42.688 1.00 25.01 302 VAL A C 1
ATOM 2283 O O . VAL A 1 302 ? 27.105 48.089 42.354 1.00 25.46 302 VAL A O 1
ATOM 2287 N N . VAL A 1 303 ? 25.757 46.534 43.267 1.00 24.92 303 VAL A N 1
ATOM 2288 C CA . VAL A 1 303 ? 26.815 45.581 43.548 1.00 24.93 303 VAL A CA 1
ATOM 2289 C C . VAL A 1 303 ? 26.696 44.338 42.670 1.00 25.21 303 VAL A C 1
ATOM 2290 O O . VAL A 1 303 ? 25.581 43.878 42.367 1.00 23.98 303 VAL A O 1
ATOM 2294 N N . ALA A 1 304 ? 27.858 43.812 42.273 1.00 26.59 304 ALA A N 1
ATOM 2295 C CA . ALA A 1 304 ? 27.962 42.640 41.409 1.00 27.50 304 ALA A CA 1
ATOM 2296 C C . ALA A 1 304 ? 26.879 41.684 41.704 1.00 29.78 304 ALA A C 1
ATOM 2297 O O . ALA A 1 304 ? 26.637 41.292 42.865 1.00 27.59 304 ALA A O 1
ATOM 2299 N N . ALA A 1 305 ? 26.285 41.288 40.584 1.00 30.72 305 ALA A N 1
ATOM 2300 C CA . ALA A 1 305 ? 25.161 40.436 40.514 1.00 29.25 305 ALA A CA 1
ATOM 2301 C C . ALA A 1 305 ? 24.104 41.488 40.132 1.00 27.42 305 ALA A C 1
ATOM 2302 O O . ALA A 1 305 ? 23.078 41.566 40.765 1.00 28.27 305 ALA A O 1
ATOM 2304 N N . ALA A 1 306 ? 24.368 42.305 39.104 1.00 25.38 306 ALA A N 1
ATOM 2305 C CA . ALA A 1 306 ? 23.386 43.330 38.685 1.00 23.07 306 ALA A CA 1
ATOM 2306 C C . ALA A 1 306 ? 23.326 43.709 37.203 1.00 21.51 306 ALA A C 1
ATOM 2307 O O . ALA A 1 306 ? 24.328 43.682 36.500 1.00 21.28 306 ALA A O 1
ATOM 2309 N N . GLY A 1 307 ? 22.124 44.063 36.752 1.00 21.07 307 GLY A N 1
ATOM 2310 C CA . GLY A 1 307 ? 21.892 44.491 35.386 1.00 20.06 307 GLY A CA 1
ATOM 2311 C C . GLY A 1 307 ? 21.468 45.944 35.529 1.00 19.47 307 GLY A C 1
ATOM 2312 O O . GLY A 1 307 ? 20.509 46.246 36.238 1.00 20.15 307 GLY A O 1
ATOM 2313 N N . ILE A 1 308 ? 22.152 46.851 34.856 1.00 18.47 308 ILE A N 1
ATOM 2314 C CA . ILE A 1 308 ? 21.824 48.254 35.032 1.00 19.31 308 ILE A CA 1
ATOM 2315 C C . ILE A 1 308 ? 21.892 49.023 33.732 1.00 18.20 308 ILE A C 1
ATOM 2316 O O . ILE A 1 308 ? 22.578 48.625 32.796 1.00 18.62 308 ILE A O 1
ATOM 2321 N N . LYS A 1 309 ? 21.172 50.132 33.685 1.00 17.78 309 LYS A N 1
ATOM 2322 C CA . LYS A 1 309 ? 21.172 51.004 32.534 1.00 17.22 309 LYS A CA 1
ATOM 2323 C C . LYS A 1 309 ? 21.963 52.216 32.974 1.00 17.96 309 LYS A C 1
ATOM 2324 O O . LYS A 1 309 ? 21.698 52.799 34.030 1.00 19.38 309 LYS A O 1
ATOM 2330 N N . ILE A 1 310 ? 22.905 52.620 32.151 1.00 17.90 310 ILE A N 1
ATOM 2331 C CA . ILE A 1 310 ? 23.759 53.731 32.500 1.00 19.14 310 ILE A CA 1
ATOM 2332 C C . ILE A 1 310 ? 23.572 54.876 31.527 1.00 19.05 310 ILE A C 1
ATOM 2333 O O . ILE A 1 310 ? 23.532 54.663 30.326 1.00 19.41 310 ILE A O 1
ATOM 2338 N N . VAL A 1 311 ? 23.465 56.089 32.051 1.00 19.27 311 VAL A N 1
ATOM 2339 C CA . VAL A 1 311 ? 23.364 57.265 31.206 1.00 20.63 311 VAL A CA 1
ATOM 2340 C C . VAL A 1 311 ? 24.671 58.044 31.426 1.00 21.96 311 VAL A C 1
ATOM 2341 O O . VAL A 1 311 ? 25.021 58.395 32.573 1.00 21.17 311 VAL A O 1
ATOM 2345 N N . ALA A 1 312 ? 25.381 58.306 30.332 1.00 22.95 312 ALA A N 1
ATOM 2346 C CA . ALA A 1 312 ? 26.669 59.011 30.347 1.00 24.23 312 ALA A CA 1
ATOM 2347 C C . ALA A 1 312 ? 26.883 59.562 28.933 1.00 25.63 312 ALA A C 1
ATOM 2348 O O . ALA A 1 312 ? 26.443 58.953 27.957 1.00 24.52 312 ALA A O 1
ATOM 2350 N N . PRO A 1 313 ? 27.588 60.701 28.801 1.00 28.36 313 PRO A N 1
ATOM 2351 C CA . PRO A 1 313 ? 27.899 61.411 27.542 1.00 30.33 313 PRO A CA 1
ATOM 2352 C C . PRO A 1 313 ? 28.191 60.628 26.237 1.00 32.06 313 PRO A C 1
ATOM 2353 O O . PRO A 1 313 ? 27.375 59.810 25.798 1.00 37.06 313 PRO A O 1
ATOM 2357 N N . GLY A 1 314 ? 29.352 60.886 25.633 1.00 31.58 314 GLY A N 1
ATOM 2358 C CA . GLY A 1 314 ? 29.767 60.263 24.381 1.00 29.19 314 GLY A CA 1
ATOM 2359 C C . GLY A 1 314 ? 29.972 58.754 24.292 1.00 28.01 314 GLY A C 1
ATOM 2360 O O . GLY A 1 314 ? 31.095 58.270 24.108 1.00 27.16 314 GLY A O 1
ATOM 2361 N N . ILE A 1 315 ? 28.882 58.001 24.372 1.00 25.99 315 ILE A N 1
ATOM 2362 C CA . ILE A 1 315 ? 28.976 56.555 24.298 1.00 24.72 315 ILE A CA 1
ATOM 2363 C C . ILE A 1 315 ? 28.375 55.989 23.014 1.00 25.39 315 ILE A C 1
ATOM 2364 O O . ILE A 1 315 ? 28.190 54.781 22.910 1.00 24.90 315 ILE A O 1
ATOM 2369 N N . ASP A 1 316 ? 28.083 56.855 22.036 1.00 25.35 316 ASP A N 1
ATOM 2370 C CA . ASP A 1 316 ? 27.481 56.413 20.783 1.00 26.99 316 ASP A CA 1
ATOM 2371 C C . ASP A 1 316 ? 28.228 55.275 20.098 1.00 27.20 316 ASP A C 1
ATOM 2372 O O . ASP A 1 316 ? 27.610 54.355 19.559 1.00 27.71 316 ASP A O 1
ATOM 2377 N N . ASP A 1 317 ? 29.553 55.311 20.143 1.00 25.76 317 ASP A N 1
ATOM 2378 C CA . ASP A 1 317 ? 30.325 54.287 19.457 1.00 26.14 317 ASP A CA 1
ATOM 2379 C C . ASP A 1 317 ? 30.849 53.142 20.315 1.00 24.70 317 ASP A C 1
ATOM 2380 O O . ASP A 1 317 ? 31.724 52.395 19.876 1.00 25.21 317 ASP A O 1
ATOM 2385 N N . VAL A 1 318 ? 30.314 52.977 21.522 1.00 23.69 318 VAL A N 1
ATOM 2386 C CA . VAL A 1 318 ? 30.764 51.882 22.373 1.00 21.76 318 VAL A CA 1
ATOM 2387 C C . VAL A 1 318 ? 30.286 50.550 21.790 1.00 21.79 318 VAL A C 1
ATOM 2388 O O . VAL A 1 318 ? 29.149 50.422 21.347 1.00 19.58 318 VAL A O 1
ATOM 2392 N N . MET A 1 319 ? 31.180 49.572 21.779 1.00 21.90 319 MET A N 1
ATOM 2393 C CA . MET A 1 319 ? 30.876 48.249 21.249 1.00 22.95 319 MET A CA 1
ATOM 2394 C C . MET A 1 319 ? 30.124 47.337 22.211 1.00 22.57 319 MET A C 1
ATOM 2395 O O . MET A 1 319 ? 30.516 47.189 23.369 1.00 21.91 319 MET A O 1
ATOM 2400 N N . ALA A 1 320 ? 29.052 46.716 21.730 1.00 21.53 320 ALA A N 1
ATOM 2401 C CA . ALA A 1 320 ? 28.327 45.765 22.552 1.00 22.32 320 ALA A CA 1
ATOM 2402 C C . ALA A 1 320 ? 29.326 44.626 22.782 1.00 21.65 320 ALA A C 1
ATOM 2403 O O . ALA A 1 320 ? 30.006 44.208 21.853 1.00 21.88 320 ALA A O 1
ATOM 2405 N N . GLY A 1 321 ? 29.411 44.126 24.009 1.00 21.48 321 GLY A N 1
ATOM 2406 C CA . GLY A 1 321 ? 30.356 43.071 24.320 1.00 21.29 321 GLY A CA 1
ATOM 2407 C C . GLY A 1 321 ? 31.634 43.616 24.947 1.00 22.86 321 GLY A C 1
ATOM 2408 O O . GLY A 1 321 ? 32.487 42.863 25.426 1.00 22.63 321 GLY A O 1
ATOM 2409 N N . SER A 1 322 ? 31.775 44.937 24.953 1.00 23.38 322 SER A N 1
ATOM 2410 C CA . SER A 1 322 ? 32.965 45.563 25.528 1.00 22.67 322 SER A CA 1
ATOM 2411 C C . SER A 1 322 ? 33.055 45.405 27.028 1.00 21.60 322 SER A C 1
ATOM 2412 O O . SER A 1 322 ? 32.041 45.353 27.715 1.00 21.22 322 SER A O 1
ATOM 2415 N N . PRO A 1 323 ? 34.283 45.307 27.564 1.00 21.31 323 PRO A N 1
ATOM 2416 C CA . PRO A 1 323 ? 34.388 45.184 29.015 1.00 20.79 323 PRO A CA 1
ATOM 2417 C C . PRO A 1 323 ? 33.934 46.553 29.494 1.00 20.90 323 PRO A C 1
ATOM 2418 O O . PRO A 1 323 ? 33.974 47.513 28.721 1.00 21.05 323 PRO A O 1
ATOM 2422 N N . LEU A 1 324 ? 33.504 46.625 30.746 1.00 20.50 324 LEU A N 1
ATOM 2423 C CA . LEU A 1 324 ? 33.100 47.864 31.386 1.00 21.75 324 LEU A CA 1
ATOM 2424 C C . LEU A 1 324 ? 33.937 47.874 32.673 1.00 21.24 324 LEU A C 1
ATOM 2425 O O . LEU A 1 324 ? 33.876 46.925 33.454 1.00 21.27 324 LEU A O 1
ATOM 2430 N N . ARG A 1 325 ? 34.736 48.925 32.877 1.00 21.65 325 ARG A N 1
ATOM 2431 C CA . ARG A 1 325 ? 35.606 49.007 34.061 1.00 22.38 325 ARG A CA 1
ATOM 2432 C C . ARG A 1 325 ? 35.557 50.365 34.766 1.00 21.76 325 ARG A C 1
ATOM 2433 O O . ARG A 1 325 ? 35.712 51.408 34.140 1.00 20.66 325 ARG A O 1
ATOM 2441 N N . VAL A 1 326 ? 35.353 50.353 36.071 1.00 21.70 326 VAL A N 1
ATOM 2442 C CA . VAL A 1 326 ? 35.338 51.603 36.803 1.00 23.01 326 VAL A CA 1
ATOM 2443 C C . VAL A 1 326 ? 36.836 51.924 36.880 1.00 24.41 326 VAL A C 1
ATOM 2444 O O . VAL A 1 326 ? 37.661 51.031 37.114 1.00 24.69 326 VAL A O 1
ATOM 2448 N N . VAL A 1 327 ? 37.188 53.179 36.650 1.00 24.67 327 VAL A N 1
ATOM 2449 C CA . VAL A 1 327 ? 38.592 53.571 36.611 1.00 27.91 327 VAL A CA 1
ATOM 2450 C C . VAL A 1 327 ? 39.199 54.062 37.916 1.00 29.66 327 VAL A C 1
ATOM 2451 O O . VAL A 1 327 ? 38.615 54.860 38.636 1.00 29.47 327 VAL A O 1
ATOM 2455 N N . THR A 1 328 ? 40.387 53.553 38.208 1.00 33.45 328 THR A N 1
ATOM 2456 C CA . THR A 1 328 ? 41.142 53.954 39.385 1.00 36.40 328 THR A CA 1
ATOM 2457 C C . THR A 1 328 ? 42.406 54.531 38.756 1.00 38.07 328 THR A C 1
ATOM 2458 O O . THR A 1 328 ? 42.708 55.718 38.891 1.00 38.97 328 THR A O 1
ATOM 2462 N N . ASP A 1 329 ? 43.111 53.676 38.024 1.00 39.18 329 ASP A N 1
ATOM 2463 C CA . ASP A 1 329 ? 44.330 54.051 37.330 1.00 39.51 329 ASP A CA 1
ATOM 2464 C C . ASP A 1 329 ? 44.057 54.055 35.824 1.00 38.89 329 ASP A C 1
ATOM 2465 O O . ASP A 1 329 ? 43.860 53.006 35.218 1.00 39.46 329 ASP A O 1
ATOM 2470 N N . PRO A 1 330 ? 44.048 55.239 35.200 1.00 38.88 330 PRO A N 1
ATOM 2471 C CA . PRO A 1 330 ? 43.801 55.422 33.766 1.00 38.36 330 PRO A CA 1
ATOM 2472 C C . PRO A 1 330 ? 44.682 54.606 32.810 1.00 38.28 330 PRO A C 1
ATOM 2473 O O . PRO A 1 330 ? 44.198 54.042 31.832 1.00 37.86 330 PRO A O 1
ATOM 2477 N N . GLU A 1 331 ? 45.976 54.549 33.080 1.00 37.89 331 GLU A N 1
ATOM 2478 C CA . GLU A 1 331 ? 46.872 53.812 32.201 1.00 38.13 331 GLU A CA 1
ATOM 2479 C C . GLU A 1 331 ? 46.707 52.298 32.321 1.00 36.38 331 GLU A C 1
ATOM 2480 O O . GLU A 1 331 ? 46.720 51.587 31.330 1.00 35.94 331 GLU A O 1
ATOM 2486 N N . LYS A 1 332 ? 46.559 51.807 33.537 1.00 35.79 332 LYS A N 1
ATOM 2487 C CA . LYS A 1 332 ? 46.403 50.376 33.742 1.00 35.57 332 LYS A CA 1
ATOM 2488 C C . LYS A 1 332 ? 45.082 49.849 33.143 1.00 34.62 332 LYS A C 1
ATOM 2489 O O . LYS A 1 332 ? 45.060 48.773 32.556 1.00 33.97 332 LYS A O 1
ATOM 2495 N N . VAL A 1 333 ? 43.994 50.606 33.286 1.00 32.79 333 VAL A N 1
ATOM 2496 C CA . VAL A 1 333 ? 42.706 50.168 32.754 1.00 31.53 333 VAL A CA 1
ATOM 2497 C C . VAL A 1 333 ? 42.783 50.131 31.245 1.00 31.05 333 VAL A C 1
ATOM 2498 O O . VAL A 1 333 ? 42.366 49.160 30.621 1.00 30.59 333 VAL A O 1
ATOM 2502 N N . ARG A 1 334 ? 43.350 51.182 30.665 1.00 30.87 334 ARG A N 1
ATOM 2503 C CA . ARG A 1 334 ? 43.467 51.281 29.210 1.00 32.68 334 ARG A CA 1
ATOM 2504 C C . ARG A 1 334 ? 44.217 50.091 28.632 1.00 32.36 334 ARG A C 1
ATOM 2505 O O . ARG A 1 334 ? 43.738 49.422 27.723 1.00 32.16 334 ARG A O 1
ATOM 2513 N N . GLU A 1 335 ? 45.406 49.826 29.153 1.00 32.93 335 GLU A N 1
ATOM 2514 C CA . GLU A 1 335 ? 46.186 48.706 28.639 1.00 33.49 335 GLU A CA 1
ATOM 2515 C C . GLU A 1 335 ? 45.460 47.390 28.884 1.00 33.15 335 GLU A C 1
ATOM 2516 O O . GLU A 1 335 ? 45.514 46.504 28.045 1.00 34.26 335 GLU A O 1
ATOM 2519 N N . GLU A 1 336 ? 44.788 47.249 30.022 1.00 32.94 336 GLU A N 1
ATOM 2520 C CA . GLU A 1 336 ? 44.064 46.008 30.296 1.00 34.13 336 GLU A CA 1
ATOM 2521 C C . GLU A 1 336 ? 42.918 45.770 29.314 1.00 33.08 336 GLU A C 1
AT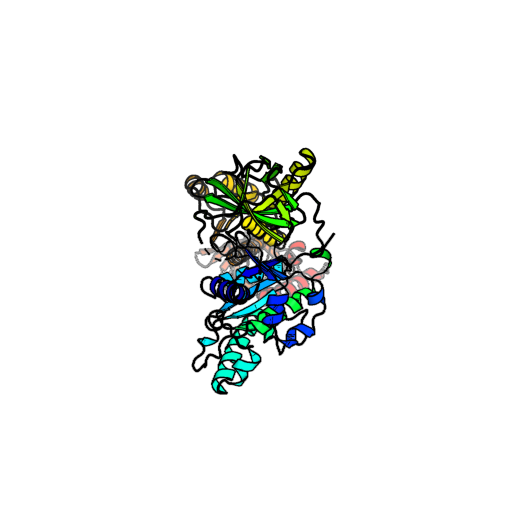OM 2522 O O . GLU A 1 336 ? 42.684 44.637 28.882 1.00 33.08 336 GLU A O 1
ATOM 2528 N N . ILE A 1 337 ? 42.205 46.827 28.942 1.00 32.05 337 ILE A N 1
ATOM 2529 C CA . ILE A 1 337 ? 41.118 46.670 27.979 1.00 30.97 337 ILE A CA 1
ATOM 2530 C C . ILE A 1 337 ? 41.706 46.428 26.580 1.00 31.67 337 ILE A C 1
ATOM 2531 O O . ILE A 1 337 ? 41.225 45.575 25.826 1.00 29.88 337 ILE A O 1
ATOM 2536 N N . LEU A 1 338 ? 42.759 47.165 26.237 1.00 31.91 338 LEU A N 1
ATOM 2537 C CA . LEU A 1 338 ? 43.396 46.984 24.938 1.00 32.98 338 LEU A CA 1
ATOM 2538 C C . LEU A 1 338 ? 43.930 45.564 24.762 1.00 32.50 338 LEU A C 1
ATOM 2539 O O . LEU A 1 338 ? 43.765 44.961 23.716 1.00 32.69 338 LEU A O 1
ATOM 2544 N N . SER A 1 339 ? 44.571 45.026 25.785 1.00 33.72 339 SER A N 1
ATOM 2545 C CA . SER A 1 339 ? 45.111 43.670 25.685 1.00 34.10 339 SER A CA 1
ATOM 2546 C C . SER A 1 339 ? 43.970 42.684 25.433 1.00 33.63 339 SER A C 1
ATOM 2547 O O . SER A 1 339 ? 44.122 41.718 24.681 1.00 32.87 339 SER A O 1
ATOM 2550 N N . GLU A 1 340 ? 42.818 42.935 26.046 1.00 32.41 340 GLU A N 1
ATOM 2551 C CA . GLU A 1 340 ? 41.682 42.044 25.858 1.00 33.09 340 GLU A CA 1
ATOM 2552 C C . GLU A 1 340 ? 41.195 42.121 24.412 1.00 33.52 340 GLU A C 1
ATOM 2553 O O . GLU A 1 340 ? 41.037 41.096 23.740 1.00 33.27 340 GLU A O 1
ATOM 2559 N N . ILE A 1 341 ? 40.949 43.340 23.944 1.00 33.47 341 ILE A N 1
ATOM 2560 C CA . ILE A 1 341 ? 40.466 43.567 22.587 1.00 35.07 341 ILE A CA 1
ATOM 2561 C C . ILE A 1 341 ? 41.501 43.134 21.539 1.00 36.80 341 ILE A C 1
ATOM 2562 O O . ILE A 1 341 ? 41.148 42.655 20.468 1.00 36.54 341 ILE A O 1
ATOM 2567 N N . GLU A 1 342 ? 42.779 43.305 21.868 1.00 38.57 342 GLU A N 1
ATOM 2568 C CA . GLU A 1 342 ? 43.867 42.944 20.971 1.00 41.06 342 GLU A CA 1
ATOM 2569 C C . GLU A 1 342 ? 43.811 41.479 20.528 1.00 41.44 342 GLU A C 1
ATOM 2570 O O . GLU A 1 342 ? 44.152 41.161 19.387 1.00 42.01 342 GLU A O 1
ATOM 2576 N N . ASP A 1 343 ? 43.380 40.590 21.419 1.00 41.62 343 ASP A N 1
ATOM 2577 C CA . ASP A 1 343 ? 43.292 39.170 21.083 1.00 42.43 343 ASP A CA 1
ATOM 2578 C C . ASP A 1 343 ? 42.059 38.810 20.259 1.00 41.67 343 ASP A C 1
ATOM 2579 O O . ASP A 1 343 ? 41.896 37.661 19.852 1.00 40.64 343 ASP A O 1
ATOM 2584 N N . ILE A 1 344 ? 41.186 39.783 20.028 1.00 41.40 344 ILE A N 1
ATOM 2585 C CA . ILE A 1 344 ? 39.981 39.545 19.242 1.00 41.54 344 ILE A CA 1
ATOM 2586 C C . ILE A 1 344 ? 40.070 40.212 17.869 1.00 42.69 344 ILE A C 1
ATOM 2587 O O . ILE A 1 344 ? 39.710 39.606 16.862 1.00 43.51 344 ILE A O 1
ATOM 2592 N N . LYS A 1 345 ? 40.542 41.455 17.820 1.00 44.03 345 LYS A N 1
ATOM 2593 C CA . LYS A 1 345 ? 40.662 42.155 16.539 1.00 45.71 345 LYS A CA 1
ATOM 2594 C C . LYS A 1 345 ? 41.699 41.493 15.616 1.00 47.20 345 LYS A C 1
ATOM 2595 O O . LYS A 1 345 ? 41.341 40.674 14.781 1.00 48.46 345 LYS A O 1
ATOM 2601 N N . ILE A 1 346 ? 42.971 41.840 15.750 1.00 48.33 346 ILE A N 1
ATOM 2602 C CA . ILE A 1 346 ? 44.021 41.236 14.912 1.00 49.59 346 ILE A CA 1
ATOM 2603 C C . ILE A 1 346 ? 44.250 41.836 13.520 1.00 50.32 346 ILE A C 1
ATOM 2604 O O . ILE A 1 346 ? 43.333 41.937 12.702 1.00 49.73 346 ILE A O 1
ATOM 2609 N N . ASP A 1 347 ? 45.503 42.203 13.264 1.00 51.46 347 ASP A N 1
ATOM 2610 C CA . ASP A 1 347 ? 45.933 42.764 11.988 1.00 53.16 347 ASP A CA 1
ATOM 2611 C C . ASP A 1 347 ? 47.451 42.698 11.963 1.00 54.12 347 ASP A C 1
ATOM 2612 O O . ASP A 1 347 ? 48.122 43.553 12.538 1.00 53.91 347 ASP A O 1
ATOM 2617 N N . THR A 1 348 ? 47.989 41.673 11.309 1.00 55.33 348 THR A N 1
ATOM 2618 C CA . THR A 1 348 ? 49.433 41.503 11.215 1.00 56.80 348 THR A CA 1
ATOM 2619 C C . THR A 1 348 ? 49.862 41.230 9.776 1.00 57.30 348 THR A C 1
ATOM 2620 O O . THR A 1 348 ? 49.025 41.123 8.878 1.00 57.33 348 THR A O 1
ATOM 2624 N N . ASP A 1 349 ? 51.170 41.124 9.562 1.00 58.07 349 ASP A N 1
ATOM 2625 C CA . ASP A 1 349 ? 51.714 40.866 8.231 1.00 58.64 349 ASP A CA 1
ATOM 2626 C C . ASP A 1 349 ? 51.873 39.375 7.957 1.00 58.32 349 ASP A C 1
ATOM 2627 O O . ASP A 1 349 ? 51.908 38.949 6.802 1.00 58.57 349 ASP A O 1
ATOM 2632 N N . GLU A 1 350 ? 51.966 38.585 9.020 1.00 57.86 350 GLU A N 1
ATOM 2633 C CA . GLU A 1 350 ? 52.150 37.148 8.882 1.00 57.88 350 GLU A CA 1
ATOM 2634 C C . GLU A 1 350 ? 50.861 36.373 8.643 1.00 57.40 350 GLU A C 1
ATOM 2635 O O . GLU A 1 350 ? 49.797 36.954 8.441 1.00 57.28 350 GLU A O 1
ATOM 2638 N N . ALA A 1 351 ? 50.990 35.048 8.654 1.00 57.19 351 ALA A N 1
ATOM 2639 C CA . ALA A 1 351 ? 49.874 34.128 8.473 1.00 56.82 351 ALA A CA 1
ATOM 2640 C C . ALA A 1 351 ? 48.968 34.457 7.297 1.00 56.34 351 ALA A C 1
ATOM 2641 O O . ALA A 1 351 ? 49.389 35.090 6.327 1.00 57.26 351 ALA A O 1
ATOM 2643 N N . GLY A 1 352 ? 47.723 34.004 7.397 1.00 55.34 352 GLY A N 1
ATOM 2644 C CA . GLY A 1 352 ? 46.735 34.245 6.361 1.00 54.23 352 GLY A CA 1
ATOM 2645 C C . GLY A 1 352 ? 45.341 34.120 6.942 1.00 53.04 352 GLY A C 1
ATOM 2646 O O . GLY A 1 352 ? 45.190 33.985 8.155 1.00 54.25 352 GLY A O 1
ATOM 2647 N N . VAL A 1 353 ? 44.324 34.157 6.087 1.00 51.03 353 VAL A N 1
ATOM 2648 C CA . VAL A 1 353 ? 42.930 34.055 6.519 1.00 48.34 353 VAL A CA 1
ATOM 2649 C C . VAL A 1 353 ? 42.429 35.375 7.099 1.00 46.55 353 VAL A C 1
ATOM 2650 O O . VAL A 1 353 ? 42.963 35.882 8.081 1.00 46.12 353 VAL A O 1
ATOM 2654 N N . VAL A 1 354 ? 41.403 35.920 6.454 1.00 44.45 354 VAL A N 1
ATOM 2655 C CA . VAL A 1 354 ? 40.785 37.186 6.838 1.00 43.17 354 VAL A CA 1
ATOM 2656 C C . VAL A 1 354 ? 39.385 36.917 7.396 1.00 42.54 354 VAL A C 1
ATOM 2657 O O . VAL A 1 354 ? 38.542 36.343 6.706 1.00 42.29 354 VAL A O 1
ATOM 2661 N N . VAL A 1 355 ? 39.133 37.343 8.630 1.00 41.49 355 VAL A N 1
ATOM 2662 C CA . VAL A 1 355 ? 37.829 37.119 9.249 1.00 39.96 355 VAL A CA 1
ATOM 2663 C C . VAL A 1 355 ? 37.065 38.397 9.584 1.00 39.52 355 VAL A C 1
ATOM 2664 O O . VAL A 1 355 ? 37.621 39.351 10.121 1.00 39.89 355 VAL A O 1
ATOM 2668 N N . LYS A 1 356 ? 35.780 38.396 9.261 1.00 38.46 356 LYS A N 1
ATOM 2669 C CA . LYS A 1 356 ? 34.907 39.517 9.544 1.00 37.72 356 LYS A CA 1
ATOM 2670 C C . LYS A 1 356 ? 33.677 38.966 10.256 1.00 36.97 356 LYS A C 1
ATOM 2671 O O . LYS A 1 356 ? 33.128 37.936 9.867 1.00 36.39 356 LYS A O 1
ATOM 2677 N N . ALA A 1 357 ? 33.254 39.651 11.308 1.00 36.48 357 ALA A N 1
ATOM 2678 C CA . ALA A 1 357 ? 32.074 39.233 12.054 1.00 35.46 357 ALA A CA 1
ATOM 2679 C C . ALA A 1 357 ? 31.212 40.463 12.320 1.00 35.06 357 ALA A C 1
ATOM 2680 O O . ALA A 1 357 ? 31.692 41.591 12.223 1.00 34.69 357 ALA A O 1
ATOM 2682 N N . ASP A 1 358 ? 29.946 40.248 12.658 1.00 33.59 358 ASP A N 1
ATOM 2683 C CA . ASP A 1 358 ? 29.047 41.359 12.900 1.00 33.98 358 ASP A CA 1
ATOM 2684 C C . ASP A 1 358 ? 29.204 42.013 14.276 1.00 33.13 358 ASP A C 1
ATOM 2685 O O . ASP A 1 358 ? 28.878 43.186 14.442 1.00 32.93 358 ASP A O 1
ATOM 2690 N N . THR A 1 359 ? 29.739 41.276 15.242 1.00 32.35 359 THR A N 1
ATOM 2691 C CA . THR A 1 359 ? 29.911 41.819 16.589 1.00 32.33 359 THR A CA 1
ATOM 2692 C C . THR A 1 359 ? 31.212 41.360 17.239 1.00 31.26 359 THR A C 1
ATOM 2693 O O . THR A 1 359 ? 31.859 40.422 16.761 1.00 30.20 359 THR A O 1
ATOM 2697 N N . LEU A 1 360 ? 31.577 42.004 18.344 1.00 29.83 360 LEU A N 1
ATOM 2698 C CA . LEU A 1 360 ? 32.799 41.643 19.064 1.00 29.32 360 LEU A CA 1
ATOM 2699 C C . LEU A 1 360 ? 32.734 40.194 19.550 1.00 28.91 360 LEU A C 1
ATOM 2700 O O . LEU A 1 360 ? 33.699 39.436 19.427 1.00 27.97 360 LEU A O 1
ATOM 2705 N N . GLY A 1 361 ? 31.591 39.825 20.122 1.00 28.81 361 GLY A N 1
ATOM 2706 C CA . GLY A 1 361 ? 31.418 38.479 20.634 1.00 29.37 361 GLY A CA 1
ATOM 2707 C C . GLY A 1 361 ? 31.507 37.431 19.533 1.00 29.04 361 GLY A C 1
ATOM 2708 O O . GLY A 1 361 ? 32.169 36.410 19.694 1.00 28.63 361 GLY A O 1
ATOM 2709 N N . SER A 1 362 ? 30.852 37.690 18.408 1.00 29.17 362 SER A N 1
ATOM 2710 C CA . SER A 1 362 ? 30.888 36.746 17.301 1.00 30.70 362 SER A CA 1
ATOM 2711 C C . SER A 1 362 ? 32.286 36.611 16.720 1.00 30.50 362 SER A C 1
ATOM 2712 O O . SER A 1 362 ? 32.720 35.506 16.395 1.00 31.07 362 SER A O 1
ATOM 2715 N N . LEU A 1 363 ? 32.988 37.738 16.603 1.00 29.94 363 LEU A N 1
ATOM 2716 C CA . LEU A 1 363 ? 34.341 37.753 16.074 1.00 29.43 363 LEU A CA 1
ATOM 2717 C C . LEU A 1 363 ? 35.193 36.872 16.975 1.00 28.96 363 LEU A C 1
ATOM 2718 O O . LEU A 1 363 ? 35.986 36.051 16.511 1.00 29.50 363 LEU A O 1
ATOM 2723 N N . GLU A 1 364 ? 35.019 37.049 18.279 1.00 28.41 364 GLU A N 1
ATOM 2724 C CA . GLU A 1 364 ? 35.751 36.273 19.265 1.00 27.97 364 GLU A CA 1
ATOM 2725 C C . GLU A 1 364 ? 35.453 34.778 19.118 1.00 28.40 364 GLU A C 1
ATOM 2726 O O . GLU A 1 364 ? 36.352 33.939 19.241 1.00 27.91 364 GLU A O 1
ATOM 2732 N N . ALA A 1 365 ? 34.184 34.453 18.862 1.00 28.45 365 ALA A N 1
ATOM 2733 C CA . ALA A 1 365 ? 33.776 33.055 18.705 1.00 29.93 365 ALA A CA 1
ATOM 2734 C C . ALA A 1 365 ? 34.488 32.428 17.493 1.00 31.02 365 ALA A C 1
ATOM 2735 O O . ALA A 1 365 ? 35.054 31.335 17.587 1.00 31.25 365 ALA A O 1
ATOM 2737 N N . VAL A 1 366 ? 34.466 33.131 16.361 1.00 31.93 366 VAL A N 1
ATOM 2738 C CA . VAL A 1 366 ? 35.118 32.630 15.152 1.00 32.07 366 VAL A CA 1
ATOM 2739 C C . VAL A 1 366 ? 36.632 32.511 15.356 1.00 32.87 366 VAL A C 1
ATOM 2740 O O . VAL A 1 366 ? 37.233 31.487 15.035 1.00 32.59 366 VAL A O 1
ATOM 2744 N N . VAL A 1 367 ? 37.247 33.559 15.893 1.00 34.03 367 VAL A N 1
ATOM 2745 C CA . VAL A 1 367 ? 38.675 33.548 16.147 1.00 35.30 367 VAL A CA 1
ATOM 2746 C C . VAL A 1 367 ? 39.080 32.333 16.990 1.00 37.23 367 VAL A C 1
ATOM 2747 O O . VAL A 1 367 ? 40.038 31.641 16.655 1.00 37.78 367 VAL A O 1
ATOM 2751 N N . LYS A 1 368 ? 38.357 32.068 18.076 1.00 38.44 368 LYS A N 1
ATOM 2752 C CA . LYS A 1 368 ? 38.678 30.932 18.930 1.00 40.34 368 LYS A CA 1
ATOM 2753 C C . LYS A 1 368 ? 38.524 29.612 18.186 1.00 41.37 368 LYS A C 1
ATOM 2754 O O . LYS A 1 368 ? 39.414 28.765 18.229 1.00 41.67 368 LYS A O 1
ATOM 2757 N N . ILE A 1 369 ? 37.395 29.439 17.508 1.00 42.52 369 ILE A N 1
ATOM 2758 C CA . ILE A 1 369 ? 37.144 28.216 16.757 1.00 43.83 369 ILE A CA 1
ATOM 2759 C C . ILE A 1 369 ? 38.273 27.987 15.755 1.00 45.01 369 ILE A C 1
ATOM 2760 O O . ILE A 1 369 ? 38.812 26.881 15.651 1.00 45.15 369 ILE A O 1
ATOM 2765 N N . LEU A 1 370 ? 38.651 29.038 15.036 1.00 46.17 370 LEU A N 1
ATOM 2766 C CA . LEU A 1 370 ? 39.738 28.936 14.072 1.00 47.22 370 LEU A CA 1
ATOM 2767 C C . LEU A 1 370 ? 41.031 28.564 14.778 1.00 48.59 370 LEU A C 1
ATOM 2768 O O . LEU A 1 370 ? 41.749 27.675 14.321 1.00 48.93 370 LEU A O 1
ATOM 2773 N N . ARG A 1 371 ? 41.325 29.233 15.890 1.00 49.94 371 ARG A N 1
ATOM 2774 C CA . ARG A 1 371 ? 42.542 28.933 16.638 1.00 51.97 371 ARG A CA 1
ATOM 2775 C C . ARG A 1 371 ? 42.564 27.480 17.112 1.00 52.96 371 ARG A C 1
ATOM 2776 O O . ARG A 1 371 ? 43.633 26.902 17.298 1.00 53.56 371 ARG A O 1
ATOM 2784 N N . ASP A 1 372 ? 41.393 26.886 17.321 1.00 53.86 372 ASP A N 1
ATOM 2785 C CA . ASP A 1 372 ? 41.352 25.494 17.755 1.00 54.69 372 ASP A CA 1
ATOM 2786 C C . ASP A 1 372 ? 41.656 24.579 16.579 1.00 54.89 372 ASP A C 1
ATOM 2787 O O . ASP A 1 372 ? 42.207 23.497 16.755 1.00 54.86 372 ASP A O 1
ATOM 2792 N N . MET A 1 373 ? 41.288 25.028 15.382 1.00 55.33 373 MET A N 1
ATOM 2793 C CA . MET A 1 373 ? 41.511 24.271 14.155 1.00 55.73 373 MET A CA 1
ATOM 2794 C C . MET A 1 373 ? 42.915 24.587 13.641 1.00 55.88 373 MET A C 1
ATOM 2795 O O . MET A 1 373 ? 43.299 24.178 12.546 1.00 56.10 373 MET A O 1
ATOM 2800 N N . TYR A 1 374 ? 43.665 25.324 14.454 1.00 56.03 374 TYR A N 1
ATOM 2801 C CA . TYR A 1 374 ? 45.028 25.749 14.150 1.00 55.57 374 TYR A CA 1
ATOM 2802 C C . TYR A 1 374 ? 45.228 26.451 12.813 1.00 54.69 374 TYR A C 1
ATOM 2803 O O . TYR A 1 374 ? 46.274 26.331 12.181 1.00 54.45 374 TYR A O 1
ATOM 2812 N N . VAL A 1 375 ? 44.214 27.205 12.403 1.00 53.63 375 VAL A N 1
ATOM 2813 C CA . VAL A 1 375 ? 44.261 27.973 11.172 1.00 52.45 375 VAL A CA 1
ATOM 2814 C C . VAL A 1 375 ? 44.789 29.364 11.529 1.00 52.03 375 VAL A C 1
ATOM 2815 O O . VAL A 1 375 ? 44.206 30.066 12.363 1.00 52.31 375 VAL A O 1
ATOM 2819 N N . PRO A 1 376 ? 45.914 29.776 10.925 1.00 51.13 376 PRO A N 1
ATOM 2820 C CA . PRO A 1 376 ? 46.466 31.100 11.228 1.00 49.95 376 PRO A CA 1
ATOM 2821 C C . PRO A 1 376 ? 45.524 32.228 10.812 1.00 48.47 376 PRO A C 1
ATOM 2822 O O . PRO A 1 376 ? 44.758 32.091 9.864 1.00 48.43 376 PRO A O 1
ATOM 2826 N N . ILE A 1 377 ? 45.588 33.345 11.524 1.00 47.10 377 ILE A N 1
ATOM 2827 C CA . ILE A 1 377 ? 44.718 34.474 11.229 1.00 46.37 377 ILE A CA 1
ATOM 2828 C C . ILE A 1 377 ? 45.517 35.728 10.921 1.00 45.82 377 ILE A C 1
ATOM 2829 O O . ILE A 1 377 ? 46.355 36.156 11.717 1.00 46.38 377 ILE A O 1
ATOM 2834 N N . LYS A 1 378 ? 45.251 36.321 9.767 1.00 44.81 378 LYS A N 1
ATOM 2835 C CA . LYS A 1 378 ? 45.948 37.535 9.375 1.00 44.12 378 LYS A CA 1
ATOM 2836 C C . LYS A 1 378 ? 45.138 38.756 9.797 1.00 43.18 378 LYS A C 1
ATOM 2837 O O . LYS A 1 378 ? 45.675 39.708 10.370 1.00 43.29 378 LYS A O 1
ATOM 2843 N N . VAL A 1 379 ? 43.842 38.718 9.518 1.00 41.77 379 VAL A N 1
ATOM 2844 C CA . VAL A 1 379 ? 42.967 39.826 9.848 1.00 40.25 379 VAL A CA 1
ATOM 2845 C C . VAL A 1 379 ? 41.654 39.341 10.450 1.00 39.53 379 VAL A C 1
ATOM 2846 O O . VAL A 1 379 ? 41.048 38.379 9.969 1.00 38.56 379 VAL A O 1
ATOM 2850 N N . ALA A 1 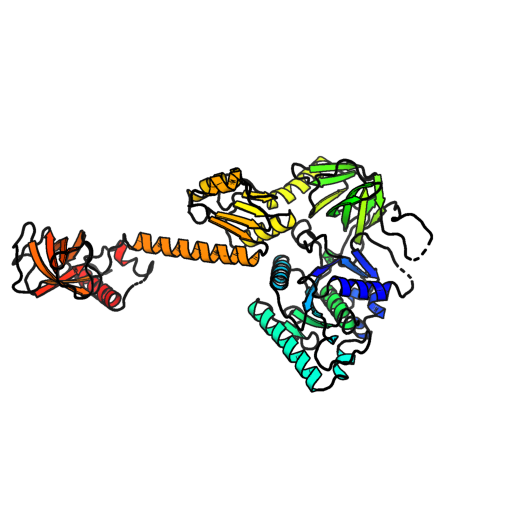380 ? 41.235 40.008 11.520 1.00 38.16 380 ALA A N 1
ATOM 2851 C CA . ALA A 1 380 ? 39.978 39.692 12.185 1.00 36.69 380 ALA A CA 1
ATOM 2852 C C . ALA A 1 380 ? 39.397 41.014 12.668 1.00 36.03 380 ALA A C 1
ATOM 2853 O O . ALA A 1 380 ? 40.027 41.732 13.437 1.00 34.40 380 ALA A O 1
ATOM 2855 N N . ASP A 1 381 ? 38.208 41.363 12.198 1.00 35.82 381 ASP A N 1
ATOM 2856 C CA . ASP A 1 381 ? 37.621 42.619 12.627 1.00 36.95 381 ASP A CA 1
ATOM 2857 C C . ASP A 1 381 ? 36.118 42.619 12.441 1.00 36.99 381 ASP A C 1
ATOM 2858 O O . ASP A 1 381 ? 35.538 41.653 11.937 1.00 36.96 381 ASP A O 1
ATOM 2863 N N . ILE A 1 382 ? 35.496 43.714 12.852 1.00 37.19 382 ILE A N 1
ATOM 2864 C CA . ILE A 1 382 ? 34.055 43.867 12.777 1.00 38.19 382 ILE A CA 1
ATOM 2865 C C . ILE A 1 382 ? 33.649 44.678 11.559 1.00 39.81 382 ILE A C 1
ATOM 2866 O O . ILE A 1 382 ? 34.334 45.629 11.199 1.00 40.89 382 ILE A O 1
ATOM 2871 N N . GLY A 1 383 ? 32.540 44.301 10.923 1.00 41.14 383 GLY A N 1
ATOM 2872 C CA . GLY A 1 383 ? 32.069 45.052 9.772 1.00 43.16 383 GLY A CA 1
ATOM 2873 C C . GLY A 1 383 ? 32.054 44.327 8.440 1.00 44.11 383 GLY A C 1
ATOM 2874 O O . GLY A 1 383 ? 32.687 43.279 8.272 1.00 44.57 383 GLY A O 1
ATOM 2875 N N . ASP A 1 384 ? 31.333 44.904 7.483 1.00 44.71 384 ASP A N 1
ATOM 2876 C CA . ASP A 1 384 ? 31.214 44.321 6.154 1.00 45.20 384 ASP A CA 1
ATOM 2877 C C . ASP A 1 384 ? 32.557 44.122 5.460 1.00 45.10 384 ASP A C 1
ATOM 2878 O O . ASP A 1 384 ? 33.524 44.823 5.746 1.00 45.24 384 ASP A O 1
ATOM 2883 N N . VAL A 1 385 ? 32.612 43.148 4.554 1.00 44.81 385 VAL A N 1
ATOM 2884 C CA . VAL A 1 385 ? 33.840 42.865 3.821 1.00 44.86 385 VAL A CA 1
ATOM 2885 C C . VAL A 1 385 ? 34.195 44.069 2.944 1.00 44.82 385 VAL A C 1
ATOM 2886 O O . VAL A 1 385 ? 33.359 44.570 2.199 1.00 44.13 385 VAL A O 1
ATOM 2890 N N . SER A 1 386 ? 35.437 44.526 3.044 1.00 45.50 386 SER A N 1
ATOM 2891 C CA . SER A 1 386 ? 35.886 45.682 2.275 1.00 46.62 386 SER A CA 1
ATOM 2892 C C . SER A 1 386 ? 36.977 45.352 1.265 1.00 46.96 386 SER A C 1
ATOM 2893 O O . SER A 1 386 ? 37.590 44.284 1.310 1.00 46.33 386 SER A O 1
ATOM 2896 N N . ARG A 1 387 ? 37.216 46.293 0.359 1.00 47.64 387 ARG A N 1
ATOM 2897 C CA . ARG A 1 387 ? 38.248 46.135 -0.652 1.00 48.44 387 ARG A CA 1
ATOM 2898 C C . ARG A 1 387 ? 39.553 45.805 0.061 1.00 48.36 387 ARG A C 1
ATOM 2899 O O . ARG A 1 387 ? 40.316 44.944 -0.383 1.00 48.00 387 ARG A O 1
ATOM 2907 N N . ARG A 1 388 ? 39.794 46.474 1.187 1.00 48.41 388 ARG A N 1
ATOM 2908 C CA . ARG A 1 388 ? 41.012 46.236 1.956 1.00 48.49 388 ARG A CA 1
ATOM 2909 C C . ARG A 1 388 ? 41.079 44.811 2.495 1.00 47.96 388 ARG A C 1
ATOM 2910 O O . ARG A 1 388 ? 42.164 44.240 2.624 1.00 47.62 388 ARG A O 1
ATOM 2918 N N . ASP A 1 389 ? 39.924 44.236 2.819 1.00 47.85 389 ASP A N 1
ATOM 2919 C CA . ASP A 1 389 ? 39.897 42.868 3.325 1.00 47.57 389 ASP A CA 1
ATOM 2920 C C . ASP A 1 389 ? 40.329 41.945 2.187 1.00 47.94 389 ASP A C 1
ATOM 2921 O O . ASP A 1 389 ? 41.121 41.022 2.379 1.00 47.26 389 ASP A O 1
ATOM 2926 N N . VAL A 1 390 ? 39.802 42.220 0.999 1.00 48.66 390 VAL A N 1
ATOM 2927 C CA . VAL A 1 390 ? 40.111 41.435 -0.192 1.00 49.94 390 VAL A CA 1
ATOM 2928 C C . VAL A 1 390 ? 41.593 41.496 -0.556 1.00 50.26 390 VAL A C 1
ATOM 2929 O O . VAL A 1 390 ? 42.213 40.465 -0.831 1.00 50.74 390 VAL A O 1
ATOM 2933 N N . VAL A 1 391 ? 42.154 42.701 -0.551 1.00 50.58 391 VAL A N 1
ATOM 2934 C CA . VAL A 1 391 ? 43.565 42.885 -0.867 1.00 51.14 391 VAL A CA 1
ATOM 2935 C C . VAL A 1 391 ? 44.429 42.088 0.106 1.00 51.58 391 VAL A C 1
ATOM 2936 O O . VAL A 1 391 ? 45.351 41.374 -0.301 1.00 51.55 391 VAL A O 1
ATOM 2940 N N . ASN A 1 392 ? 44.123 42.208 1.397 1.00 52.02 392 ASN A N 1
ATOM 2941 C CA . ASN A 1 392 ? 44.879 41.501 2.424 1.00 51.65 392 ASN A CA 1
ATOM 2942 C C . ASN A 1 392 ? 44.794 39.992 2.236 1.00 51.62 392 ASN A C 1
ATOM 2943 O O . ASN A 1 392 ? 45.751 39.274 2.510 1.00 51.12 392 ASN A O 1
ATOM 2948 N N . ALA A 1 393 ? 43.646 39.511 1.768 1.00 52.13 393 ALA A N 1
ATOM 2949 C CA . ALA A 1 393 ? 43.475 38.081 1.541 1.00 52.87 393 ALA A CA 1
ATOM 2950 C C . ALA A 1 393 ? 44.410 37.677 0.405 1.00 53.53 393 ALA A C 1
ATOM 2951 O O . ALA A 1 393 ? 45.104 36.661 0.490 1.00 53.11 393 ALA A O 1
ATOM 2953 N N . GLY A 1 394 ? 44.424 38.488 -0.651 1.00 54.53 394 GLY A N 1
ATOM 2954 C CA . GLY A 1 394 ? 45.288 38.211 -1.787 1.00 55.42 394 GLY A CA 1
ATOM 2955 C C . GLY A 1 394 ? 46.736 38.101 -1.349 1.00 56.24 394 GLY A C 1
ATOM 2956 O O . GLY A 1 394 ? 47.477 37.238 -1.819 1.00 56.52 394 GLY A O 1
ATOM 2957 N N . ILE A 1 395 ? 47.143 38.971 -0.434 1.00 56.85 395 ILE A N 1
ATOM 2958 C CA . ILE A 1 395 ? 48.511 38.960 0.063 1.00 58.02 395 ILE A CA 1
ATOM 2959 C C . ILE A 1 395 ? 48.867 37.639 0.739 1.00 58.74 395 ILE A C 1
ATOM 2960 O O . ILE A 1 395 ? 49.982 37.136 0.590 1.00 58.84 395 ILE A O 1
ATOM 2965 N N . ALA A 1 396 ? 47.915 37.078 1.477 1.00 59.54 396 ALA A N 1
ATOM 2966 C CA . ALA A 1 396 ? 48.138 35.828 2.192 1.00 60.19 396 ALA A CA 1
ATOM 2967 C C . ALA A 1 396 ? 48.112 34.618 1.265 1.00 60.69 396 ALA A C 1
ATOM 2968 O O . ALA A 1 396 ? 48.751 33.599 1.540 1.00 60.39 396 ALA A O 1
ATOM 2970 N N . LEU A 1 397 ? 47.368 34.729 0.172 1.00 61.53 397 LEU A N 1
ATOM 2971 C CA . LEU A 1 397 ? 47.267 33.639 -0.791 1.00 62.69 397 LEU A CA 1
ATOM 2972 C C . LEU A 1 397 ? 48.668 33.295 -1.296 1.00 63.67 397 LEU A C 1
ATOM 2973 O O . LEU A 1 397 ? 48.990 32.130 -1.530 1.00 63.61 397 LEU A O 1
ATOM 2978 N N . GLN A 1 398 ? 49.504 34.319 -1.436 1.00 65.03 398 GLN A N 1
ATOM 2979 C CA . GLN A 1 398 ? 50.865 34.139 -1.924 1.00 66.36 398 GLN A CA 1
ATOM 2980 C C . GLN A 1 398 ? 51.647 33.033 -1.224 1.00 67.00 398 GLN A C 1
ATOM 2981 O O . GLN A 1 398 ? 52.452 32.351 -1.859 1.00 67.22 398 GLN A O 1
ATOM 2987 N N . GLU A 1 399 ? 51.435 32.850 0.076 1.00 67.43 399 GLU A N 1
ATOM 2988 C CA . GLU A 1 399 ? 52.147 31.784 0.771 1.00 68.02 399 GLU A CA 1
ATOM 2989 C C . GLU A 1 399 ? 51.189 30.689 1.225 1.00 67.96 399 GLU A C 1
ATOM 2990 O O . GLU A 1 399 ? 51.055 30.422 2.420 1.00 68.36 399 GLU A O 1
ATOM 2996 N N . ASP A 1 400 ? 50.534 30.071 0.245 1.00 67.74 400 ASP A N 1
ATOM 2997 C CA . ASP A 1 400 ? 49.571 28.983 0.431 1.00 67.17 400 ASP A CA 1
ATOM 2998 C C . ASP A 1 400 ? 48.161 29.472 0.142 1.00 66.40 400 ASP A C 1
ATOM 2999 O O . ASP A 1 400 ? 47.664 30.389 0.794 1.00 66.27 400 ASP A O 1
ATOM 3004 N N . ARG A 1 401 ? 47.526 28.856 -0.850 1.00 65.64 401 ARG A N 1
ATOM 3005 C CA . ARG A 1 401 ? 46.171 29.220 -1.248 1.00 65.01 401 ARG A CA 1
ATOM 3006 C C . ARG A 1 401 ? 45.164 28.814 -0.180 1.00 63.93 401 ARG A C 1
ATOM 3007 O O . ARG A 1 401 ? 43.965 29.068 -0.310 1.00 63.92 401 ARG A O 1
ATOM 3015 N N . VAL A 1 402 ? 45.658 28.173 0.871 1.00 62.68 402 VAL A N 1
ATOM 3016 C CA . VAL A 1 402 ? 44.807 27.748 1.970 1.00 61.51 402 VAL A CA 1
ATOM 3017 C C . VAL A 1 402 ? 44.352 28.969 2.767 1.00 60.43 402 VAL A C 1
ATOM 3018 O O . VAL A 1 402 ? 43.356 28.909 3.489 1.00 60.51 402 VAL A O 1
ATOM 3022 N N . TYR A 1 403 ? 45.075 30.079 2.620 1.00 58.73 403 TYR A N 1
ATOM 3023 C CA . TYR A 1 403 ? 44.743 31.302 3.341 1.00 57.31 403 TYR A CA 1
ATOM 3024 C C . TYR A 1 403 ? 44.053 32.348 2.472 1.00 56.10 403 TYR A C 1
ATOM 3025 O O . TYR A 1 403 ? 43.545 33.350 2.977 1.00 55.77 403 TYR A O 1
ATOM 3034 N N . GLY A 1 404 ? 44.035 32.116 1.165 1.00 54.29 404 GLY A N 1
ATOM 3035 C CA . GLY A 1 404 ? 43.393 33.058 0.270 1.00 52.48 404 GLY A CA 1
ATOM 3036 C C . GLY A 1 404 ? 41.888 32.991 0.413 1.00 51.29 404 GLY A C 1
ATOM 3037 O O . GLY A 1 404 ? 41.173 32.721 -0.547 1.00 51.33 404 GLY A O 1
ATOM 3038 N N . ALA A 1 405 ? 41.396 33.228 1.623 1.00 49.93 405 ALA A N 1
ATOM 3039 C CA . ALA A 1 405 ? 39.960 33.180 1.853 1.00 48.18 405 ALA A CA 1
ATOM 3040 C C . ALA A 1 405 ? 39.495 34.187 2.904 1.00 46.81 405 ALA A C 1
ATOM 3041 O O . ALA A 1 405 ? 40.258 34.604 3.777 1.00 46.04 405 ALA A O 1
ATOM 3043 N N . ILE A 1 406 ? 38.231 34.573 2.791 1.00 45.57 406 ILE A N 1
ATOM 3044 C CA . ILE A 1 406 ? 37.614 35.511 3.711 1.00 44.28 406 ILE A CA 1
ATOM 3045 C C . ILE A 1 406 ? 36.402 34.836 4.339 1.00 43.75 406 ILE A C 1
ATOM 3046 O O . ILE A 1 406 ? 35.475 34.425 3.634 1.00 43.48 406 ILE A O 1
ATOM 3051 N N . ILE A 1 407 ? 36.418 34.718 5.662 1.00 42.43 407 ILE A N 1
ATOM 3052 C CA . ILE A 1 407 ? 35.305 34.118 6.379 1.00 41.58 407 ILE A CA 1
ATOM 3053 C C . ILE A 1 407 ? 34.463 35.259 6.951 1.00 41.34 407 ILE A C 1
ATOM 3054 O O . ILE A 1 407 ? 34.873 35.925 7.901 1.00 40.81 407 ILE A O 1
ATOM 3059 N N . ALA A 1 408 ? 33.292 35.483 6.359 1.00 40.71 408 ALA A N 1
ATOM 3060 C CA . ALA A 1 408 ? 32.397 36.557 6.785 1.00 40.65 408 ALA A CA 1
ATOM 3061 C C . ALA A 1 408 ? 31.150 36.063 7.516 1.00 40.38 408 ALA A C 1
ATOM 3062 O O . ALA A 1 408 ? 30.272 35.449 6.918 1.00 39.83 408 ALA A O 1
ATOM 3064 N N . PHE A 1 409 ? 31.076 36.356 8.809 1.00 41.00 409 PHE A N 1
ATOM 3065 C CA . PHE A 1 409 ? 29.946 35.941 9.634 1.00 41.44 409 PHE A CA 1
ATOM 3066 C C . PHE A 1 409 ? 28.927 37.060 9.835 1.00 42.24 409 PHE A C 1
ATOM 3067 O O . PHE A 1 409 ? 29.264 38.143 10.317 1.00 41.36 409 PHE A O 1
ATOM 3075 N N . ASN A 1 410 ? 27.679 36.772 9.477 1.00 43.39 410 ASN A N 1
ATOM 3076 C CA . ASN A 1 410 ? 26.570 37.714 9.599 1.00 45.16 410 ASN A CA 1
ATOM 3077 C C . ASN A 1 410 ? 26.969 39.117 9.184 1.00 45.89 410 ASN A C 1
ATOM 3078 O O . ASN A 1 410 ? 26.635 40.089 9.853 1.00 45.93 410 ASN A O 1
ATOM 3083 N N . VAL A 1 411 ? 27.683 39.217 8.072 1.00 46.97 411 VAL A N 1
ATOM 3084 C CA . VAL A 1 411 ? 28.129 40.500 7.565 1.00 48.90 411 VAL A CA 1
ATOM 3085 C C . VAL A 1 411 ? 27.883 40.590 6.051 1.00 50.45 411 VAL A C 1
ATOM 3086 O O . VAL A 1 411 ? 27.806 39.573 5.365 1.00 50.78 411 VAL A O 1
ATOM 3090 N N . LYS A 1 412 ? 27.748 41.807 5.536 1.00 52.13 412 LYS A N 1
ATOM 3091 C CA . LYS A 1 412 ? 27.514 41.991 4.108 1.00 53.55 412 LYS A CA 1
ATOM 3092 C C . LYS A 1 412 ? 28.812 42.340 3.396 1.00 54.28 412 LYS A C 1
ATOM 3093 O O . LYS A 1 412 ? 29.855 42.497 4.029 1.00 54.13 412 LYS A O 1
ATOM 3099 N N . VAL A 1 413 ? 28.747 42.456 2.075 1.00 55.69 413 VAL A N 1
ATOM 3100 C CA . VAL A 1 413 ? 29.928 42.780 1.282 1.00 56.41 413 VAL A CA 1
ATOM 3101 C C . VAL A 1 413 ? 29.819 44.171 0.666 1.00 57.10 413 VAL A C 1
ATOM 3102 O O . VAL A 1 413 ? 28.831 44.499 0.007 1.00 56.77 413 VAL A O 1
ATOM 3106 N N . ILE A 1 414 ? 30.837 44.992 0.893 1.00 58.02 414 ILE A N 1
ATOM 3107 C CA . ILE A 1 414 ? 30.854 46.339 0.343 1.00 59.32 414 ILE A CA 1
ATOM 3108 C C . ILE A 1 414 ? 31.066 46.234 -1.171 1.00 60.30 414 ILE A C 1
ATOM 3109 O O . ILE A 1 414 ? 31.989 45.552 -1.623 1.00 60.28 414 ILE A O 1
ATOM 3114 N N . PRO A 1 415 ? 30.208 46.896 -1.970 1.00 61.17 415 PRO A N 1
ATOM 3115 C CA . PRO A 1 415 ? 30.316 46.868 -3.437 1.00 61.72 415 PRO A CA 1
ATOM 3116 C C . PRO A 1 415 ? 31.769 46.943 -3.911 1.00 62.13 415 PRO A C 1
ATOM 3117 O O . PRO A 1 415 ? 32.207 46.138 -4.732 1.00 62.03 415 PRO A O 1
ATOM 3121 N N . SER A 1 416 ? 32.506 47.911 -3.375 1.00 62.81 416 SER A N 1
ATOM 3122 C CA . SER A 1 416 ? 33.916 48.099 -3.706 1.00 63.46 416 SER A CA 1
ATOM 3123 C C . SER A 1 416 ? 34.692 46.790 -3.547 1.00 63.88 416 SER A C 1
ATOM 3124 O O . SER A 1 416 ? 35.555 46.461 -4.362 1.00 63.94 416 SER A O 1
ATOM 3127 N N . ALA A 1 417 ? 34.383 46.047 -2.489 1.00 64.21 417 ALA A N 1
ATOM 3128 C CA . ALA A 1 417 ? 35.046 44.776 -2.237 1.00 64.41 417 ALA A CA 1
ATOM 3129 C C . ALA A 1 417 ? 34.494 43.714 -3.175 1.00 64.68 417 ALA A C 1
ATOM 3130 O O . ALA A 1 417 ? 35.196 42.775 -3.541 1.00 64.38 417 ALA A O 1
ATOM 3132 N N . ALA A 1 418 ? 33.229 43.864 -3.555 1.00 65.28 418 ALA A N 1
ATOM 3133 C CA . ALA A 1 418 ? 32.587 42.919 -4.460 1.00 66.37 418 ALA A CA 1
ATOM 3134 C C . ALA A 1 418 ? 33.359 42.884 -5.778 1.00 66.93 418 ALA A C 1
ATOM 3135 O O . ALA A 1 418 ? 33.694 41.814 -6.291 1.00 67.01 418 ALA A O 1
ATOM 3137 N N . GLN A 1 419 ? 33.641 44.067 -6.315 1.00 67.82 419 GLN A N 1
ATOM 3138 C CA . GLN A 1 419 ? 34.383 44.195 -7.565 1.00 68.56 419 GLN A CA 1
ATOM 3139 C C . GLN A 1 419 ? 35.783 43.610 -7.394 1.00 69.01 419 GLN A C 1
ATOM 3140 O O . GLN A 1 419 ? 36.228 42.794 -8.200 1.00 68.90 419 GLN A O 1
ATOM 3143 N N . GLU A 1 420 ? 36.472 44.035 -6.339 1.00 69.45 420 GLU A N 1
ATOM 3144 C CA . GLU A 1 420 ? 37.816 43.545 -6.051 1.00 70.02 420 GLU A CA 1
ATOM 3145 C C . GLU A 1 420 ? 37.818 42.031 -5.977 1.00 70.28 420 GLU A C 1
ATOM 3146 O O . GLU A 1 420 ? 38.802 41.376 -6.327 1.00 70.07 420 GLU A O 1
ATOM 3152 N N . LEU A 1 421 ? 36.703 41.483 -5.511 1.00 70.79 421 LEU A N 1
ATOM 3153 C CA . LEU A 1 421 ? 36.565 40.047 -5.360 1.00 71.50 421 LEU A CA 1
ATOM 3154 C C . LEU A 1 421 ? 36.274 39.364 -6.696 1.00 71.95 421 LEU A C 1
ATOM 3155 O O . LEU A 1 421 ? 36.346 38.139 -6.797 1.00 71.97 421 LEU A O 1
ATOM 3160 N N . LYS A 1 422 ? 35.952 40.158 -7.716 1.00 72.61 422 LYS A N 1
ATOM 3161 C CA . LYS A 1 422 ? 35.665 39.621 -9.045 1.00 72.95 422 LYS A CA 1
ATOM 3162 C C . LYS A 1 422 ? 36.730 38.619 -9.473 1.00 73.08 422 LYS A C 1
ATOM 3163 O O . LYS A 1 422 ? 36.408 37.492 -9.846 1.00 73.11 422 LYS A O 1
ATOM 3169 N N . ASN A 1 423 ? 37.997 39.027 -9.431 1.00 73.27 423 ASN A N 1
ATOM 3170 C CA . ASN A 1 423 ? 39.076 38.116 -9.801 1.00 73.51 423 ASN A CA 1
ATOM 3171 C C . ASN A 1 423 ? 39.103 37.008 -8.756 1.00 73.52 423 ASN A C 1
ATOM 3172 O O . ASN A 1 423 ? 39.197 37.274 -7.557 1.00 73.70 423 ASN A O 1
ATOM 3177 N N . SER A 1 424 ? 39.018 35.765 -9.213 1.00 73.42 424 SER A N 1
ATOM 3178 C CA . SER A 1 424 ? 39.012 34.625 -8.308 1.00 72.94 424 SER A CA 1
ATOM 3179 C C . SER A 1 424 ? 40.289 34.504 -7.482 1.00 72.44 424 SER A C 1
ATOM 3180 O O . SER A 1 424 ? 40.996 35.492 -7.258 1.00 72.03 424 SER A O 1
ATOM 3183 N N . ASP A 1 425 ? 40.567 33.278 -7.040 1.00 71.93 425 ASP A N 1
ATOM 3184 C CA . ASP A 1 425 ? 41.729 32.961 -6.213 1.00 71.09 425 ASP A CA 1
ATOM 3185 C C . ASP A 1 425 ? 41.429 33.311 -4.761 1.00 69.89 425 ASP A C 1
ATOM 3186 O O . ASP A 1 425 ? 42.036 32.766 -3.838 1.00 70.24 425 ASP A O 1
ATOM 3191 N N . ILE A 1 426 ? 40.476 34.217 -4.572 1.00 68.22 426 ILE A N 1
ATOM 3192 C CA . ILE A 1 426 ? 40.057 34.656 -3.246 1.00 66.43 426 ILE A CA 1
ATOM 3193 C C . ILE A 1 426 ? 38.668 34.089 -2.942 1.00 64.99 426 ILE A C 1
ATOM 3194 O O . ILE A 1 426 ? 37.663 34.546 -3.494 1.00 64.64 426 ILE A O 1
ATOM 3199 N N . LYS A 1 427 ? 38.622 33.085 -2.069 1.00 63.26 427 LYS A N 1
ATOM 3200 C CA . LYS A 1 427 ? 37.364 32.435 -1.703 1.00 61.76 427 LYS A CA 1
ATOM 3201 C C . LYS A 1 427 ? 36.625 33.161 -0.576 1.00 60.63 427 LYS A C 1
ATOM 3202 O O . LYS A 1 427 ? 37.213 33.490 0.453 1.00 60.37 427 LYS A O 1
ATOM 3208 N N . LEU A 1 428 ? 35.331 33.396 -0.782 1.00 59.29 428 LEU A N 1
ATOM 3209 C CA . LEU A 1 428 ? 34.488 34.086 0.189 1.00 58.04 428 LEU A CA 1
ATOM 3210 C C . LEU A 1 428 ? 33.420 33.200 0.825 1.00 57.41 428 LEU A C 1
ATOM 3211 O O . LEU A 1 428 ? 32.500 32.738 0.141 1.00 57.10 428 LEU A O 1
ATOM 3216 N N . PHE A 1 429 ? 33.538 32.984 2.135 1.00 56.58 429 PHE A N 1
ATOM 3217 C CA . PHE A 1 429 ? 32.572 32.177 2.885 1.00 55.65 429 PHE A CA 1
ATOM 3218 C C . PHE A 1 429 ? 31.643 33.098 3.670 1.00 55.01 429 PHE A C 1
ATOM 3219 O O . PHE A 1 429 ? 32.078 33.767 4.605 1.00 55.36 429 PHE A O 1
ATOM 3227 N N . GLN A 1 430 ? 30.370 33.132 3.292 1.00 54.27 430 GLN A N 1
ATOM 3228 C CA . GLN A 1 430 ? 29.388 33.974 3.969 1.00 53.75 430 GLN A CA 1
ATOM 3229 C C . GLN A 1 430 ? 28.265 33.154 4.581 1.00 52.74 430 GLN A C 1
ATOM 3230 O O . GLN A 1 430 ? 27.829 32.157 4.002 1.00 52.62 430 GLN A O 1
ATOM 3236 N N . GLY A 1 431 ? 27.784 33.595 5.738 1.00 51.13 431 GLY A N 1
ATOM 3237 C CA . GLY A 1 431 ? 26.699 32.894 6.400 1.00 49.51 431 GLY A CA 1
ATOM 3238 C C . GLY A 1 431 ? 26.453 33.393 7.809 1.00 48.49 431 GLY A C 1
ATOM 3239 O O . GLY A 1 431 ? 27.284 34.104 8.378 1.00 47.40 431 GLY A O 1
ATOM 3240 N N . ASN A 1 432 ? 25.306 33.020 8.369 1.00 47.85 432 ASN A N 1
ATOM 3241 C CA . ASN A 1 432 ? 24.941 33.415 9.726 1.00 47.20 432 ASN A CA 1
ATOM 3242 C C . ASN A 1 432 ? 24.971 32.217 10.675 1.00 46.17 432 ASN A C 1
ATOM 3243 O O . ASN A 1 432 ? 24.337 32.226 11.729 1.00 45.78 432 ASN A O 1
ATOM 3248 N N . VAL A 1 433 ? 25.702 31.183 10.286 1.00 45.13 433 VAL A N 1
ATOM 3249 C CA . VAL A 1 433 ? 25.826 29.983 11.098 1.00 44.50 433 VAL A CA 1
ATOM 3250 C C . VAL A 1 433 ? 27.300 29.606 11.137 1.00 44.40 433 VAL A C 1
ATOM 3251 O O . VAL A 1 433 ? 27.833 29.046 10.181 1.00 44.59 433 VAL A O 1
ATOM 3255 N N . ILE A 1 434 ? 27.956 29.927 12.245 1.00 44.07 434 ILE A N 1
ATOM 3256 C CA . ILE A 1 434 ? 29.377 29.649 12.400 1.00 44.06 434 ILE A CA 1
ATOM 3257 C C . ILE A 1 434 ? 29.828 28.219 12.056 1.00 44.44 434 ILE A C 1
ATOM 3258 O O . ILE A 1 434 ? 30.745 28.052 11.248 1.00 43.86 434 ILE A O 1
ATOM 3263 N N . TYR A 1 435 ? 29.202 27.189 12.633 1.00 44.38 435 TYR A N 1
ATOM 3264 C CA . TYR A 1 435 ? 29.656 25.835 12.333 1.00 44.99 435 TYR A CA 1
ATOM 3265 C C . TYR A 1 435 ? 29.604 25.465 10.849 1.00 45.84 435 TYR A C 1
ATOM 3266 O O . TYR A 1 435 ? 30.453 24.714 10.380 1.00 45.20 435 TYR A O 1
ATOM 3275 N N . ARG A 1 436 ? 28.633 25.992 10.107 1.00 47.38 436 ARG A N 1
ATOM 3276 C CA . ARG A 1 436 ? 28.554 25.704 8.672 1.00 49.37 436 ARG A CA 1
ATOM 3277 C C . ARG A 1 436 ? 29.738 26.347 7.950 1.00 49.56 436 ARG A C 1
ATOM 3278 O O . ARG A 1 436 ? 30.379 25.720 7.101 1.00 49.48 436 ARG A O 1
ATOM 3286 N N . LEU A 1 437 ? 30.028 27.598 8.294 1.00 49.35 437 LEU A N 1
ATOM 3287 C CA . LEU A 1 437 ? 31.144 28.304 7.682 1.00 49.87 437 LEU A CA 1
ATOM 3288 C C . LEU A 1 437 ? 32.434 27.516 7.877 1.00 50.34 437 LEU A C 1
ATOM 3289 O O . LEU A 1 437 ? 33.235 27.383 6.953 1.00 49.92 437 LEU A O 1
ATOM 3294 N N . MET A 1 438 ? 32.632 26.992 9.082 1.00 50.97 438 MET A N 1
ATOM 3295 C CA . MET A 1 438 ? 33.833 26.224 9.388 1.00 51.90 438 MET A CA 1
ATOM 3296 C C . MET A 1 438 ? 33.794 24.886 8.665 1.00 52.96 438 MET A C 1
ATOM 3297 O O . MET A 1 438 ? 34.831 24.314 8.329 1.00 52.85 438 MET A O 1
ATOM 3302 N N . GLU A 1 439 ? 32.584 24.397 8.435 1.00 54.43 439 GLU A N 1
ATOM 3303 C CA . GLU A 1 439 ? 32.373 23.139 7.736 1.00 56.22 439 GLU A CA 1
ATOM 3304 C C . GLU A 1 439 ? 32.843 23.372 6.300 1.00 57.03 439 GLU A C 1
ATOM 3305 O O . GLU A 1 439 ? 33.688 22.643 5.778 1.00 56.87 439 GLU A O 1
ATOM 3311 N N . GLU A 1 440 ? 32.291 24.414 5.685 1.00 57.83 440 GLU A N 1
ATOM 3312 C CA . GLU A 1 440 ? 32.621 24.786 4.319 1.00 59.05 440 GLU A CA 1
ATOM 3313 C C . GLU A 1 440 ? 34.107 25.049 4.121 1.00 59.47 440 GLU A C 1
ATOM 3314 O O . GLU A 1 440 ? 34.674 24.676 3.096 1.00 59.78 440 GLU A O 1
ATOM 3320 N N . TYR A 1 441 ? 34.737 25.697 5.093 1.00 59.66 441 TYR A N 1
ATOM 3321 C CA . TYR A 1 441 ? 36.154 26.002 4.985 1.00 60.06 441 TYR A CA 1
ATOM 3322 C C . TYR A 1 441 ? 36.988 24.736 4.967 1.00 60.89 441 TYR A C 1
ATOM 3323 O O . TYR A 1 441 ? 37.985 24.656 4.253 1.00 60.81 441 TYR A O 1
ATOM 3332 N N . GLU A 1 442 ? 36.588 23.748 5.759 1.00 62.06 442 GLU A N 1
ATOM 3333 C CA . GLU A 1 442 ? 37.334 22.501 5.810 1.00 63.59 442 GLU A CA 1
ATOM 3334 C C . GLU A 1 442 ? 37.217 21.708 4.519 1.00 63.95 442 GLU A C 1
ATOM 3335 O O . GLU A 1 442 ? 38.210 21.189 4.016 1.00 63.95 442 GLU A O 1
ATOM 3341 N N . GLU A 1 443 ? 36.009 21.611 3.980 1.00 64.62 443 GLU A N 1
ATOM 3342 C CA . GLU A 1 443 ? 35.812 20.874 2.742 1.00 65.46 443 GLU A CA 1
ATOM 3343 C C . GLU A 1 443 ? 36.436 21.645 1.587 1.00 65.53 443 GLU A C 1
ATOM 3344 O O . GLU A 1 443 ? 36.630 21.107 0.495 1.00 65.59 443 GLU A O 1
ATOM 3350 N N . TRP A 1 444 ? 36.753 22.910 1.837 1.00 65.43 444 TRP A N 1
ATOM 3351 C CA . TRP A 1 444 ? 37.384 23.744 0.829 1.00 65.23 444 TRP A CA 1
ATOM 3352 C C . TRP A 1 444 ? 38.877 23.431 0.862 1.00 65.57 444 TRP A C 1
ATOM 3353 O O . TRP A 1 444 ? 39.501 23.223 -0.177 1.00 65.42 444 TRP A O 1
ATOM 3364 N N . VAL A 1 445 ? 39.450 23.397 2.061 1.00 66.15 445 VAL A N 1
ATOM 3365 C CA . VAL A 1 445 ? 40.864 23.077 2.209 1.00 66.79 445 VAL A CA 1
ATOM 3366 C C . VAL A 1 445 ? 41.033 21.639 1.738 1.00 67.64 445 VAL A C 1
ATOM 3367 O O . VAL A 1 445 ? 42.085 21.253 1.233 1.00 67.94 445 VAL A O 1
ATOM 3371 N N . ARG A 1 446 ? 39.973 20.857 1.915 1.00 68.65 446 ARG A N 1
ATOM 3372 C CA . ARG A 1 446 ? 39.936 19.455 1.514 1.00 69.68 446 ARG A CA 1
ATOM 3373 C C . ARG A 1 446 ? 40.310 19.347 0.038 1.00 69.94 446 ARG A C 1
ATOM 3374 O O . ARG A 1 446 ? 41.288 18.687 -0.321 1.00 69.97 446 ARG A O 1
ATOM 3382 N N . GLY A 1 447 ? 39.526 20.008 -0.811 1.00 70.17 447 GLY A N 1
ATOM 3383 C CA . GLY A 1 447 ? 39.780 19.984 -2.240 1.00 70.77 447 GLY A CA 1
ATOM 3384 C C . GLY A 1 447 ? 41.153 20.534 -2.568 1.00 71.21 447 GLY A C 1
ATOM 3385 O O . GLY A 1 447 ? 41.941 19.896 -3.268 1.00 71.24 447 GLY A O 1
ATOM 3386 N N . ILE A 1 448 ? 41.441 21.725 -2.057 1.00 71.42 448 ILE A N 1
ATOM 3387 C CA . ILE A 1 448 ? 42.728 22.359 -2.282 1.00 71.82 448 ILE A CA 1
ATOM 3388 C C . ILE A 1 448 ? 43.850 21.381 -1.950 1.00 72.30 448 ILE A C 1
ATOM 3389 O O . ILE A 1 448 ? 44.924 21.435 -2.545 1.00 72.24 448 ILE A O 1
ATOM 3394 N N . GLU A 1 449 ? 43.596 20.485 -0.999 1.00 72.97 449 GLU A N 1
ATOM 3395 C CA . GLU A 1 449 ? 44.597 19.499 -0.600 1.00 73.79 449 GLU A CA 1
ATOM 3396 C C . GLU A 1 449 ? 44.772 18.412 -1.653 1.00 73.88 449 GLU A C 1
ATOM 3397 O O . GLU A 1 449 ? 45.896 18.004 -1.944 1.00 73.80 449 GLU A O 1
ATOM 3403 N N . GLU A 1 450 ? 43.661 17.932 -2.207 1.00 73.97 450 GLU A N 1
ATOM 3404 C CA . GLU A 1 450 ? 43.722 16.904 -3.235 1.00 74.16 450 GLU A CA 1
ATOM 3405 C C . GLU A 1 450 ? 44.343 17.508 -4.484 1.00 74.14 450 GLU A C 1
ATOM 3406 O O . GLU A 1 450 ? 45.293 16.962 -5.042 1.00 74.11 450 GLU A O 1
ATOM 3412 N N . GLU A 1 451 ? 43.800 18.644 -4.911 1.00 74.17 451 GLU A N 1
ATOM 3413 C CA . GLU A 1 451 ? 44.293 19.345 -6.091 1.00 74.20 451 GLU A CA 1
ATOM 3414 C C . GLU A 1 451 ? 45.789 19.630 -6.002 1.00 74.03 451 GLU A C 1
ATOM 3415 O O . GLU A 1 451 ? 46.435 19.921 -7.009 1.00 74.24 451 GLU A O 1
ATOM 3421 N N . LYS A 1 452 ? 46.339 19.543 -4.796 1.00 73.63 452 LYS A N 1
ATOM 3422 C CA . LYS A 1 452 ? 47.759 19.789 -4.592 1.00 73.37 452 LYS A CA 1
ATOM 3423 C C . LYS A 1 452 ? 48.574 18.540 -4.878 1.00 73.10 452 LYS A C 1
ATOM 3424 O O . LYS A 1 452 ? 49.485 18.567 -5.700 1.00 73.04 452 LYS A O 1
ATOM 3427 N N . LYS A 1 453 ? 48.246 17.447 -4.198 1.00 72.90 453 LYS A N 1
ATOM 3428 C CA . LYS A 1 453 ? 48.970 16.196 -4.391 1.00 72.83 453 LYS A CA 1
ATOM 3429 C C . LYS A 1 453 ? 48.900 15.735 -5.846 1.00 72.48 453 LYS A C 1
ATOM 3430 O O . LYS A 1 453 ? 49.925 15.462 -6.465 1.00 72.35 453 LYS A O 1
ATOM 3433 N N . LYS A 1 454 ? 47.692 15.656 -6.394 1.00 72.14 454 LYS A N 1
ATOM 3434 C CA . LYS A 1 454 ? 47.535 15.226 -7.776 1.00 71.88 454 LYS A CA 1
ATOM 3435 C C . LYS A 1 454 ? 48.483 16.031 -8.656 1.00 71.62 454 LYS A C 1
ATOM 3436 O O . LYS A 1 454 ? 49.017 15.523 -9.641 1.00 71.80 454 LYS A O 1
ATOM 3439 N N . LYS A 1 455 ? 48.702 17.285 -8.279 1.00 71.09 455 LYS A N 1
ATOM 3440 C CA . LYS A 1 455 ? 49.576 18.165 -9.037 1.00 70.66 455 LYS A CA 1
ATOM 3441 C C . LYS A 1 455 ? 51.042 17.764 -8.958 1.00 70.40 455 LYS A C 1
ATOM 3442 O O . LYS A 1 455 ? 51.754 17.826 -9.957 1.00 70.45 455 LYS A O 1
ATOM 3445 N N . TRP A 1 456 ? 51.509 17.353 -7.784 1.00 69.96 456 TRP A N 1
ATOM 3446 C CA . TRP A 1 456 ? 52.910 16.968 -7.671 1.00 69.83 456 TRP A CA 1
ATOM 3447 C C . TRP A 1 456 ? 53.114 15.509 -8.059 1.00 69.50 456 TRP A C 1
ATOM 3448 O O . TRP A 1 456 ? 54.245 15.055 -8.228 1.00 69.44 456 TRP A O 1
ATOM 3459 N N . MET A 1 457 ? 52.014 14.777 -8.200 1.00 69.27 457 MET A N 1
ATOM 3460 C CA . MET A 1 457 ? 52.086 13.377 -8.596 1.00 69.12 457 MET A CA 1
ATOM 3461 C C . MET A 1 457 ? 52.369 13.324 -10.093 1.00 68.27 457 MET A C 1
ATOM 3462 O O . MET A 1 457 ? 53.051 12.420 -10.580 1.00 68.36 457 MET A O 1
ATOM 3467 N N . GLU A 1 458 ? 51.843 14.311 -10.813 1.00 66.94 458 GLU A N 1
ATOM 3468 C CA . GLU A 1 458 ? 52.031 14.408 -12.254 1.00 65.67 458 GLU A CA 1
ATOM 3469 C C . GLU A 1 458 ? 53.511 14.592 -12.572 1.00 64.55 458 GLU A C 1
ATOM 3470 O O . GLU A 1 458 ? 53.948 14.346 -13.696 1.00 64.82 458 GLU A O 1
ATOM 3476 N N . ALA A 1 459 ? 54.279 15.027 -11.577 1.00 63.01 459 ALA A N 1
ATOM 3477 C CA . ALA A 1 459 ? 55.709 15.245 -11.762 1.00 61.37 459 ALA A CA 1
ATOM 3478 C C . ALA A 1 459 ? 56.509 14.035 -11.312 1.00 60.25 459 ALA A C 1
ATOM 3479 O O . ALA A 1 459 ? 57.736 14.051 -11.325 1.00 60.54 459 ALA A O 1
ATOM 3481 N N . ILE A 1 460 ? 55.808 12.984 -10.912 1.00 58.78 460 ILE A N 1
ATOM 3482 C CA . ILE A 1 460 ? 56.467 11.770 -10.460 1.00 57.28 460 ILE A CA 1
ATOM 3483 C C . ILE A 1 460 ? 56.368 10.701 -11.536 1.00 56.09 460 ILE A C 1
ATOM 3484 O O . ILE A 1 460 ? 55.335 10.561 -12.188 1.00 55.99 460 ILE A O 1
ATOM 3489 N N . ILE A 1 461 ? 57.447 9.951 -11.712 1.00 54.65 461 ILE A N 1
ATOM 3490 C CA . ILE A 1 461 ? 57.495 8.885 -12.705 1.00 53.46 461 ILE A CA 1
ATOM 3491 C C . ILE A 1 461 ? 56.838 7.627 -12.138 1.00 52.64 461 ILE A C 1
ATOM 3492 O O . ILE A 1 461 ? 57.377 6.992 -11.240 1.00 52.70 461 ILE A O 1
ATOM 3497 N N . LYS A 1 462 ? 55.676 7.272 -12.677 1.00 52.02 462 LYS A N 1
ATOM 3498 C CA . LYS A 1 462 ? 54.916 6.113 -12.211 1.00 51.66 462 LYS A CA 1
ATOM 3499 C C . LYS A 1 462 ? 55.300 4.804 -12.900 1.00 50.99 462 LYS A C 1
ATOM 3500 O O . LYS A 1 462 ? 55.968 4.804 -13.929 1.00 50.65 462 LYS A O 1
ATOM 3506 N N . PRO A 1 463 ? 54.872 3.662 -12.334 1.00 50.15 463 PRO A N 1
ATOM 3507 C CA . PRO A 1 463 ? 55.198 2.370 -12.942 1.00 49.25 463 PRO A CA 1
ATOM 3508 C C . PRO A 1 463 ? 54.370 2.135 -14.205 1.00 48.29 463 PRO A C 1
ATOM 3509 O O . PRO A 1 463 ? 53.191 2.495 -14.267 1.00 48.02 463 PRO A O 1
ATOM 3513 N N . ALA A 1 464 ? 54.996 1.538 -15.210 1.00 46.68 464 ALA A N 1
ATOM 3514 C CA . ALA A 1 464 ? 54.320 1.224 -16.459 1.00 45.18 464 ALA A CA 1
ATOM 3515 C C . ALA A 1 464 ? 55.155 0.168 -17.154 1.00 44.60 464 ALA A C 1
ATOM 3516 O O . ALA A 1 464 ? 56.373 0.118 -16.984 1.00 43.68 464 ALA A O 1
ATOM 3518 N N . SER A 1 465 ? 54.498 -0.682 -17.929 1.00 44.03 465 SER A N 1
ATOM 3519 C CA . SER A 1 465 ? 55.196 -1.738 -18.634 1.00 43.98 465 SER A CA 1
ATOM 3520 C C . SER A 1 465 ? 54.830 -1.745 -20.118 1.00 43.46 465 SER A C 1
ATOM 3521 O O . SER A 1 465 ? 53.684 -1.470 -20.496 1.00 43.43 465 SER A O 1
ATOM 3524 N N . ILE A 1 466 ? 55.807 -2.085 -20.950 1.00 42.72 466 ILE A N 1
ATOM 3525 C CA . ILE A 1 466 ? 55.612 -2.096 -22.389 1.00 42.21 466 ILE A CA 1
ATOM 3526 C C . ILE A 1 466 ? 56.135 -3.367 -23.057 1.00 41.52 466 ILE A C 1
ATOM 3527 O O . ILE A 1 466 ? 57.084 -3.989 -22.581 1.00 41.25 466 ILE A O 1
ATOM 3532 N N . ARG A 1 467 ? 55.495 -3.756 -24.156 1.00 40.68 467 ARG A N 1
ATOM 3533 C CA . ARG A 1 467 ? 55.919 -4.920 -24.921 1.00 39.93 467 ARG A CA 1
ATOM 3534 C C . ARG A 1 467 ? 56.174 -4.499 -26.368 1.00 38.64 467 ARG A C 1
ATOM 3535 O O . ARG A 1 467 ? 55.311 -3.887 -26.997 1.00 38.04 467 ARG A O 1
ATOM 3543 N N . LEU A 1 468 ? 57.361 -4.811 -26.883 1.00 37.40 468 LEU A N 1
ATOM 3544 C CA . LEU A 1 468 ? 57.715 -4.468 -28.261 1.00 36.58 468 LEU A CA 1
ATOM 3545 C C . LEU A 1 468 ? 57.114 -5.514 -29.183 1.00 36.10 468 LEU A C 1
ATOM 3546 O O . LEU A 1 468 ? 57.578 -6.654 -29.246 1.00 35.55 468 LEU A O 1
ATOM 3551 N N . ILE A 1 469 ? 56.074 -5.123 -29.899 1.00 36.09 469 ILE A N 1
ATOM 3552 C CA . ILE A 1 469 ? 55.395 -6.041 -30.797 1.00 35.67 469 ILE A CA 1
ATOM 3553 C C . ILE A 1 469 ? 56.297 -6.545 -31.905 1.00 35.47 469 ILE A C 1
ATOM 3554 O O . ILE A 1 469 ? 56.939 -5.769 -32.617 1.00 34.95 469 ILE A O 1
ATOM 3559 N N . PRO A 1 470 ? 56.376 -7.872 -32.052 1.00 35.54 470 PRO A N 1
ATOM 3560 C CA . PRO A 1 470 ? 57.228 -8.430 -33.103 1.00 35.66 470 PRO A CA 1
ATOM 3561 C C . PRO A 1 470 ? 56.747 -8.043 -34.507 1.00 34.80 470 PRO A C 1
ATOM 3562 O O . PRO A 1 470 ? 55.560 -7.837 -34.733 1.00 35.12 470 PRO A O 1
ATOM 3566 N N . LYS A 1 471 ? 57.698 -7.931 -35.426 1.00 34.79 471 LYS A N 1
ATOM 3567 C CA . LYS A 1 471 ? 57.455 -7.616 -36.830 1.00 34.12 471 LYS A CA 1
ATOM 3568 C C . LYS A 1 471 ? 56.928 -6.222 -37.159 1.00 33.85 471 LYS A C 1
ATOM 3569 O O . LYS A 1 471 ? 56.555 -5.952 -38.298 1.00 33.70 471 LYS A O 1
ATOM 3575 N N . LEU A 1 472 ? 56.904 -5.334 -36.176 1.00 32.85 472 LEU A N 1
ATOM 3576 C CA . LEU A 1 472 ? 56.448 -3.975 -36.419 1.00 32.44 472 LEU A CA 1
ATOM 3577 C C . LEU A 1 472 ? 57.582 -2.992 -36.140 1.00 31.69 472 LEU A C 1
ATOM 3578 O O . LEU A 1 472 ? 57.455 -2.117 -35.288 1.00 31.35 472 LEU A O 1
ATOM 3583 N N . VAL A 1 473 ? 58.691 -3.145 -36.858 1.00 31.55 473 VAL A N 1
ATOM 3584 C CA . VAL A 1 473 ? 59.856 -2.263 -36.704 1.00 30.54 473 VAL A CA 1
ATOM 3585 C C . VAL A 1 473 ? 59.888 -1.272 -37.858 1.00 30.94 473 VAL A C 1
ATOM 3586 O O . VAL A 1 473 ? 60.102 -1.670 -39.008 1.00 30.11 473 VAL A O 1
ATOM 3590 N N . PHE A 1 474 ? 59.678 0.012 -37.567 1.00 30.23 474 PHE A N 1
ATOM 3591 C CA . PHE A 1 474 ? 59.690 1.026 -38.617 1.00 30.18 474 PHE A CA 1
ATOM 3592 C C . PHE A 1 474 ? 61.033 1.717 -38.805 1.00 30.49 474 PHE A C 1
ATOM 3593 O O . PHE A 1 474 ? 61.312 2.270 -39.871 1.00 30.29 474 PHE A O 1
ATOM 3601 N N . ARG A 1 475 ? 61.852 1.711 -37.761 1.00 30.85 475 ARG A N 1
ATOM 3602 C CA . ARG A 1 475 ? 63.174 2.323 -37.822 1.00 31.52 475 ARG A CA 1
ATOM 3603 C C . ARG A 1 475 ? 64.021 1.578 -36.807 1.00 32.18 475 ARG A C 1
ATOM 3604 O O . ARG A 1 475 ? 63.599 1.362 -35.663 1.00 30.52 475 ARG A O 1
ATOM 3612 N N . GLN A 1 476 ? 65.213 1.175 -37.222 1.00 33.35 476 GLN A N 1
ATOM 3613 C CA . GLN A 1 476 ? 66.080 0.431 -36.333 1.00 36.27 476 GLN A CA 1
ATOM 3614 C C . GLN A 1 476 ? 66.647 1.261 -35.193 1.00 36.96 476 GLN A C 1
ATOM 3615 O O . GLN A 1 476 ? 66.648 0.827 -34.041 1.00 36.88 476 GLN A O 1
ATOM 3621 N N . SER A 1 477 ? 67.118 2.461 -35.496 1.00 37.91 477 SER A N 1
ATOM 3622 C CA . SER A 1 477 ? 67.711 3.261 -34.439 1.00 38.71 477 SER A CA 1
ATOM 3623 C C . SER A 1 477 ? 67.728 4.748 -34.674 1.00 39.81 477 SER A C 1
ATOM 3624 O O . SER A 1 477 ? 67.062 5.271 -35.567 1.00 40.24 477 SER A O 1
ATOM 3627 N N . LYS A 1 478 ? 68.586 5.406 -33.897 1.00 41.39 478 LYS A N 1
ATOM 3628 C CA . LYS A 1 478 ? 68.687 6.850 -33.904 1.00 42.06 478 LYS A CA 1
ATOM 3629 C C . LYS A 1 478 ? 67.277 6.900 -33.375 1.00 41.56 478 LYS A C 1
ATOM 3630 O O . LYS A 1 478 ? 67.028 6.400 -32.271 1.00 43.41 478 LYS A O 1
ATOM 3633 N N . PRO A 1 479 ? 66.327 7.490 -34.099 1.00 39.53 479 PRO A N 1
ATOM 3634 C CA . PRO A 1 479 ? 65.140 7.289 -33.265 1.00 37.20 479 PRO A CA 1
ATOM 3635 C C . PRO A 1 479 ? 64.732 5.834 -33.562 1.00 35.09 479 PRO A C 1
ATOM 3636 O O . PRO A 1 479 ? 64.505 5.498 -34.714 1.00 34.04 479 PRO A O 1
ATOM 3640 N N . ALA A 1 480 ? 64.700 4.960 -32.563 1.00 33.36 480 ALA A N 1
ATOM 3641 C CA . ALA A 1 480 ? 64.254 3.594 -32.815 1.00 31.89 480 ALA A CA 1
ATOM 3642 C C . ALA A 1 480 ? 62.737 3.747 -32.864 1.00 30.63 480 ALA A C 1
ATOM 3643 O O . ALA A 1 480 ? 62.184 4.477 -32.052 1.00 29.97 480 ALA A O 1
ATOM 3645 N N . ILE A 1 481 ? 62.071 3.106 -33.825 1.00 29.73 481 ILE A N 1
ATOM 3646 C CA . ILE A 1 481 ? 60.613 3.209 -33.925 1.00 29.03 481 ILE A CA 1
ATOM 3647 C C . ILE A 1 481 ? 59.943 1.878 -34.206 1.00 29.38 481 ILE A C 1
ATOM 3648 O O . ILE A 1 481 ? 60.263 1.198 -35.184 1.00 29.00 481 ILE A O 1
ATOM 3653 N N . GLY A 1 482 ? 58.994 1.514 -33.354 1.00 29.72 482 GLY A N 1
ATOM 3654 C CA . GLY A 1 482 ? 58.290 0.260 -33.538 1.00 30.25 482 GLY A CA 1
ATOM 3655 C C . GLY A 1 482 ? 56.936 0.219 -32.858 1.00 30.70 482 GLY A C 1
ATOM 3656 O O . GLY A 1 482 ? 56.598 1.092 -32.047 1.00 30.63 482 GLY A O 1
ATOM 3657 N N . GLY A 1 483 ? 56.151 -0.794 -33.205 1.00 30.61 483 GLY A N 1
ATOM 3658 C CA . GLY A 1 483 ? 54.839 -0.960 -32.613 1.00 31.02 483 GLY A CA 1
ATOM 3659 C C . GLY A 1 483 ? 55.005 -1.418 -31.172 1.00 31.37 483 GLY A C 1
ATOM 3660 O O . GLY A 1 483 ? 55.855 -2.256 -30.870 1.00 30.71 483 GLY A O 1
ATOM 3661 N N . VAL A 1 484 ? 54.196 -0.870 -30.280 1.00 32.16 484 VAL A N 1
ATOM 3662 C CA . VAL A 1 484 ? 54.281 -1.234 -28.873 1.00 34.28 484 VAL A CA 1
ATOM 3663 C C . VAL A 1 484 ? 52.898 -1.396 -28.261 1.00 35.32 484 VAL A C 1
ATOM 3664 O O . VAL A 1 484 ? 51.942 -0.748 -28.690 1.00 35.36 484 VAL A O 1
ATOM 3668 N N . GLU A 1 485 ? 52.805 -2.269 -27.258 1.00 36.76 485 GLU A N 1
ATOM 3669 C CA . GLU A 1 485 ? 51.563 -2.501 -26.522 1.00 37.39 485 GLU A CA 1
ATOM 3670 C C . GLU A 1 485 ? 51.860 -2.176 -25.065 1.00 37.82 485 GLU A C 1
ATOM 3671 O O . GLU A 1 485 ? 52.833 -2.670 -24.505 1.00 37.29 485 GLU A O 1
ATOM 3677 N N . VAL A 1 486 ? 51.036 -1.334 -24.457 1.00 38.51 486 VAL A N 1
ATOM 3678 C CA . VAL A 1 486 ? 51.230 -0.973 -23.056 1.00 39.63 486 VAL A CA 1
ATOM 3679 C C . VAL A 1 486 ? 50.684 -2.130 -22.202 1.00 40.19 486 VAL A C 1
ATOM 3680 O O . VAL A 1 486 ? 49.526 -2.502 -22.337 1.00 40.31 486 VAL A O 1
ATOM 3684 N N . LEU A 1 487 ? 51.513 -2.717 -21.344 1.00 41.16 487 LEU A N 1
ATOM 3685 C CA . LEU A 1 487 ? 51.051 -3.838 -20.517 1.00 42.19 487 LEU A CA 1
ATOM 3686 C C . LEU A 1 487 ? 50.289 -3.388 -19.267 1.00 42.94 487 LEU A C 1
ATOM 3687 O O . LEU A 1 487 ? 49.119 -3.744 -19.080 1.00 43.23 487 LEU A O 1
ATOM 3692 N N . THR A 1 488 ? 50.950 -2.624 -18.405 1.00 43.98 488 THR A N 1
ATOM 3693 C CA . THR A 1 488 ? 50.295 -2.106 -17.207 1.00 44.70 488 THR A CA 1
ATOM 3694 C C . THR A 1 488 ? 50.753 -0.669 -16.985 1.00 44.63 488 THR A C 1
ATOM 3695 O O . THR A 1 488 ? 51.856 -0.290 -17.380 1.00 44.48 488 THR A O 1
ATOM 3699 N N . GLY A 1 489 ? 49.889 0.133 -16.374 1.00 44.26 489 GLY A N 1
ATOM 3700 C CA . GLY A 1 489 ? 50.236 1.512 -16.100 1.00 44.15 489 GLY A CA 1
ATOM 3701 C C . GLY A 1 489 ? 49.895 2.504 -17.192 1.00 43.88 489 GLY A C 1
ATOM 3702 O O . GLY A 1 489 ? 49.016 2.280 -18.024 1.00 44.59 489 GLY A O 1
ATOM 3703 N N . VAL A 1 490 ? 50.603 3.623 -17.169 1.00 43.52 490 VAL A N 1
ATOM 3704 C CA . VAL A 1 490 ? 50.418 4.689 -18.131 1.00 43.68 490 VAL A CA 1
ATOM 3705 C C . VAL A 1 490 ? 51.802 5.183 -18.528 1.00 43.99 490 VAL A C 1
ATOM 3706 O O . VAL A 1 490 ? 52.439 5.938 -17.795 1.00 44.65 490 VAL A O 1
ATOM 3710 N N . ILE A 1 491 ? 52.279 4.737 -19.680 1.00 43.94 491 ILE A N 1
ATOM 3711 C CA . ILE A 1 491 ? 53.592 5.150 -20.152 1.00 44.27 491 ILE A CA 1
ATOM 3712 C C . ILE A 1 491 ? 53.454 6.588 -20.648 1.00 44.52 491 ILE A C 1
ATOM 3713 O O . ILE A 1 491 ? 52.455 6.940 -21.276 1.00 44.78 491 ILE A O 1
ATOM 3718 N N . ARG A 1 492 ? 54.441 7.427 -20.361 1.00 44.99 492 ARG A N 1
ATOM 3719 C CA . ARG A 1 492 ? 54.373 8.811 -20.807 1.00 46.03 492 ARG A CA 1
ATOM 3720 C C . ARG A 1 492 ? 55.568 9.257 -21.630 1.00 45.63 492 ARG A C 1
ATOM 3721 O O . ARG A 1 492 ? 56.668 8.710 -21.519 1.00 44.85 492 ARG A O 1
ATOM 3729 N N . GLN A 1 493 ? 55.332 10.263 -22.463 1.00 45.96 493 GLN A N 1
ATOM 3730 C CA . GLN A 1 493 ? 56.383 10.826 -23.292 1.00 46.26 493 GLN A CA 1
ATOM 3731 C C . GLN A 1 493 ? 57.464 11.346 -22.348 1.00 46.52 493 GLN A C 1
ATOM 3732 O O . GLN A 1 493 ? 57.185 12.138 -21.447 1.00 46.58 493 GLN A O 1
ATOM 3738 N N . GLY A 1 494 ? 58.691 10.883 -22.537 1.00 46.53 494 GLY A N 1
ATOM 3739 C CA . GLY A 1 494 ? 59.771 11.325 -21.675 1.00 46.69 494 GLY A CA 1
ATOM 3740 C C . GLY A 1 494 ? 60.234 10.276 -20.681 1.00 46.54 494 GLY A C 1
ATOM 3741 O O . GLY A 1 494 ? 61.368 10.326 -20.205 1.00 46.42 494 GLY A O 1
ATOM 3742 N N . TYR A 1 495 ? 59.367 9.318 -20.372 1.00 46.87 495 TYR A N 1
ATOM 3743 C CA . TYR A 1 495 ? 59.718 8.260 -19.428 1.00 46.87 495 TYR A CA 1
ATOM 3744 C C . TYR A 1 495 ? 60.939 7.454 -19.839 1.00 46.68 495 TYR A C 1
ATOM 3745 O O . TYR A 1 495 ? 61.112 7.135 -21.012 1.00 46.04 495 TYR A O 1
ATOM 3754 N N . PRO A 1 496 ? 61.811 7.121 -18.866 1.00 46.76 496 PRO A N 1
ATOM 3755 C CA . PRO A 1 496 ? 63.024 6.334 -19.114 1.00 46.47 496 PRO A CA 1
ATOM 3756 C C . PRO A 1 496 ? 62.612 4.869 -19.131 1.00 46.50 496 PRO A C 1
ATOM 3757 O O . PRO A 1 496 ? 61.745 4.456 -18.361 1.00 46.24 496 PRO A O 1
ATOM 3761 N N . LEU A 1 497 ? 63.232 4.085 -20.000 1.00 46.44 497 LEU A N 1
ATOM 3762 C CA . LEU A 1 497 ? 62.908 2.674 -20.094 1.00 46.97 497 LEU A CA 1
ATOM 3763 C C . LEU A 1 497 ? 64.129 1.837 -19.772 1.00 47.80 497 LEU A C 1
ATOM 3764 O O . LEU A 1 497 ? 65.258 2.218 -20.085 1.00 47.60 497 LEU A O 1
ATOM 3769 N N . MET A 1 498 ? 63.899 0.697 -19.133 1.00 48.65 498 MET A N 1
ATOM 3770 C CA . MET A 1 498 ? 64.996 -0.184 -18.800 1.00 50.02 498 MET A CA 1
ATOM 3771 C C . MET A 1 498 ? 64.732 -1.630 -19.191 1.00 50.98 498 MET A C 1
ATOM 3772 O O . MET A 1 498 ? 63.588 -2.074 -19.329 1.00 50.51 498 MET A O 1
ATOM 3777 N N . ASN A 1 499 ? 65.831 -2.347 -19.363 1.00 52.51 499 ASN A N 1
ATOM 3778 C CA . ASN A 1 499 ? 65.852 -3.748 -19.730 1.00 54.20 499 ASN A CA 1
ATOM 3779 C C . ASN A 1 499 ? 65.319 -4.602 -18.577 1.00 55.01 499 ASN A C 1
ATOM 3780 O O . ASN A 1 499 ? 65.142 -4.124 -17.458 1.00 54.43 499 ASN A O 1
ATOM 3785 N N . ASP A 1 500 ? 65.063 -5.870 -18.873 1.00 56.04 500 ASP A N 1
ATOM 3786 C CA . ASP A 1 500 ? 64.576 -6.830 -17.893 1.00 57.09 500 ASP A CA 1
ATOM 3787 C C . ASP A 1 500 ? 65.633 -7.013 -16.800 1.00 57.28 500 ASP A C 1
ATOM 3788 O O . ASP A 1 500 ? 65.371 -7.592 -15.741 1.00 57.05 500 ASP A O 1
ATOM 3793 N N . ASP A 1 501 ? 66.832 -6.511 -17.073 1.00 57.05 501 ASP A N 1
ATOM 3794 C CA . ASP A 1 501 ? 67.934 -6.600 -16.133 1.00 56.97 501 ASP A CA 1
ATOM 3795 C C . ASP A 1 501 ? 68.377 -5.212 -15.684 1.00 56.40 501 ASP A C 1
ATOM 3796 O O . ASP A 1 501 ? 69.569 -4.948 -15.544 1.00 56.49 501 ASP A O 1
ATOM 3801 N N . GLY A 1 502 ? 67.407 -4.326 -15.479 1.00 55.62 502 GLY A N 1
ATOM 3802 C CA . GLY A 1 502 ? 67.700 -2.980 -15.014 1.00 55.10 502 GLY A CA 1
ATOM 3803 C C . GLY A 1 502 ? 68.554 -2.063 -15.872 1.00 54.65 502 GLY A C 1
ATOM 3804 O O . GLY A 1 502 ? 68.763 -0.906 -15.507 1.00 54.45 502 GLY A O 1
ATOM 3805 N N . GLU A 1 503 ? 69.050 -2.560 -17.002 1.00 54.39 503 GLU A N 1
ATOM 3806 C CA . GLU A 1 503 ? 69.878 -1.743 -17.889 1.00 54.09 503 GLU A CA 1
ATOM 3807 C C . GLU A 1 503 ? 69.033 -0.711 -18.644 1.00 53.06 503 GLU A C 1
ATOM 3808 O O . GLU A 1 503 ? 67.991 -1.049 -19.205 1.00 52.57 503 GLU A O 1
ATOM 3814 N N . THR A 1 504 ? 69.481 0.542 -18.659 1.00 51.69 504 THR A N 1
ATOM 3815 C CA . THR A 1 504 ? 68.749 1.588 -19.366 1.00 51.18 504 THR A CA 1
ATOM 3816 C C . THR A 1 504 ? 68.834 1.327 -20.870 1.00 49.98 504 THR A C 1
ATOM 3817 O O . THR A 1 504 ? 69.901 1.000 -21.390 1.00 49.68 504 THR A O 1
ATOM 3821 N N . VAL A 1 505 ? 67.710 1.463 -21.565 1.00 48.55 505 VAL A N 1
ATOM 3822 C CA . VAL A 1 505 ? 67.700 1.237 -23.005 1.00 46.94 505 VAL A CA 1
ATOM 3823 C C . VAL A 1 505 ? 67.260 2.469 -23.790 1.00 46.23 505 VAL A C 1
ATOM 3824 O O . VAL A 1 505 ? 67.348 2.490 -25.015 1.00 46.20 505 VAL A O 1
ATOM 3828 N N . GLY A 1 506 ? 66.796 3.498 -23.087 1.00 45.07 506 GLY A N 1
ATOM 3829 C CA . GLY A 1 506 ? 66.375 4.705 -23.774 1.00 43.86 506 GLY A CA 1
ATOM 3830 C C . GLY A 1 506 ? 65.189 5.384 -23.138 1.00 43.09 506 GLY A C 1
ATOM 3831 O O . GLY A 1 506 ? 64.721 4.976 -22.077 1.00 43.47 506 GLY A O 1
ATOM 3832 N N . THR A 1 507 ? 64.697 6.429 -23.785 1.00 42.15 507 THR A N 1
ATOM 3833 C CA . THR A 1 507 ? 63.558 7.162 -23.259 1.00 41.60 507 THR A CA 1
ATOM 3834 C C . THR A 1 507 ? 62.467 7.259 -24.313 1.00 40.50 507 THR A C 1
ATOM 3835 O O . THR A 1 507 ? 62.754 7.271 -25.505 1.00 40.92 507 THR A O 1
ATOM 3839 N N . VAL A 1 508 ? 61.217 7.310 -23.875 1.00 39.13 508 VAL A N 1
ATOM 3840 C CA . VAL A 1 508 ? 60.092 7.411 -24.791 1.00 38.69 508 VAL A CA 1
ATOM 3841 C C . VAL A 1 508 ? 60.085 8.808 -25.408 1.00 38.68 508 VAL A C 1
ATOM 3842 O O . VAL A 1 508 ? 59.808 9.796 -24.732 1.00 39.24 508 VAL A O 1
ATOM 3846 N N . GLU A 1 509 ? 60.381 8.887 -26.699 1.00 38.25 509 GLU A N 1
ATOM 3847 C CA . GLU A 1 509 ? 60.426 10.165 -27.394 1.00 37.64 509 GLU A CA 1
ATOM 3848 C C . GLU A 1 509 ? 59.072 10.661 -27.897 1.00 37.67 509 GLU A C 1
ATOM 3849 O O . GLU A 1 509 ? 58.781 11.857 -27.851 1.00 38.09 509 GLU A O 1
ATOM 3855 N N . SER A 1 510 ? 58.250 9.751 -28.400 1.00 37.05 510 SER A N 1
ATOM 3856 C CA . SER A 1 510 ? 56.931 10.124 -28.894 1.00 37.04 510 SER A CA 1
ATOM 3857 C C . SER A 1 510 ? 56.120 8.883 -29.198 1.00 37.30 510 SER A C 1
ATOM 3858 O O . SER A 1 510 ? 56.668 7.802 -29.402 1.00 37.35 510 SER A O 1
ATOM 3861 N N . MET A 1 511 ? 54.808 9.049 -29.224 1.00 38.05 511 MET A N 1
ATOM 3862 C CA . MET A 1 511 ? 53.899 7.954 -29.490 1.00 39.53 511 MET A CA 1
ATOM 3863 C C . MET A 1 511 ? 52.802 8.435 -30.418 1.00 41.24 511 MET A C 1
ATOM 3864 O O . MET A 1 511 ? 52.547 9.632 -30.531 1.00 40.95 511 MET A O 1
ATOM 3869 N N . GLN A 1 512 ? 52.145 7.478 -31.056 1.00 43.53 512 GLN A N 1
ATOM 3870 C CA . GLN A 1 512 ? 51.084 7.758 -32.002 1.00 46.51 512 GLN A CA 1
ATOM 3871 C C . GLN A 1 512 ? 50.072 6.620 -31.993 1.00 48.37 512 GLN A C 1
ATOM 3872 O O . GLN A 1 512 ? 50.427 5.456 -32.171 1.00 49.20 512 GLN A O 1
ATOM 3878 N N . ASP A 1 513 ? 48.811 6.965 -31.769 1.00 50.96 513 ASP A N 1
ATOM 3879 C CA . ASP A 1 513 ? 47.727 5.989 -31.744 1.00 53.11 513 ASP A CA 1
ATOM 3880 C C . ASP A 1 513 ? 47.053 6.085 -33.108 1.00 54.26 513 ASP A C 1
ATOM 3881 O O . ASP A 1 513 ? 46.264 7.002 -33.359 1.00 54.44 513 ASP A O 1
ATOM 3886 N N . LYS A 1 514 ? 47.367 5.136 -33.987 1.00 55.30 514 LYS A N 1
ATOM 3887 C CA . LYS A 1 514 ? 46.835 5.162 -35.344 1.00 56.18 514 LYS A CA 1
ATOM 3888 C C . LYS A 1 514 ? 47.232 6.522 -35.931 1.00 56.59 514 LYS A C 1
ATOM 3889 O O . LYS A 1 514 ? 48.371 6.706 -36.360 1.00 56.13 514 LYS A O 1
ATOM 3895 N N . GLY A 1 515 ? 46.307 7.479 -35.912 1.00 57.10 515 GLY A N 1
ATOM 3896 C CA . GLY A 1 515 ? 46.604 8.796 -36.447 1.00 57.63 515 GLY A CA 1
ATOM 3897 C C . GLY A 1 515 ? 46.676 9.884 -35.395 1.00 58.13 515 GLY A C 1
ATOM 3898 O O . GLY A 1 515 ? 46.723 11.070 -35.729 1.00 58.39 515 GLY A O 1
ATOM 3899 N N . GLU A 1 516 ? 46.688 9.481 -34.126 1.00 58.40 516 GLU A N 1
ATOM 3900 C CA . GLU A 1 516 ? 46.753 10.418 -33.008 1.00 58.47 516 GLU A CA 1
ATOM 3901 C C . GLU A 1 516 ? 48.120 10.512 -32.341 1.00 57.86 516 GLU A C 1
ATOM 3902 O O . GLU A 1 516 ? 48.721 9.496 -31.998 1.00 58.22 516 GLU A O 1
ATOM 3908 N N . ASN A 1 517 ? 48.597 11.739 -32.151 1.00 56.94 517 ASN A N 1
ATOM 3909 C CA . ASN A 1 517 ? 49.867 11.979 -31.477 1.00 56.17 517 ASN A CA 1
ATOM 3910 C C . ASN A 1 517 ? 49.564 11.916 -29.974 1.00 55.30 517 ASN A C 1
ATOM 3911 O O . ASN A 1 517 ? 48.766 12.701 -29.474 1.00 55.06 517 ASN A O 1
ATOM 3914 N N . LEU A 1 518 ? 50.192 10.984 -29.263 1.00 54.37 518 LEU A N 1
ATOM 3915 C CA . LEU A 1 518 ? 49.937 10.818 -27.831 1.00 53.51 518 LEU A CA 1
ATOM 3916 C C . LEU A 1 518 ? 51.099 11.141 -26.903 1.00 53.11 518 LEU A C 1
ATOM 3917 O O . LEU A 1 518 ? 52.248 10.790 -27.170 1.00 52.62 518 LEU A O 1
ATOM 3922 N N . LYS A 1 519 ? 50.778 11.795 -25.791 1.00 52.66 519 LYS A N 1
ATOM 3923 C CA . LYS A 1 519 ? 51.784 12.135 -24.795 1.00 52.43 519 LYS A CA 1
ATOM 3924 C 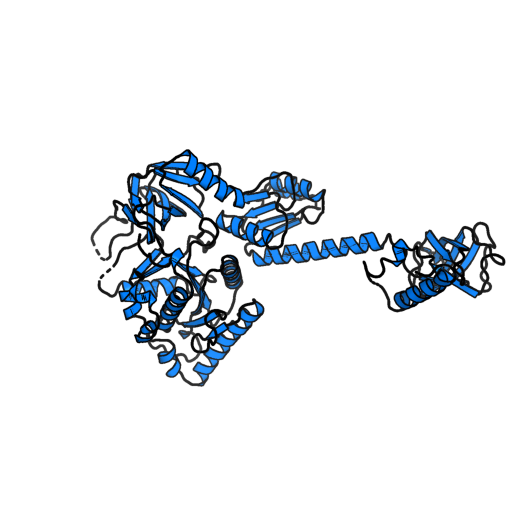C . LYS A 1 519 ? 51.685 11.088 -23.689 1.00 51.53 519 LYS A C 1
ATOM 3925 O O . LYS A 1 519 ? 52.595 10.930 -22.882 1.00 51.80 519 LYS A O 1
ATOM 3928 N N . SER A 1 520 ? 50.574 10.359 -23.682 1.00 50.71 520 SER A N 1
ATOM 3929 C CA . SER A 1 520 ? 50.331 9.329 -22.687 1.00 50.15 520 SER A CA 1
ATOM 3930 C C . SER A 1 520 ? 49.587 8.133 -23.279 1.00 49.60 520 SER A C 1
ATOM 3931 O O . SER A 1 520 ? 48.656 8.296 -24.066 1.00 49.16 520 SER A O 1
ATOM 3934 N N . ALA A 1 521 ? 49.999 6.932 -22.891 1.00 49.39 521 ALA A N 1
ATOM 3935 C CA . ALA A 1 521 ? 49.368 5.709 -23.372 1.00 49.41 521 ALA A CA 1
ATOM 3936 C C . ALA A 1 521 ? 49.114 4.754 -22.207 1.00 49.51 521 ALA A C 1
ATOM 3937 O O . ALA A 1 521 ? 49.993 4.521 -21.378 1.00 49.28 521 ALA A O 1
ATOM 3939 N N . SER A 1 522 ? 47.915 4.188 -22.153 1.00 49.32 522 SER A N 1
ATOM 3940 C CA . SER A 1 522 ? 47.574 3.279 -21.073 1.00 49.85 522 SER A CA 1
ATOM 3941 C C . SER A 1 522 ? 47.094 1.925 -21.568 1.00 49.95 522 SER A C 1
ATOM 3942 O O . SER A 1 522 ? 47.251 1.589 -22.740 1.00 49.65 522 SER A O 1
ATOM 3945 N N . ARG A 1 523 ? 46.523 1.157 -20.641 1.00 50.20 523 ARG A N 1
ATOM 3946 C CA . ARG A 1 523 ? 45.951 -0.163 -20.903 1.00 50.55 523 ARG A CA 1
ATOM 3947 C C . ARG A 1 523 ? 46.660 -0.936 -21.999 1.00 49.93 523 ARG A C 1
ATOM 3948 O O . ARG A 1 523 ? 47.876 -1.037 -22.000 1.00 51.23 523 ARG A O 1
ATOM 3951 N N . GLY A 1 524 ? 45.888 -1.495 -22.923 1.00 48.87 524 GLY A N 1
ATOM 3952 C CA . GLY A 1 524 ? 46.473 -2.233 -24.026 1.00 47.26 524 GLY A CA 1
ATOM 3953 C C . GLY A 1 524 ? 46.190 -1.488 -25.315 1.00 45.96 524 GLY A C 1
ATOM 3954 O O . GLY A 1 524 ? 45.655 -2.066 -26.254 1.00 45.99 524 GLY A O 1
ATOM 3955 N N . GLN A 1 525 ? 46.566 -0.209 -25.354 1.00 45.02 525 GLN A N 1
ATOM 3956 C CA . GLN A 1 525 ? 46.338 0.678 -26.508 1.00 44.43 525 GLN A CA 1
ATOM 3957 C C . GLN A 1 525 ? 47.029 0.411 -27.862 1.00 43.61 525 GLN A C 1
ATOM 3958 O O . GLN A 1 525 ? 46.467 0.727 -28.924 1.00 44.93 525 GLN A O 1
ATOM 3964 N N . LYS A 1 526 ? 48.233 -0.142 -27.828 1.00 41.51 526 LYS A N 1
ATOM 3965 C CA . LYS A 1 526 ? 49.026 -0.424 -29.029 1.00 39.83 526 LYS A CA 1
ATOM 3966 C C . LYS A 1 526 ? 49.223 0.824 -29.883 1.00 38.68 526 LYS A C 1
ATOM 3967 O O . LYS A 1 526 ? 48.291 1.340 -30.509 1.00 38.92 526 LYS A O 1
ATOM 3973 N N . VAL A 1 527 ? 50.460 1.307 -29.895 1.00 37.03 527 VAL A N 1
ATOM 3974 C CA . VAL A 1 527 ? 50.817 2.505 -30.632 1.00 35.43 527 VAL A CA 1
ATOM 3975 C C . VAL A 1 527 ? 52.196 2.380 -31.275 1.00 34.89 527 VAL A C 1
ATOM 3976 O O . VAL A 1 527 ? 52.986 1.495 -30.925 1.00 33.84 527 VAL A O 1
ATOM 3980 N N . ALA A 1 528 ? 52.472 3.265 -32.227 1.00 33.78 528 ALA A N 1
ATOM 3981 C CA . ALA A 1 528 ? 53.778 3.300 -32.863 1.00 33.53 528 ALA A CA 1
ATOM 3982 C C . ALA A 1 528 ? 54.554 4.211 -31.919 1.00 33.06 528 ALA A C 1
ATOM 3983 O O . ALA A 1 528 ? 54.153 5.352 -31.679 1.00 33.09 528 ALA A O 1
ATOM 3985 N N . MET A 1 529 ? 55.650 3.705 -31.381 1.00 32.26 529 MET A N 1
ATOM 3986 C CA . MET A 1 529 ? 56.450 4.459 -30.422 1.00 32.34 529 MET A CA 1
ATOM 3987 C C . MET A 1 529 ? 57.878 4.706 -30.874 1.00 31.47 529 MET A C 1
ATOM 3988 O O . MET A 1 529 ? 58.535 3.815 -31.406 1.00 30.73 529 MET A O 1
ATOM 3993 N N . ALA A 1 530 ? 58.361 5.919 -30.646 1.00 30.96 530 ALA A N 1
ATOM 3994 C CA . ALA A 1 530 ? 59.729 6.257 -30.993 1.00 31.03 530 ALA A CA 1
ATOM 3995 C C . ALA A 1 530 ? 60.502 6.248 -29.676 1.00 31.36 530 ALA A C 1
ATOM 3996 O O . ALA A 1 530 ? 60.111 6.915 -28.710 1.00 30.82 530 ALA A O 1
ATOM 3998 N N . ILE A 1 531 ? 61.588 5.487 -29.639 1.00 31.30 531 ILE A N 1
ATOM 3999 C CA . ILE A 1 531 ? 62.403 5.399 -28.441 1.00 32.24 531 ILE A CA 1
ATOM 4000 C C . ILE A 1 531 ? 63.789 5.946 -28.731 1.00 32.79 531 ILE A C 1
ATOM 4001 O O . ILE A 1 531 ? 64.554 5.367 -29.503 1.00 32.53 531 ILE A O 1
ATOM 4006 N N . LYS A 1 532 ? 64.093 7.079 -28.118 1.00 34.15 532 LYS A N 1
ATOM 4007 C CA . LYS A 1 532 ? 65.382 7.735 -28.289 1.00 36.06 532 LYS A CA 1
ATOM 4008 C C . LYS A 1 532 ? 66.465 6.898 -27.616 1.00 36.77 532 LYS A C 1
ATOM 4009 O O . LYS A 1 532 ? 66.233 6.317 -26.557 1.00 36.73 532 LYS A O 1
ATOM 4015 N N . ASP A 1 533 ? 67.627 6.812 -28.255 1.00 37.77 533 ASP A N 1
ATOM 4016 C CA . ASP A 1 533 ? 68.773 6.074 -27.727 1.00 38.90 533 ASP A CA 1
ATOM 4017 C C . ASP A 1 533 ? 68.690 4.557 -27.790 1.00 38.99 533 ASP A C 1
ATOM 4018 O O . ASP A 1 533 ? 69.661 3.869 -27.481 1.00 39.78 533 ASP A O 1
ATOM 4023 N N . ALA A 1 534 ? 67.543 4.026 -28.189 1.00 38.13 534 ALA A N 1
ATOM 4024 C CA . ALA A 1 534 ? 67.397 2.578 -28.294 1.00 37.40 534 ALA A CA 1
ATOM 4025 C C . ALA A 1 534 ? 67.734 2.130 -29.718 1.00 37.27 534 ALA A C 1
ATOM 4026 O O . ALA A 1 534 ? 67.611 2.904 -30.662 1.00 36.99 534 ALA A O 1
ATOM 4028 N N . VAL A 1 535 ? 68.171 0.888 -29.869 1.00 36.70 535 VAL A N 1
ATOM 4029 C CA . VAL A 1 535 ? 68.473 0.355 -31.193 1.00 37.59 535 VAL A CA 1
ATOM 4030 C C . VAL A 1 535 ? 68.048 -1.103 -31.258 1.00 37.12 535 VAL A C 1
ATOM 4031 O O . VAL A 1 535 ? 68.523 -1.935 -30.485 1.00 37.22 535 VAL A O 1
ATOM 4035 N N . TYR A 1 536 ? 67.126 -1.397 -32.171 1.00 37.26 536 TYR A N 1
ATOM 4036 C CA . TYR A 1 536 ? 66.620 -2.753 -32.343 1.00 37.73 536 TYR A CA 1
ATOM 4037 C C . TYR A 1 536 ? 67.726 -3.712 -32.732 1.00 39.32 536 TYR A C 1
ATOM 4038 O O . TYR A 1 536 ? 68.632 -3.355 -33.484 1.00 39.60 536 TYR A O 1
ATOM 4047 N N . GLY A 1 537 ? 67.640 -4.935 -32.228 1.00 40.74 537 GLY A N 1
ATOM 4048 C CA . GLY A 1 537 ? 68.652 -5.922 -32.539 1.00 43.25 537 GLY A CA 1
ATOM 4049 C C . GLY A 1 537 ? 69.916 -5.745 -31.718 1.00 44.76 537 GLY A C 1
ATOM 4050 O O . GLY A 1 537 ? 70.836 -6.552 -31.817 1.00 45.77 537 GLY A O 1
ATOM 4051 N N . LYS A 1 538 ? 69.979 -4.691 -30.914 1.00 45.63 538 LYS A N 1
ATOM 4052 C CA . LYS A 1 538 ? 71.153 -4.470 -30.082 1.00 47.13 538 LYS A CA 1
ATOM 4053 C C . LYS A 1 538 ? 70.722 -4.303 -28.621 1.00 47.16 538 LYS A C 1
ATOM 4054 O O . LYS A 1 538 ? 70.825 -5.240 -27.828 1.00 47.27 538 LYS A O 1
ATOM 4060 N N . THR A 1 539 ? 70.214 -3.120 -28.281 1.00 46.79 539 THR A N 1
ATOM 4061 C CA . THR A 1 539 ? 69.777 -2.834 -26.922 1.00 46.04 539 THR A CA 1
ATOM 4062 C C . THR A 1 539 ? 68.322 -3.208 -26.632 1.00 45.64 539 THR A C 1
ATOM 4063 O O . THR A 1 539 ? 67.946 -3.400 -25.477 1.00 46.08 539 THR A O 1
ATOM 4067 N N . ILE A 1 540 ? 67.498 -3.298 -27.669 1.00 44.80 540 ILE A N 1
ATOM 4068 C CA . ILE A 1 540 ? 66.106 -3.707 -27.492 1.00 44.38 540 ILE A CA 1
ATOM 4069 C C . ILE A 1 540 ? 65.818 -4.732 -28.581 1.00 44.61 540 ILE A C 1
ATOM 4070 O O . ILE A 1 540 ? 66.432 -4.694 -29.647 1.00 44.39 540 ILE A O 1
ATOM 4075 N N . HIS A 1 541 ? 64.901 -5.655 -28.309 1.00 44.52 541 HIS A N 1
ATOM 4076 C CA . HIS A 1 541 ? 64.577 -6.701 -29.268 1.00 44.81 541 HIS A CA 1
ATOM 4077 C C . HIS A 1 541 ? 63.079 -6.928 -29.349 1.00 44.32 541 HIS A C 1
ATOM 4078 O O . HIS A 1 541 ? 62.366 -6.755 -28.366 1.00 44.96 541 HIS A O 1
ATOM 4085 N N . GLU A 1 542 ? 62.603 -7.323 -30.522 1.00 44.10 542 GLU A N 1
ATOM 4086 C CA . GLU A 1 542 ? 61.187 -7.591 -30.709 1.00 43.83 542 GLU A CA 1
ATOM 4087 C C . GLU A 1 542 ? 60.718 -8.625 -29.684 1.00 43.68 542 GLU A C 1
ATOM 4088 O O . GLU A 1 542 ? 61.398 -9.624 -29.446 1.00 42.99 542 GLU A O 1
ATOM 4094 N N . GLY A 1 543 ? 59.564 -8.374 -29.074 1.00 43.30 543 GLY A N 1
ATOM 4095 C CA . GLY A 1 543 ? 59.025 -9.303 -28.097 1.00 43.72 543 GLY A CA 1
ATOM 4096 C C . GLY A 1 543 ? 59.413 -8.997 -26.662 1.00 43.90 543 GLY A C 1
ATOM 4097 O O . GLY A 1 543 ? 58.785 -9.491 -25.723 1.00 43.92 543 GLY A O 1
ATOM 4098 N N . ASP A 1 544 ? 60.455 -8.192 -26.492 1.00 43.69 544 ASP A N 1
ATOM 4099 C CA . ASP A 1 544 ? 60.920 -7.810 -25.167 1.00 44.30 544 ASP A CA 1
ATOM 4100 C C . ASP A 1 544 ? 59.853 -7.046 -24.393 1.00 44.40 544 ASP A C 1
ATOM 4101 O O . ASP A 1 544 ? 58.940 -6.447 -24.977 1.00 43.99 544 ASP A O 1
ATOM 4106 N N . THR A 1 545 ? 59.982 -7.074 -23.072 1.00 44.31 545 THR A N 1
ATOM 4107 C CA . THR A 1 545 ? 59.104 -6.319 -22.198 1.00 43.92 545 THR A CA 1
ATOM 4108 C C . THR A 1 545 ? 60.034 -5.242 -21.652 1.00 43.93 545 THR A C 1
ATOM 4109 O O . THR A 1 545 ? 61.158 -5.540 -21.239 1.00 43.60 545 THR A O 1
ATOM 4113 N N . LEU A 1 546 ? 59.592 -3.991 -21.680 1.00 43.58 546 LEU A N 1
ATOM 4114 C CA . LEU A 1 546 ? 60.411 -2.910 -21.151 1.00 43.73 546 LEU A CA 1
ATOM 4115 C C . LEU A 1 546 ? 59.668 -2.301 -19.964 1.00 43.51 546 LEU A C 1
ATOM 4116 O O . LEU A 1 546 ? 58.436 -2.306 -19.936 1.00 43.62 546 LEU A O 1
ATOM 4121 N N . TYR A 1 547 ? 60.413 -1.795 -18.986 1.00 43.22 547 TYR A N 1
ATOM 4122 C CA . TYR A 1 547 ? 59.814 -1.206 -17.787 1.00 43.63 547 TYR A CA 1
ATOM 4123 C C . TYR A 1 547 ? 60.245 0.230 -17.549 1.00 43.53 547 TYR A C 1
ATOM 4124 O O . TYR A 1 547 ? 61.358 0.614 -17.902 1.00 43.83 547 TYR A O 1
ATOM 4133 N N . VAL A 1 548 ? 59.367 1.024 -16.943 1.00 43.56 548 VAL A N 1
ATOM 4134 C CA . VAL A 1 548 ? 59.707 2.410 -16.632 1.00 44.27 548 VAL A CA 1
ATOM 4135 C C . VAL A 1 548 ? 60.839 2.354 -15.608 1.00 45.09 548 VAL A C 1
ATOM 4136 O O . VAL A 1 548 ? 60.752 1.632 -14.620 1.00 45.17 548 VAL A O 1
ATOM 4140 N N . ASP A 1 549 ? 61.906 3.101 -15.868 1.00 46.71 549 ASP A N 1
ATOM 4141 C CA . ASP A 1 549 ? 63.078 3.131 -14.997 1.00 48.16 549 ASP A CA 1
ATOM 4142 C C . ASP A 1 549 ? 62.854 4.161 -13.893 1.00 49.05 549 ASP A C 1
ATOM 4143 O O . ASP A 1 549 ? 63.461 5.230 -13.887 1.00 48.80 549 ASP A O 1
ATOM 4148 N N . ILE A 1 550 ? 61.965 3.827 -12.963 1.00 49.82 550 ILE A N 1
ATOM 4149 C CA . ILE A 1 550 ? 61.625 4.717 -11.858 1.00 51.11 550 ILE A CA 1
ATOM 4150 C C . ILE A 1 550 ? 62.857 5.089 -11.040 1.00 52.05 550 ILE A C 1
ATOM 4151 O O . ILE A 1 550 ? 63.678 4.237 -10.718 1.00 51.95 550 ILE A O 1
ATOM 4156 N N . PRO A 1 551 ? 63.013 6.378 -10.715 1.00 53.28 551 PRO A N 1
ATOM 4157 C CA . PRO A 1 551 ? 64.162 6.845 -9.927 1.00 54.66 551 PRO A CA 1
ATOM 4158 C C . PRO A 1 551 ? 63.992 6.433 -8.460 1.00 55.95 551 PRO A C 1
ATOM 4159 O O . PRO A 1 551 ? 62.867 6.255 -8.000 1.00 55.70 551 PRO A O 1
ATOM 4163 N N . GLU A 1 552 ? 65.098 6.284 -7.731 1.00 57.69 552 GLU A N 1
ATOM 4164 C CA . GLU A 1 552 ? 65.021 5.898 -6.317 1.00 59.40 552 GLU A CA 1
ATOM 4165 C C . GLU A 1 552 ? 64.125 6.821 -5.502 1.00 60.21 552 GLU A C 1
ATOM 4166 O O . GLU A 1 552 ? 63.179 6.371 -4.855 1.00 60.36 552 GLU A O 1
ATOM 4172 N N . ASN A 1 553 ? 64.438 8.111 -5.518 1.00 61.28 553 ASN A N 1
ATOM 4173 C CA . ASN A 1 553 ? 63.654 9.080 -4.772 1.00 62.51 553 ASN A CA 1
ATOM 4174 C C . ASN A 1 553 ? 62.173 9.008 -5.140 1.00 63.10 553 ASN A C 1
ATOM 4175 O O . ASN A 1 553 ? 61.306 9.161 -4.277 1.00 63.03 553 ASN A O 1
ATOM 4180 N N . HIS A 1 554 ? 61.886 8.759 -6.417 1.00 63.82 554 HIS A N 1
ATOM 4181 C CA . HIS A 1 554 ? 60.503 8.659 -6.886 1.00 64.49 554 HIS A CA 1
ATOM 4182 C C . HIS A 1 554 ? 59.844 7.385 -6.374 1.00 65.02 554 HIS A C 1
ATOM 4183 O O . HIS A 1 554 ? 58.675 7.392 -5.988 1.00 64.80 554 HIS A O 1
ATOM 4190 N N . TYR A 1 555 ? 60.600 6.292 -6.375 1.00 65.88 555 TYR A N 1
ATOM 4191 C CA . TYR A 1 555 ? 60.086 5.015 -5.898 1.00 67.23 555 TYR A CA 1
ATOM 4192 C C . TYR A 1 555 ? 59.646 5.145 -4.445 1.00 68.05 555 TYR A C 1
ATOM 4193 O O . TYR A 1 555 ? 58.567 4.682 -4.076 1.00 68.18 555 TYR A O 1
ATOM 4202 N N . HIS A 1 556 ? 60.488 5.774 -3.628 1.00 68.97 556 HIS A N 1
ATOM 4203 C CA . HIS A 1 556 ? 60.182 5.967 -2.213 1.00 70.16 556 HIS A CA 1
ATOM 4204 C C . HI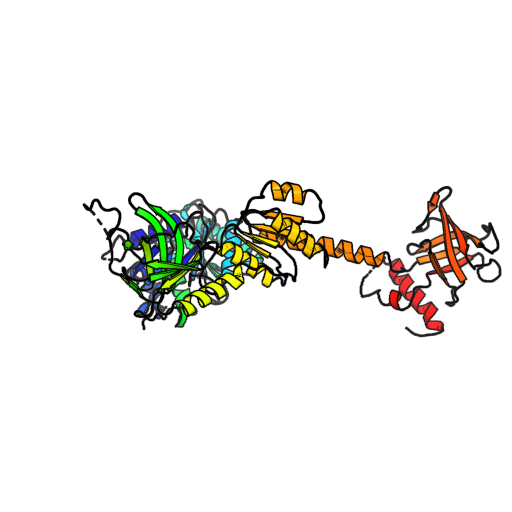S A 1 556 ? 58.827 6.640 -2.034 1.00 70.95 556 HIS A C 1
ATOM 4205 O O . HIS A 1 556 ? 58.149 6.424 -1.030 1.00 71.22 556 HIS A O 1
ATOM 4212 N N . ILE A 1 557 ? 58.427 7.453 -3.005 1.00 71.71 557 ILE A N 1
ATOM 4213 C CA . ILE A 1 557 ? 57.148 8.133 -2.912 1.00 72.46 557 ILE A CA 1
ATOM 4214 C C . ILE A 1 557 ? 55.979 7.204 -3.253 1.00 73.28 557 ILE A C 1
ATOM 4215 O O . ILE A 1 557 ? 55.026 7.596 -3.919 1.00 73.55 557 ILE A O 1
ATOM 4220 N N . LEU A 1 558 ? 56.067 5.960 -2.792 1.00 74.26 558 LEU A N 1
ATOM 4221 C CA . LEU A 1 558 ? 55.004 4.982 -3.002 1.00 75.16 558 LEU A CA 1
ATOM 4222 C C . LEU A 1 558 ? 54.106 5.131 -1.780 1.00 76.11 558 LEU A C 1
ATOM 4223 O O . LEU A 1 558 ? 52.885 4.990 -1.859 1.00 76.54 558 LEU A O 1
ATOM 4228 N N . LYS A 1 559 ? 54.744 5.426 -0.648 1.00 76.71 559 LYS A N 1
ATOM 4229 C CA . LYS A 1 559 ? 54.064 5.612 0.626 1.00 77.39 559 LYS A CA 1
ATOM 4230 C C . LYS A 1 559 ? 53.639 7.069 0.821 1.00 77.89 559 LYS A C 1
ATOM 4231 O O . LYS A 1 559 ? 52.521 7.345 1.261 1.00 78.07 559 LYS A O 1
ATOM 4233 N N . GLU A 1 560 ? 54.533 7.999 0.494 1.00 78.21 560 GLU A N 1
ATOM 4234 C CA . GLU A 1 560 ? 54.242 9.422 0.639 1.00 78.71 560 GLU A CA 1
ATOM 4235 C C . GLU A 1 560 ? 53.165 9.876 -0.346 1.00 79.12 560 GLU A C 1
ATOM 4236 O O . GLU A 1 560 ? 52.917 11.076 -0.501 1.00 79.16 560 GLU A O 1
ATOM 4238 N N . GLN A 1 561 ? 52.529 8.909 -1.005 1.00 79.56 561 GLN A N 1
ATOM 4239 C CA . GLN A 1 561 ? 51.474 9.182 -1.980 1.00 79.87 561 GLN A CA 1
ATOM 4240 C C . GLN A 1 561 ? 51.115 7.913 -2.754 1.00 79.96 561 GLN A C 1
ATOM 4241 O O . GLN A 1 561 ? 51.763 7.577 -3.745 1.00 79.88 561 GLN A O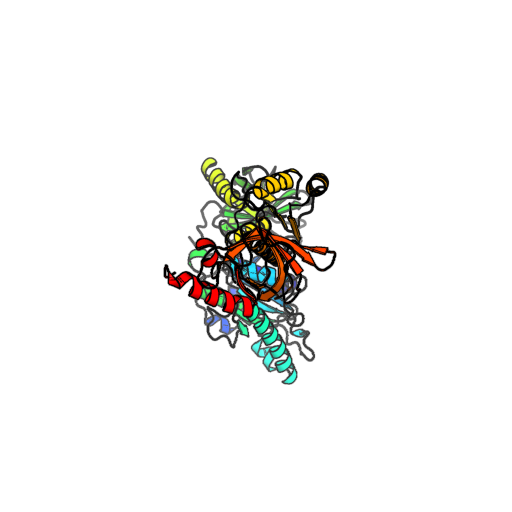 1
ATOM 4243 N N . LEU A 1 562 ? 50.076 7.218 -2.301 1.00 80.11 562 LEU A N 1
ATOM 4244 C CA . LEU A 1 562 ? 49.645 5.985 -2.949 1.00 80.27 562 LEU A CA 1
ATOM 4245 C C . LEU A 1 562 ? 48.158 6.034 -3.315 1.00 80.43 562 LEU A C 1
ATOM 4246 O O . LEU A 1 562 ? 47.437 5.062 -3.001 1.00 80.54 562 LEU A O 1
ATOM 4251 N N . LEU A 1 566 ? 46.666 4.513 -7.172 1.00 70.97 566 LEU A N 1
ATOM 4252 C CA . LEU A 1 566 ? 47.653 3.531 -7.712 1.00 71.04 566 LEU A CA 1
ATOM 4253 C C . LEU A 1 566 ? 46.965 2.185 -7.956 1.00 70.93 566 LEU A C 1
ATOM 4254 O O . LEU A 1 566 ? 46.721 1.426 -7.021 1.00 71.10 566 LEU A O 1
ATOM 4259 N N . THR A 1 567 ? 46.656 1.902 -9.218 1.00 70.73 567 THR A N 1
ATOM 4260 C CA . THR A 1 567 ? 45.987 0.660 -9.598 1.00 70.68 567 THR A CA 1
ATOM 4261 C C . THR A 1 567 ? 46.657 -0.562 -8.985 1.00 70.63 567 THR A C 1
ATOM 4262 O O . THR A 1 567 ? 47.798 -0.492 -8.534 1.00 70.60 567 THR A O 1
ATOM 4264 N N . ASP A 1 568 ? 45.943 -1.684 -8.969 1.00 70.69 568 ASP A N 1
ATOM 4265 C CA . ASP A 1 568 ? 46.491 -2.915 -8.414 1.00 70.71 568 ASP A CA 1
ATOM 4266 C C . ASP A 1 568 ? 47.659 -3.394 -9.269 1.00 70.39 568 ASP A C 1
ATOM 4267 O O . ASP A 1 568 ? 48.736 -3.696 -8.748 1.00 70.34 568 ASP A O 1
ATOM 4272 N N . GLU A 1 569 ? 47.449 -3.454 -10.583 1.00 69.98 569 GLU A N 1
ATOM 4273 C CA . GLU A 1 569 ? 48.503 -3.889 -11.493 1.00 69.42 569 GLU A CA 1
ATOM 4274 C C . GLU A 1 569 ? 49.730 -3.005 -11.330 1.00 68.47 569 GLU A C 1
ATOM 4275 O O . GLU A 1 569 ? 50.862 -3.485 -11.374 1.00 67.96 569 GLU A O 1
ATOM 4281 N N . GLU A 1 570 ? 49.499 -1.710 -11.138 1.00 67.63 570 GLU A N 1
ATOM 4282 C CA . GLU A 1 570 ? 50.598 -0.773 -10.944 1.00 67.11 570 GLU A CA 1
ATOM 4283 C C . GLU A 1 570 ? 51.398 -1.191 -9.711 1.00 66.28 570 GLU A C 1
ATOM 4284 O O . GLU A 1 570 ? 52.630 -1.189 -9.728 1.00 66.23 570 GLU A O 1
ATOM 4290 N N . LEU A 1 571 ? 50.687 -1.552 -8.645 1.00 65.37 571 LEU A N 1
ATOM 4291 C CA . LEU A 1 571 ? 51.325 -1.973 -7.402 1.00 64.33 571 LEU A CA 1
ATOM 4292 C C . LEU A 1 571 ? 52.186 -3.202 -7.654 1.00 63.52 571 LEU A C 1
ATOM 4293 O O . LEU A 1 571 ? 53.349 -3.246 -7.256 1.00 63.24 571 LEU A O 1
ATOM 4295 N N . ASP A 1 572 ? 51.613 -4.201 -8.316 1.00 62.66 572 ASP A N 1
ATOM 4296 C CA . ASP A 1 572 ? 52.352 -5.414 -8.626 1.00 61.97 572 ASP A CA 1
ATOM 4297 C C . ASP A 1 572 ? 53.594 -5.072 -9.437 1.00 61.34 572 ASP A C 1
ATOM 4298 O O . ASP A 1 572 ? 54.668 -5.630 -9.215 1.00 60.97 572 ASP A O 1
ATOM 4303 N N . LEU A 1 573 ? 53.436 -4.149 -10.380 1.00 60.64 573 LEU A N 1
ATOM 4304 C CA . LEU A 1 573 ? 54.541 -3.732 -11.234 1.00 60.00 573 LEU A CA 1
ATOM 4305 C C . LEU A 1 573 ? 55.636 -3.065 -10.423 1.00 59.64 573 LEU A C 1
ATOM 4306 O O . LEU A 1 573 ? 56.823 -3.337 -10.618 1.00 59.48 573 LEU A O 1
ATOM 4311 N N . MET A 1 574 ? 55.237 -2.184 -9.515 1.00 59.16 574 MET A N 1
ATOM 4312 C CA . MET A 1 574 ? 56.206 -1.493 -8.693 1.00 59.10 574 MET A CA 1
ATOM 4313 C C . MET A 1 574 ? 57.095 -2.495 -7.965 1.00 58.35 574 MET A C 1
ATOM 4314 O O . MET A 1 574 ? 58.290 -2.265 -7.801 1.00 58.07 574 MET A O 1
ATOM 4319 N N . ASP A 1 575 ? 56.514 -3.608 -7.532 1.00 57.79 575 ASP A N 1
ATOM 4320 C CA . ASP A 1 575 ? 57.296 -4.628 -6.846 1.00 57.40 575 ASP A CA 1
ATOM 4321 C C . ASP A 1 575 ? 58.230 -5.289 -7.855 1.00 56.97 575 ASP A C 1
ATOM 4322 O O . ASP A 1 575 ? 59.395 -5.549 -7.558 1.00 56.56 575 ASP A O 1
ATOM 4327 N N . LYS A 1 576 ? 57.708 -5.553 -9.049 1.00 56.56 576 LYS A N 1
ATOM 4328 C CA . LYS A 1 576 ? 58.492 -6.170 -10.116 1.00 56.13 576 LYS A CA 1
ATOM 4329 C C . LYS A 1 576 ? 59.679 -5.280 -10.469 1.00 55.76 576 LYS A C 1
ATOM 4330 O O . LYS A 1 576 ? 60.815 -5.748 -10.564 1.00 55.56 576 LYS A O 1
ATOM 4332 N N . ILE A 1 577 ? 59.410 -3.995 -10.667 1.00 55.51 577 ILE A N 1
ATOM 4333 C CA . ILE A 1 577 ? 60.462 -3.054 -11.010 1.00 55.71 577 ILE A CA 1
ATOM 4334 C C . ILE A 1 577 ? 61.497 -3.010 -9.899 1.00 55.83 577 ILE A C 1
ATOM 4335 O O . ILE A 1 577 ? 62.687 -2.861 -10.161 1.00 55.77 577 ILE A O 1
ATOM 4340 N N . ALA A 1 578 ? 61.045 -3.149 -8.657 1.00 56.14 578 ALA A N 1
ATOM 4341 C CA . ALA A 1 578 ? 61.959 -3.138 -7.518 1.00 56.43 578 ALA A CA 1
ATOM 4342 C C . ALA A 1 578 ? 62.826 -4.392 -7.570 1.00 56.80 578 ALA A C 1
ATOM 4343 O O . ALA A 1 578 ? 64.035 -4.337 -7.349 1.00 56.32 578 ALA A O 1
ATOM 4345 N N . GLU A 1 579 ? 62.198 -5.522 -7.871 1.00 57.58 579 GLU A N 1
ATOM 4346 C CA . GLU A 1 579 ? 62.913 -6.786 -7.963 1.00 58.68 579 GLU A CA 1
ATOM 4347 C C . GLU A 1 579 ? 63.995 -6.693 -9.031 1.00 59.57 579 GLU A C 1
ATOM 4348 O O . GLU A 1 579 ? 65.108 -7.186 -8.843 1.00 59.45 579 GLU A O 1
ATOM 4350 N N . ILE A 1 580 ? 63.663 -6.054 -10.151 1.00 60.36 580 ILE A N 1
ATOM 4351 C CA . ILE A 1 580 ? 64.602 -5.898 -11.258 1.00 61.05 580 ILE A CA 1
ATOM 4352 C C . ILE A 1 580 ? 65.852 -5.121 -10.864 1.00 61.75 580 ILE A C 1
ATOM 4353 O O . ILE A 1 580 ? 66.970 -5.592 -11.059 1.00 61.89 580 ILE A O 1
ATOM 4358 N N . LYS A 1 581 ? 65.658 -3.929 -10.314 1.00 62.66 581 LYS A N 1
ATOM 4359 C CA . LYS A 1 581 ? 66.777 -3.086 -9.920 1.00 64.14 581 LYS A CA 1
ATOM 4360 C C . LYS A 1 581 ? 67.558 -3.653 -8.740 1.00 65.09 581 LYS A C 1
ATOM 4361 O O . LYS A 1 581 ? 68.737 -3.346 -8.566 1.00 65.15 581 LYS A O 1
ATOM 4363 N N . ARG A 1 582 ? 66.903 -4.487 -7.938 1.00 66.26 582 ARG A N 1
ATOM 4364 C CA . ARG A 1 582 ? 67.544 -5.081 -6.769 1.00 67.57 582 ARG A CA 1
ATOM 4365 C C . ARG A 1 582 ? 68.644 -6.056 -7.168 1.00 68.33 582 ARG A C 1
ATOM 4366 O O . ARG A 1 582 ? 69.356 -6.582 -6.313 1.00 68.77 582 ARG A O 1
ATOM 4368 N N . LYS A 1 583 ? 68.783 -6.288 -8.469 1.00 69.19 583 LYS A N 1
ATOM 4369 C CA . LYS A 1 583 ? 69.797 -7.205 -8.975 1.00 69.90 583 LYS A CA 1
ATOM 4370 C C . LYS A 1 583 ? 71.217 -6.648 -8.888 1.00 70.56 583 LYS A C 1
ATOM 4371 O O . LYS A 1 583 ? 72.186 -7.389 -9.042 1.00 70.69 583 LYS A O 1
ATOM 4377 N N . LYS A 1 584 ? 71.344 -5.349 -8.633 1.00 71.38 584 LYS A N 1
ATOM 4378 C CA . LYS A 1 584 ? 72.662 -4.732 -8.545 1.00 72.40 584 LYS A CA 1
ATOM 4379 C C . LYS A 1 584 ? 72.761 -3.677 -7.445 1.00 73.31 584 LYS A C 1
ATOM 4380 O O . LYS A 1 584 ? 73.762 -2.959 -7.358 1.00 73.39 584 LYS A O 1
ATOM 4382 N N . ASN A 1 585 ? 71.728 -3.587 -6.608 1.00 74.23 585 ASN A N 1
ATOM 4383 C CA . ASN A 1 585 ? 71.698 -2.617 -5.512 1.00 74.97 585 ASN A CA 1
ATOM 4384 C C . ASN A 1 585 ? 70.382 -2.690 -4.739 1.00 75.51 585 ASN A C 1
ATOM 4385 O O . ASN A 1 585 ? 69.421 -2.002 -5.079 1.00 75.81 585 ASN A O 1
ATOM 4387 N N . PRO A 1 586 ? 70.320 -3.528 -3.690 1.00 75.92 586 PRO A N 1
ATOM 4388 C CA . PRO A 1 586 ? 69.092 -3.653 -2.895 1.00 76.14 586 PRO A CA 1
ATOM 4389 C C . PRO A 1 586 ? 68.577 -2.331 -2.305 1.00 76.50 586 PRO A C 1
ATOM 4390 O O . PRO A 1 586 ? 69.326 -1.578 -1.677 1.00 76.37 586 PRO A O 1
ATOM 4394 N N . ASP A 1 587 ? 67.286 -2.075 -2.527 1.00 76.85 587 ASP A N 1
ATOM 4395 C CA . ASP A 1 587 ? 66.588 -0.872 -2.066 1.00 76.90 587 ASP A CA 1
ATOM 4396 C C . ASP A 1 587 ? 66.757 0.316 -3.003 1.00 76.96 587 ASP A C 1
ATOM 4397 O O . ASP A 1 587 ? 65.741 0.997 -3.264 1.00 76.70 587 ASP A O 1
#

Sequence (576 aa):
MKIRSPIVSVLGHVDHGKTTLLDHIRGSAVASRITQHIGATEIPMDVIEGICGDFLKKFSIRETLPGLFFIDTPGHEAFTTLRKRGGALADLAILIVDINEGFKPQTQEALNILRMYRTPFVVAANKIDRIHGWRVHEGRPFMETFSKQDIQVQQKLDTKVYELVGKLHEEGFESERFDRVTDFASQVSIIPISAITGEGIPELLTMLMGLAQQYLREQLKIEEDSPARGTILEVKEETGLGMTIDAVIYDGILRKDDTIAMMTSKDVISTRIRSLLKPRPLESRKKFQKVDEVVAAAGIKIVAPGIDDVMAGSPLRVVTDPEKVREEILSEIEDIKIDTDEAGVVVKADTLGSLEAVVKILRDMYVPIKVADIGDVSRRDVVNAGIALQEDRVYGAIIAFNVKVIPSAAQELKNSDIKLFQGNVIYRLMEEYEEWVRGIEEEKKKKWMEAIIKPASIRLIPKLVFRQSKPAIGGVEVLTGVIRQGYPLMNDDGETVGTVESMQDKGENLKSASRGQKVAMAIKDAVYGKTIHEGDTLYVDIPENHYHILKEQLLTDEELDLMDKIAEIKRKKNPD

CATH classification: 3.40.50.300 (+3 more: 2.40.30.10, 3.40.50.10050, 2.40.30.10)

Organism: Methanothermobacter thermautotrophicus (strain ATCC 29096 / DSM 1053 / JCM 10044 / NBRC 100330 / Delta H) (NCBI:txid187420)

Solvent-accessible surface area: 26841 Å² total; per-residue (Å²): 154,47,82,8,2,0,0,0,10,0,11,12,32,82,117,8,8,27,96,53,0,8,67,51,1,72,32,39,6,107,80,69,132,85,98,60,20,20,34,5,15,24,1,29,19,99,11,0,69,67,36,1,47,109,74,2,128,129,26,75,16,43,122,82,10,70,0,0,0,0,1,49,28,14,56,101,57,37,43,14,5,11,3,48,52,65,21,26,0,12,13,0,0,0,0,0,0,7,8,55,99,24,31,63,51,77,0,26,17,2,0,31,14,4,95,39,46,212,11,25,19,0,0,0,0,3,41,0,40,166,4,150,38,21,110,69,43,121,30,104,35,0,83,60,0,17,77,107,6,58,133,118,5,41,111,96,0,26,65,36,0,98,111,8,28,31,60,0,106,134,29,59,33,91,10,24,14,14,63,76,31,123,69,54,54,72,30,10,4,0,0,0,0,0,2,134,5,1,0,0,5,8,6,0,0,0,10,0,0,2,9,0,45,90,88,4,130,97,88,2,88,5,70,58,116,31,68,2,93,0,1,0,14,49,37,84,111,19,139,83,58,38,45,0,0,12,2,0,0,16,31,0,13,0,103,76,90,34,33,0,3,0,10,10,60,169,80,22,52,65,14,146,7,142,25,1,12,12,36,87,73,126,148,61,227,142,146,29,59,141,45,92,74,24,59,4,21,0,2,2,4,0,6,0,72,61,0,104,73,9,17,35,0,0,3,2,15,13,36,110,68,98,116,126,18,114,58,61,0,42,63,24,2,102,84,6,34,32,116,65,142,84,40,0,0,0,0,11,0,58,26,1,1,8,0,14,0,0,2,34,32,0,118,98,64,196,20,42,19,6,11,0,51,51,26,61,0,29,103,143,9,6,44,29,0,28,89,4,38,156,145,74,117,30,49,0,0,0,0,0,20,77,19,156,38,68,103,54,0,38,71,58,27,150,96,85,110,17,89,42,5,84,30,105,23,5,31,104,2,9,85,71,4,94,81,39,24,139,20,19,106,117,104,61,59,65,73,113,54,132,79,17,34,50,4,0,4,0,78,0,28,55,187,76,58,142,117,113,38,88,41,0,50,2,5,1,37,2,70,26,14,40,0,76,97,47,16,32,0,3,32,76,79,28,112,91,8,4,44,2,70,43,6,85,24,180,79,106,113,29,84,34,0,35,89,47,69,113,8,29,0,8,2,110,106,1,38,12,64,150,53,0,79,84,35,42,42,2,34,0,43,19,40,119,96,36,51,104,35,60,85,73,22,140,85,53,122,102,31,43,89,11,18,94,40,7,33,64,12,54,45,128,100,67,114,140

B-factor: mean 39.68, std 15.25, range [15.04, 80.54]